Protein AF-A0AAX2ZHG8-F1 (afdb_monomer)

InterPro domains:
  IPR025582 YARHG domain [PF13308] (466-547)
  IPR025582 YARHG domain [SM01324] (464-548)
  IPR038434 YARHG domain superfamily [G3DSA:1.20.58.1690] (456-545)

Secondary structure (DSSP, 8-state):
--HHHHHHHHHHHHHHHHHHHHHTHHHHHHHHHHHHHHHHHHTTT-HHHHHHHHHHHHHHHHHHHHHHHHHHHHHHHTT-PPPHHHHHHHHHHHHHHHHHHHHHHHHTTTTTS-HHHHHHHHGGGSS-HHHHHHHHHHHHHHHHHHHHHHHHHHHHHTTS--TTGGGS-HHHHHHHHHHHHHHHHHHHHHHHHTTTS-----HHHHHHHHHHHHS-HHHHHHHHHHHHHHHHHHTT--TTTS----TTTHHHHHHHHHHTTTS-HHHHHHHHHHHHHHHTTSS-HHHHHHHHHHHHHHTS---HHHHHHHHHHHHHH-HHHHTSGGGGS---------HHHHHHHHHHS-TTS-S-SS-TTSTTTTTSS---------S------------------------------------SS-----------------------------PPPPP-------STTTGGG-SSTTTTTS---HHHHTTS-HHHHHHHHHHHHHHTT----SHHHHHHHHT-TT----TT----GGGS-HHHHHHHHHHHHHS--

Sequence (549 aa):
MSKESCEKIIRGIAVNIASTLANQWKIIKEKQEKTLASKWEGSNFDEDTYIASLKSNLIFYKVSIRNREALLIKWIKSGLIPENEKRHEEFEILLKKCKEYVGRGIKSQGSTFNEGDKKALAHYENIDKNEARMYLEQEYKDFSLYSEVLSLFINDLSKSSLEEFSNIDSKEILKLIKSDILKATNYIKKSMDKVEEKTVLNSMESKFLQNLNEISEESLIQKMESAYDEACKMEEIQYDKGFGFNEDTIKDFIFTTILLDLVGEKEVLLFKGALRLLIGGEFGPINYREFTKYIIINKINISEKVYDDGIKIIDNSYKAAIENDLSKRSVNDNKNIDIEEYIYMLENADSSKKYNKKPAIEQEVSNLENDSEESTIKQYNNNVNRAFEPNNSSNKGKKIAIACVTVCAVVGLGVTAGLFIGGVLPIDKPKEKQETYTSAVEDVEEDAPEVAEVEEYNNDLENDQYFIVDSDSRYLTETELSAYTDEELSFIRNEIFARYGYVFKKDKYINYFSEKSWYTPDSTFQGNEEDFNNYEIKNIELIKSLESK

Solvent-accessible surface area (backbone atoms only — not comparable to full-atom values): 33425 Å² total; per-residue (Å²): 125,57,74,68,52,56,50,50,52,50,44,52,52,26,51,53,51,24,56,54,47,40,75,40,36,68,62,55,50,53,53,50,52,52,51,52,50,48,43,38,57,71,31,71,75,35,65,69,55,29,45,53,51,38,56,49,48,47,52,39,43,57,49,47,48,53,53,51,52,54,50,49,38,54,24,38,64,69,33,48,57,69,59,70,69,63,42,50,52,54,49,51,54,48,52,52,52,36,51,52,51,49,52,49,14,60,76,48,76,46,70,73,43,56,70,71,60,44,59,70,48,55,63,63,73,78,52,57,70,69,58,39,41,55,51,38,56,49,50,45,52,53,44,52,49,41,50,49,53,51,52,52,44,55,56,57,53,50,76,47,86,33,74,59,51,44,77,45,62,46,67,61,53,48,51,54,48,52,52,37,48,49,51,23,41,50,52,26,48,50,54,51,44,72,76,61,60,78,76,77,62,48,77,61,44,47,50,49,55,48,50,70,72,67,60,51,61,71,60,50,40,53,50,50,54,51,52,51,47,51,34,23,59,54,59,75,40,57,76,91,70,37,34,37,21,42,66,74,43,32,48,52,53,53,54,52,57,67,41,54,85,76,54,53,74,69,57,43,51,49,54,54,45,47,51,33,34,24,32,60,52,73,26,14,45,67,54,41,43,56,47,50,52,47,44,39,41,76,71,66,63,35,51,69,66,58,49,56,52,47,49,52,49,44,69,74,73,32,58,69,59,40,70,31,72,56,25,71,35,60,69,43,95,59,77,92,77,63,60,67,61,50,50,55,48,57,77,71,47,66,82,92,49,56,82,70,91,64,77,83,71,63,76,78,65,68,82,80,77,85,90,83,82,90,87,87,92,83,85,80,92,84,82,80,94,79,83,83,88,89,86,90,80,89,82,91,84,85,84,91,86,85,84,88,81,90,89,83,92,88,84,89,86,83,87,80,80,87,81,83,78,88,80,85,86,81,82,90,87,90,85,88,81,89,90,84,87,89,85,83,89,85,92,77,92,75,86,82,83,80,88,78,88,77,84,87,78,80,84,66,78,71,60,80,75,45,89,58,85,56,49,75,78,39,77,76,50,72,76,68,54,66,78,50,52,58,68,52,42,52,48,49,47,48,47,64,44,30,75,66,6,44,71,66,86,51,65,75,54,40,59,58,46,73,73,33,93,82,48,56,77,31,93,84,47,81,82,50,79,89,78,50,53,75,30,36,51,51,36,44,53,50,46,61,71,68,41,75,130

Mean predicted aligned error: 21.57 Å

Foldseek 3Di:
DDPVVLLCLLLVLLVVLLVVLLVVLVVLVVVLVVLLVLLCVLLVVDLVSSLLVLLLLLQLLVQLVVVVLVVQLVQLLVQADDDPVVNVVVSVVSSVVSNVQSVVCVVVVNPSPDPVSVVVCVVLVPDDSVVSVVVSSVSSSLSVLLSVLSVSSSVSVNVDRSPVSNVDNSVVSSVSNSVSSNVSSVSSVVSVVVVVPPPPQDPLLVLLVVLLVPDDLVNLLVLLLVLLVVLCVLQVHDSQQFAFAALLLLLLSSSVSSCCVVDDPLLVLQLSLLSSCFRQQVDFSVNSNVLSVCCVCPPVPDPPVSVVVSSVSCVVPNVVSSVDVRNVGDTHDDDDDDSVVSSVCSSPDPSSHHPRPDRPPPPVPPPPDDDDDDDDDDDDDDDDDDDDDDDDDDDDDDDDDDDDDDDDDDDDDPPDPPDPDDDDDDDDDDDDDDDDDDDDDDDDDDDDDDDDDDDDDDPPVVVVLAPDPCLQPAADDPVNLVVDDLVVLVVNLVVQVQLVQDDDDDPVNCVSSVPRPNGHHDPVDPPDPVVGDPSSNNSNVSSVVVRDD

Structure (mmCIF, N/CA/C/O backbone):
data_AF-A0AAX2ZHG8-F1
#
_entry.id   AF-A0AAX2ZHG8-F1
#
loop_
_atom_site.group_PDB
_atom_site.id
_atom_site.type_symbol
_atom_site.label_atom_id
_atom_site.label_alt_id
_atom_site.label_comp_id
_atom_site.label_asym_id
_atom_site.label_entity_id
_atom_site.label_seq_id
_atom_site.pdbx_PDB_ins_code
_atom_site.Cartn_x
_atom_site.Cartn_y
_atom_site.Cartn_z
_atom_site.occupancy
_atom_site.B_iso_or_equiv
_atom_site.auth_seq_id
_atom_site.auth_comp_id
_atom_site.auth_asym_id
_atom_site.auth_atom_id
_atom_site.pdbx_PDB_model_num
ATOM 1 N N . MET A 1 1 ? 18.678 -17.565 -32.756 1.00 55.47 1 MET A N 1
ATOM 2 C CA . MET A 1 1 ? 17.242 -17.406 -33.044 1.00 55.47 1 MET A CA 1
ATOM 3 C C . MET A 1 1 ? 16.986 -15.991 -33.598 1.00 55.47 1 MET A C 1
ATOM 5 O O . MET A 1 1 ? 17.953 -15.298 -33.894 1.00 55.47 1 MET A O 1
ATOM 9 N N . SER A 1 2 ? 15.733 -15.574 -33.835 1.00 72.56 2 SER A N 1
ATOM 10 C CA . SER A 1 2 ? 15.360 -14.244 -34.378 1.00 72.56 2 SER A CA 1
ATOM 11 C C . SER A 1 2 ? 15.330 -13.148 -33.293 1.00 72.56 2 SER A C 1
ATOM 13 O O . SER A 1 2 ? 15.273 -13.469 -32.109 1.00 72.56 2 SER A O 1
ATOM 15 N N . LYS A 1 3 ? 15.297 -11.856 -33.673 1.00 76.25 3 LYS A N 1
ATOM 16 C CA . LYS A 1 3 ? 15.067 -10.704 -32.762 1.00 76.25 3 LYS A CA 1
ATOM 17 C C . LYS A 1 3 ? 13.890 -10.929 -31.797 1.00 76.25 3 LYS A C 1
ATOM 19 O O . LYS A 1 3 ? 13.991 -10.645 -30.607 1.00 76.25 3 LYS A O 1
ATOM 24 N N . GLU A 1 4 ? 12.834 -11.559 -32.297 1.00 80.00 4 GLU A N 1
ATOM 25 C CA . GLU A 1 4 ? 11.647 -11.977 -31.544 1.00 80.00 4 GLU A CA 1
ATOM 26 C C . GLU A 1 4 ? 11.969 -12.902 -30.351 1.00 80.00 4 GLU A C 1
ATOM 28 O O . GLU A 1 4 ? 11.277 -12.909 -29.337 1.00 80.00 4 GLU A O 1
ATOM 33 N N . SER A 1 5 ? 13.035 -13.697 -30.447 1.00 82.12 5 SER A N 1
ATOM 34 C CA . SER A 1 5 ? 13.460 -14.600 -29.372 1.00 82.12 5 SER A CA 1
ATOM 35 C C . SER A 1 5 ? 14.160 -13.846 -28.241 1.00 82.12 5 SER A C 1
ATOM 37 O O . SER A 1 5 ? 13.879 -14.114 -27.074 1.00 82.12 5 SER A O 1
ATOM 39 N N . CYS A 1 6 ? 14.995 -12.852 -28.565 1.00 84.12 6 CYS A N 1
ATOM 40 C CA . CYS A 1 6 ? 15.596 -11.963 -27.566 1.00 84.12 6 CYS A CA 1
ATOM 41 C C . CYS A 1 6 ? 14.522 -11.141 -26.841 1.00 84.12 6 CYS A C 1
ATOM 43 O O . CYS A 1 6 ? 14.557 -11.031 -25.617 1.00 84.12 6 CYS A O 1
ATOM 45 N N . GLU A 1 7 ? 13.526 -10.634 -27.573 1.00 88.50 7 GLU A N 1
ATOM 46 C CA . GLU A 1 7 ? 12.369 -9.935 -26.997 1.00 88.50 7 GLU A CA 1
ATOM 47 C C . GLU A 1 7 ? 11.579 -10.822 -26.026 1.00 88.50 7 GLU A C 1
ATOM 49 O O . GLU A 1 7 ? 11.256 -10.386 -24.922 1.00 88.50 7 GLU A O 1
ATOM 54 N N . LYS A 1 8 ? 11.319 -12.087 -26.383 1.00 87.31 8 LYS A N 1
ATOM 55 C CA . LYS A 1 8 ? 10.643 -13.046 -25.491 1.00 87.31 8 LYS A CA 1
ATOM 56 C C . LYS A 1 8 ? 11.428 -13.299 -24.203 1.00 87.31 8 LYS A C 1
ATOM 58 O O . LYS A 1 8 ? 10.817 -13.359 -23.138 1.00 87.31 8 LYS A O 1
ATOM 63 N N . ILE A 1 9 ? 12.756 -13.419 -24.281 1.00 89.38 9 ILE A N 1
ATOM 64 C CA . ILE A 1 9 ? 13.615 -13.601 -23.099 1.00 89.38 9 ILE A CA 1
ATOM 65 C C . ILE A 1 9 ? 13.547 -12.365 -22.195 1.00 89.38 9 ILE A C 1
ATOM 67 O O . ILE A 1 9 ? 13.272 -12.496 -21.003 1.00 89.38 9 ILE A O 1
ATOM 71 N N . ILE A 1 10 ? 13.746 -11.170 -22.764 1.00 92.06 10 ILE A N 1
ATOM 72 C CA . ILE A 1 10 ? 13.696 -9.892 -22.036 1.00 92.06 10 ILE A CA 1
ATOM 73 C C . ILE A 1 10 ? 12.343 -9.737 -21.337 1.00 92.06 10 ILE A C 1
ATOM 75 O O . ILE A 1 10 ? 12.289 -9.548 -20.119 1.00 92.06 10 ILE A O 1
ATOM 79 N N . ARG A 1 11 ? 11.246 -9.900 -22.083 1.00 91.25 11 ARG A N 1
ATOM 80 C CA . ARG A 1 11 ? 9.892 -9.767 -21.547 1.00 91.25 11 ARG A CA 1
ATOM 81 C C . ARG A 1 11 ? 9.605 -10.801 -20.463 1.00 91.25 11 ARG A C 1
ATOM 83 O O . ARG A 1 11 ? 9.045 -10.453 -19.429 1.00 91.25 11 ARG A O 1
ATOM 90 N N . GLY A 1 12 ? 10.008 -12.055 -20.669 1.00 86.19 12 GLY A N 1
ATOM 91 C CA . GLY A 1 12 ? 9.821 -13.127 -19.691 1.00 86.19 12 GLY A CA 1
ATOM 92 C C . GLY A 1 12 ? 10.512 -12.832 -18.358 1.00 86.19 12 GLY A C 1
ATOM 93 O O . GLY A 1 12 ? 9.897 -12.977 -17.302 1.00 86.19 12 GLY A O 1
ATOM 94 N N . ILE A 1 13 ? 11.759 -12.349 -18.396 1.00 90.69 13 ILE A N 1
ATOM 95 C CA . ILE A 1 13 ? 12.491 -11.931 -17.191 1.00 90.69 13 ILE A CA 1
ATOM 96 C C . ILE A 1 13 ? 11.761 -10.774 -16.495 1.00 90.69 13 ILE A C 1
ATOM 98 O O . ILE A 1 13 ? 11.503 -10.844 -15.293 1.00 90.69 13 ILE A O 1
ATOM 102 N N . ALA A 1 14 ? 11.387 -9.733 -17.244 1.00 89.56 14 ALA A N 1
ATOM 103 C CA . ALA A 1 14 ? 10.713 -8.562 -16.687 1.00 89.56 14 ALA A CA 1
ATOM 104 C C . ALA A 1 14 ? 9.370 -8.916 -16.024 1.00 89.56 14 ALA A C 1
ATOM 106 O O . ALA A 1 14 ? 9.107 -8.468 -14.910 1.00 89.56 14 ALA A O 1
ATOM 107 N N . VAL A 1 15 ? 8.553 -9.765 -16.658 1.00 85.00 15 VAL A N 1
ATOM 108 C CA . VAL A 1 15 ? 7.265 -10.233 -16.113 1.00 85.00 15 VAL A CA 1
ATOM 109 C C . VAL A 1 15 ? 7.458 -11.051 -14.834 1.00 85.00 15 VAL A C 1
ATOM 111 O O . VAL A 1 15 ? 6.738 -10.837 -13.859 1.00 85.00 15 VAL A O 1
ATOM 114 N N . ASN A 1 16 ? 8.449 -11.946 -14.794 1.00 77.62 16 ASN A N 1
ATOM 115 C CA . ASN A 1 16 ? 8.732 -12.748 -13.600 1.00 77.62 16 ASN A CA 1
ATOM 116 C C . ASN A 1 16 ? 9.155 -11.875 -12.410 1.00 77.62 16 ASN A C 1
ATOM 118 O O . ASN A 1 16 ? 8.674 -12.070 -11.289 1.00 77.62 16 ASN A O 1
ATOM 122 N N . ILE A 1 17 ? 10.018 -10.884 -12.653 1.00 83.12 17 ILE A N 1
ATOM 123 C CA . ILE A 1 17 ? 10.429 -9.917 -11.629 1.00 83.12 17 ILE A CA 1
ATOM 124 C C . ILE A 1 17 ? 9.228 -9.084 -11.179 1.00 83.12 17 ILE A C 1
ATOM 126 O O . ILE A 1 17 ? 9.002 -8.954 -9.976 1.00 83.12 17 ILE A O 1
ATOM 130 N N . ALA A 1 18 ? 8.431 -8.576 -12.124 1.00 81.50 18 ALA A N 1
ATOM 131 C CA . ALA A 1 18 ? 7.232 -7.795 -11.838 1.00 81.50 18 ALA A CA 1
ATOM 132 C C . ALA A 1 18 ? 6.259 -8.569 -10.943 1.00 81.50 18 ALA A C 1
ATOM 134 O O . ALA A 1 18 ? 5.835 -8.050 -9.918 1.00 81.50 18 ALA A O 1
ATOM 135 N N . SER A 1 19 ? 5.963 -9.830 -11.273 1.00 76.25 19 SER A N 1
ATOM 136 C CA . SER A 1 19 ? 5.083 -10.680 -10.468 1.00 76.25 19 SER A CA 1
ATOM 137 C C . SER A 1 19 ? 5.655 -10.963 -9.077 1.00 76.25 19 SER A C 1
ATOM 139 O O . SER A 1 19 ? 4.908 -10.974 -8.101 1.00 76.25 19 SER A O 1
ATOM 141 N N . THR A 1 20 ? 6.964 -11.198 -8.971 1.00 77.88 20 THR A N 1
ATOM 142 C CA . THR A 1 20 ? 7.616 -11.505 -7.689 1.00 77.88 20 THR A CA 1
ATOM 143 C C . THR A 1 20 ? 7.593 -10.296 -6.761 1.00 77.88 20 THR A C 1
ATOM 145 O O . THR A 1 20 ? 7.163 -10.398 -5.613 1.00 77.88 20 THR A O 1
ATOM 148 N N . LEU A 1 21 ? 8.011 -9.134 -7.265 1.00 81.25 21 LEU A N 1
ATOM 149 C CA . LEU A 1 21 ? 8.064 -7.905 -6.480 1.00 81.25 21 LEU A CA 1
ATOM 150 C C . LEU A 1 21 ? 6.676 -7.321 -6.214 1.00 81.25 21 LEU A C 1
ATOM 152 O O . LEU A 1 21 ? 6.461 -6.769 -5.139 1.00 81.25 21 LEU A O 1
ATOM 156 N N . ALA A 1 22 ? 5.712 -7.503 -7.120 1.00 76.81 22 ALA A N 1
ATOM 157 C CA . ALA A 1 22 ? 4.323 -7.132 -6.866 1.00 76.81 22 ALA A CA 1
ATOM 158 C C . ALA A 1 22 ? 3.724 -7.917 -5.695 1.00 76.81 22 ALA A C 1
ATOM 160 O O . ALA A 1 22 ? 2.896 -7.365 -4.992 1.00 76.81 22 ALA A O 1
ATOM 161 N N . ASN A 1 23 ? 4.168 -9.146 -5.411 1.00 72.50 23 ASN A N 1
ATOM 162 C CA . ASN A 1 23 ? 3.751 -9.876 -4.204 1.00 72.50 23 ASN A CA 1
ATOM 163 C C . ASN A 1 23 ? 4.483 -9.410 -2.932 1.00 72.50 23 ASN A C 1
ATOM 165 O O . ASN A 1 23 ? 4.019 -9.658 -1.822 1.00 72.50 23 ASN A O 1
ATOM 169 N N . GLN A 1 24 ? 5.620 -8.727 -3.079 1.00 78.75 24 GLN A N 1
ATOM 170 C CA . GLN A 1 24 ? 6.445 -8.207 -1.982 1.00 78.75 24 GLN A CA 1
ATOM 171 C C . GLN A 1 24 ? 6.302 -6.689 -1.801 1.00 78.75 24 GLN A C 1
ATOM 173 O O . GLN A 1 24 ? 7.085 -6.073 -1.07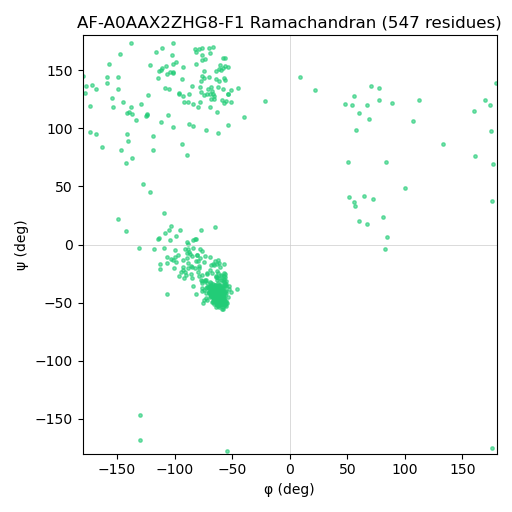8 1.00 78.75 24 GLN A O 1
ATOM 178 N N . TRP A 1 25 ? 5.299 -6.075 -2.435 1.00 80.62 25 TRP A N 1
ATOM 179 C CA . TRP A 1 25 ? 5.160 -4.622 -2.527 1.00 80.62 25 TRP A CA 1
ATOM 180 C C . TRP A 1 25 ? 5.150 -3.923 -1.159 1.00 80.62 25 TRP A C 1
ATOM 182 O O . TRP A 1 25 ? 5.755 -2.861 -1.025 1.00 80.62 25 TRP A O 1
ATOM 192 N N . LYS A 1 26 ? 4.549 -4.542 -0.128 1.00 75.75 26 LYS A N 1
ATOM 193 C CA . LYS A 1 26 ? 4.532 -4.021 1.252 1.00 75.75 26 LYS A CA 1
ATOM 194 C C . LYS A 1 26 ? 5.942 -3.843 1.812 1.00 75.75 26 LYS A C 1
ATOM 196 O O . LYS A 1 26 ? 6.275 -2.775 2.304 1.00 75.75 26 LYS A O 1
ATOM 201 N N . ILE A 1 27 ? 6.794 -4.856 1.647 1.00 78.81 27 ILE A N 1
ATOM 202 C CA . ILE A 1 27 ? 8.185 -4.839 2.124 1.00 78.81 27 ILE A CA 1
ATOM 203 C C . ILE A 1 27 ? 8.977 -3.741 1.404 1.00 78.81 27 ILE A C 1
ATOM 205 O O . ILE A 1 27 ? 9.771 -3.029 2.019 1.00 78.81 27 ILE A O 1
ATOM 209 N N . ILE A 1 28 ? 8.760 -3.593 0.094 1.00 82.25 28 ILE A N 1
ATOM 210 C CA . ILE A 1 28 ? 9.418 -2.560 -0.714 1.00 82.25 28 ILE A CA 1
ATOM 211 C C . ILE A 1 28 ? 8.996 -1.167 -0.234 1.00 82.25 28 ILE A C 1
ATOM 213 O O . ILE A 1 28 ? 9.854 -0.313 -0.007 1.00 82.25 28 ILE A O 1
ATOM 217 N N . LYS A 1 29 ? 7.692 -0.962 -0.025 1.00 83.50 29 LYS A N 1
ATOM 218 C CA . LYS A 1 29 ? 7.123 0.297 0.459 1.00 83.50 29 LYS A CA 1
ATOM 219 C C . LYS A 1 29 ? 7.644 0.656 1.853 1.00 83.50 29 LYS A C 1
ATOM 221 O O . LYS A 1 29 ? 8.199 1.736 2.028 1.00 83.50 29 LYS A O 1
ATOM 226 N N . GLU A 1 30 ? 7.582 -0.273 2.805 1.00 81.50 30 GLU A N 1
ATOM 227 C CA . GLU A 1 30 ? 8.104 -0.086 4.166 1.00 81.50 30 GLU A CA 1
ATOM 228 C C . GLU A 1 30 ? 9.599 0.266 4.163 1.00 81.50 30 GLU A C 1
ATOM 230 O O . GLU A 1 30 ? 10.047 1.155 4.888 1.00 81.50 30 GLU A O 1
ATOM 235 N N . LYS A 1 31 ? 10.398 -0.393 3.314 1.00 84.81 31 LYS A N 1
ATOM 236 C CA . LYS A 1 31 ? 11.831 -0.100 3.153 1.00 84.81 31 LYS A CA 1
ATOM 237 C C . LYS A 1 31 ? 12.063 1.318 2.621 1.00 84.81 31 LYS A C 1
ATOM 239 O O . LYS A 1 31 ? 12.974 2.002 3.100 1.00 84.81 31 LYS A O 1
ATOM 244 N N . GLN A 1 32 ? 11.269 1.764 1.648 1.00 89.38 32 GLN A N 1
ATOM 245 C CA . GLN A 1 32 ? 11.344 3.123 1.106 1.00 89.38 32 GLN A CA 1
ATOM 246 C C . GLN A 1 32 ? 10.956 4.163 2.163 1.00 89.38 32 GLN A C 1
ATOM 248 O O . GLN A 1 32 ? 11.706 5.113 2.382 1.00 89.38 32 GLN A O 1
ATOM 253 N N . GLU A 1 33 ? 9.846 3.952 2.870 1.00 86.44 33 GLU A N 1
ATOM 254 C CA . GLU A 1 33 ? 9.355 4.844 3.927 1.00 86.44 33 GLU A CA 1
ATOM 255 C C . GLU A 1 33 ? 10.339 4.946 5.090 1.00 86.44 33 GLU A C 1
ATOM 257 O O . GLU A 1 33 ? 10.704 6.048 5.497 1.00 86.44 33 GLU A O 1
ATOM 262 N N . LYS A 1 34 ? 10.875 3.815 5.558 1.00 84.88 34 LYS A N 1
ATOM 263 C CA . LYS A 1 34 ? 11.908 3.788 6.599 1.00 84.88 34 LYS A CA 1
ATOM 264 C C . LYS A 1 34 ? 13.170 4.540 6.179 1.00 84.88 34 LYS A C 1
ATOM 266 O O . LYS A 1 34 ? 13.801 5.200 7.003 1.00 84.88 34 LYS A O 1
ATOM 271 N N . THR A 1 35 ? 13.551 4.457 4.903 1.00 86.56 35 THR A N 1
ATOM 272 C CA . THR A 1 35 ? 14.723 5.180 4.390 1.00 86.56 35 THR A CA 1
ATOM 273 C C . THR A 1 35 ? 14.477 6.687 4.338 1.00 86.56 35 THR A C 1
ATOM 275 O O . THR A 1 35 ? 15.370 7.456 4.696 1.00 86.56 35 THR A O 1
ATOM 278 N N . LEU A 1 36 ? 13.284 7.116 3.918 1.00 87.50 36 LEU A N 1
ATOM 279 C CA . LEU A 1 36 ? 12.892 8.528 3.931 1.00 87.50 36 LEU A CA 1
ATOM 280 C C . LEU A 1 36 ? 12.828 9.071 5.366 1.00 87.50 36 LEU A C 1
ATOM 282 O O . LEU A 1 36 ? 13.440 10.098 5.647 1.00 87.50 36 LEU A O 1
ATOM 286 N N . ALA A 1 37 ? 12.210 8.332 6.293 1.00 81.25 37 ALA A N 1
ATOM 287 C CA . ALA A 1 37 ? 12.148 8.689 7.711 1.00 81.25 37 ALA A CA 1
ATOM 288 C C . ALA A 1 37 ? 13.546 8.825 8.338 1.00 81.25 37 ALA A C 1
ATOM 290 O O . ALA A 1 37 ? 13.856 9.840 8.953 1.00 81.25 37 ALA A O 1
ATOM 291 N N . SER A 1 38 ? 14.440 7.862 8.096 1.00 85.44 38 SER A N 1
ATOM 292 C CA . SER A 1 38 ? 15.822 7.935 8.586 1.00 85.44 38 SER A CA 1
ATOM 293 C C . SER A 1 38 ? 16.595 9.126 8.005 1.00 85.44 38 SER A C 1
ATOM 295 O O . SER A 1 38 ? 17.433 9.716 8.687 1.00 85.44 38 SER A O 1
ATOM 297 N N . LYS A 1 39 ? 16.317 9.521 6.755 1.00 86.19 39 LYS A N 1
ATOM 298 C CA . LYS A 1 39 ? 16.909 10.722 6.144 1.00 86.19 39 LYS A CA 1
ATOM 299 C C . LYS A 1 39 ? 16.353 12.012 6.737 1.00 86.19 39 LYS A C 1
ATOM 301 O O . LYS A 1 39 ? 17.118 12.958 6.891 1.00 86.19 39 LYS A O 1
ATOM 306 N N . TRP A 1 40 ? 15.066 12.036 7.063 1.00 86.38 40 TRP A N 1
ATOM 307 C CA . TRP A 1 40 ? 14.413 13.150 7.746 1.00 86.38 40 TRP A CA 1
ATOM 308 C C . TRP A 1 40 ? 14.964 13.349 9.164 1.00 86.38 40 TRP A C 1
ATOM 310 O O . TRP A 1 40 ? 15.320 14.455 9.558 1.00 86.38 40 TRP A O 1
ATOM 320 N N . GLU A 1 41 ? 15.155 12.262 9.910 1.00 80.31 41 GLU A N 1
ATOM 321 C CA . GLU A 1 41 ? 15.845 12.306 11.204 1.00 80.31 41 GLU A CA 1
ATOM 322 C C . GLU A 1 41 ? 17.309 12.743 11.044 1.00 80.31 41 GLU A C 1
ATOM 324 O O . GLU A 1 41 ? 17.801 13.593 11.782 1.00 80.31 41 GLU A O 1
ATOM 329 N N . GLY A 1 42 ? 18.009 12.205 10.039 1.00 81.69 42 GLY A N 1
ATOM 330 C CA . GLY A 1 42 ? 19.408 12.525 9.750 1.00 81.69 42 GLY A CA 1
ATOM 331 C C . GLY A 1 42 ? 19.651 13.952 9.247 1.00 81.69 42 GLY A C 1
ATOM 332 O O . GLY A 1 42 ? 20.789 14.421 9.303 1.00 81.69 42 GLY A O 1
ATOM 333 N N . SER A 1 43 ? 18.611 14.651 8.781 1.00 83.56 43 SER A N 1
ATOM 334 C CA . SER A 1 43 ? 18.659 16.089 8.500 1.00 83.56 43 SER A CA 1
ATOM 335 C C . SER A 1 43 ? 18.415 16.937 9.750 1.00 83.56 43 SER A C 1
ATOM 337 O O . SER A 1 43 ? 18.368 18.156 9.647 1.00 83.56 43 SER A O 1
ATOM 339 N N . ASN A 1 44 ? 18.275 16.319 10.929 1.00 87.00 44 ASN A N 1
ATOM 340 C CA . ASN A 1 44 ? 17.837 16.962 12.167 1.00 87.00 44 ASN A CA 1
ATOM 341 C C . ASN A 1 44 ? 16.484 17.669 12.009 1.00 87.00 44 ASN A C 1
ATOM 343 O O . ASN A 1 44 ? 16.285 18.738 12.586 1.00 87.00 44 ASN A O 1
ATOM 347 N N . PHE A 1 45 ? 15.571 17.086 11.223 1.00 85.44 45 PHE A N 1
ATOM 348 C CA . PHE A 1 45 ? 14.255 17.665 10.934 1.00 85.44 45 PHE A CA 1
ATOM 349 C C . PHE A 1 45 ? 14.328 19.040 10.241 1.00 85.44 45 PHE A C 1
ATOM 351 O O . PHE A 1 45 ? 13.371 19.811 10.275 1.00 85.44 45 PHE A O 1
ATOM 358 N N . ASP A 1 46 ? 15.468 19.352 9.614 1.00 88.75 46 ASP A N 1
ATOM 359 C CA . ASP A 1 46 ? 15.644 20.541 8.788 1.00 88.75 46 ASP A CA 1
ATOM 360 C C . ASP A 1 46 ? 15.234 20.245 7.341 1.00 88.75 46 ASP A C 1
ATOM 362 O O . ASP A 1 46 ? 15.762 19.332 6.693 1.00 88.75 46 ASP A O 1
ATOM 366 N N . GLU A 1 47 ? 14.28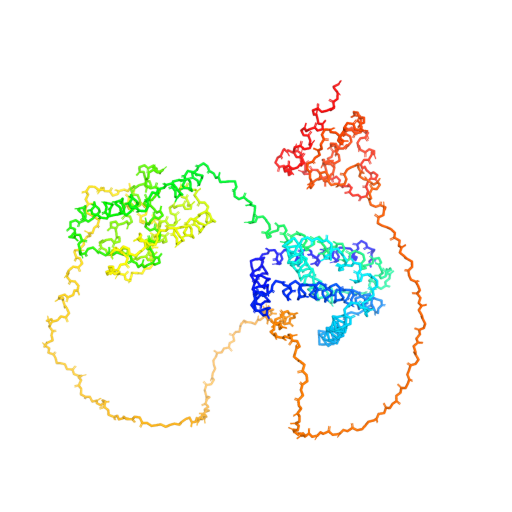3 21.033 6.844 1.00 84.50 47 GLU A N 1
ATOM 367 C CA . GLU A 1 47 ? 13.658 20.873 5.529 1.00 84.50 47 GLU A CA 1
ATOM 368 C C . GLU A 1 47 ? 14.652 21.112 4.384 1.00 84.50 47 GLU A C 1
ATOM 370 O O . GLU A 1 47 ? 14.716 20.330 3.436 1.00 84.50 47 GLU A O 1
ATOM 375 N N . ASP A 1 48 ? 15.496 22.142 4.494 1.00 87.69 48 ASP A N 1
ATOM 376 C CA . ASP A 1 48 ? 16.470 22.488 3.454 1.00 87.69 48 ASP A CA 1
ATOM 377 C C . ASP A 1 48 ? 17.562 21.417 3.330 1.00 87.69 48 ASP A C 1
ATOM 379 O O . ASP A 1 48 ? 17.914 20.982 2.227 1.00 87.69 48 ASP A O 1
ATOM 383 N N . THR A 1 49 ? 18.050 20.924 4.468 1.00 88.56 49 THR A N 1
ATOM 384 C CA . THR A 1 49 ? 19.011 19.820 4.534 1.00 88.56 49 THR A CA 1
ATOM 385 C C . THR A 1 49 ? 18.398 18.522 4.010 1.00 88.56 49 THR A C 1
ATOM 387 O O . THR A 1 49 ? 19.063 17.775 3.284 1.00 88.56 49 THR A O 1
ATOM 390 N N . TYR A 1 50 ? 17.126 18.253 4.316 1.00 89.56 50 TYR A N 1
ATOM 391 C CA . TYR A 1 50 ? 16.419 17.073 3.824 1.00 89.56 50 TYR A CA 1
ATOM 392 C C . TYR A 1 50 ? 16.237 17.101 2.303 1.00 89.56 50 TYR A C 1
ATOM 394 O O . TYR A 1 50 ? 16.634 16.146 1.627 1.00 89.56 50 TYR A O 1
ATOM 402 N N . ILE A 1 51 ? 15.740 18.216 1.755 1.00 88.88 51 ILE A N 1
ATOM 403 C CA . ILE A 1 51 ? 15.583 18.439 0.311 1.00 88.88 51 ILE A CA 1
ATOM 404 C C . ILE A 1 51 ? 16.933 18.311 -0.405 1.00 88.88 51 ILE A C 1
ATOM 406 O O . ILE A 1 51 ? 17.024 17.635 -1.432 1.00 88.88 51 ILE A O 1
ATOM 410 N N . ALA A 1 52 ? 18.009 18.888 0.140 1.00 89.25 52 ALA A N 1
ATOM 411 C CA . ALA A 1 52 ? 19.354 18.725 -0.415 1.00 89.25 52 ALA A CA 1
ATOM 412 C C . ALA A 1 52 ? 19.799 17.248 -0.432 1.00 89.25 52 ALA A C 1
ATOM 414 O O . ALA A 1 52 ? 20.389 16.777 -1.410 1.00 89.25 52 ALA A O 1
ATOM 415 N N . SER A 1 53 ? 19.466 16.489 0.617 1.00 90.12 53 SER A N 1
ATOM 416 C CA . SER A 1 53 ? 19.694 15.040 0.680 1.00 90.12 53 SER A CA 1
ATOM 417 C C . SER A 1 53 ? 18.904 14.278 -0.394 1.00 90.12 53 SER A C 1
ATOM 419 O O . SER A 1 53 ? 19.435 13.350 -1.011 1.00 90.12 53 SER A O 1
ATOM 421 N N . LEU A 1 54 ? 17.655 14.669 -0.661 1.00 91.94 54 LEU A N 1
ATOM 422 C CA . LEU A 1 54 ? 16.830 14.032 -1.685 1.00 91.94 54 LEU A CA 1
ATOM 423 C C . LEU A 1 54 ? 17.340 14.347 -3.101 1.00 91.94 54 LEU A C 1
ATOM 425 O O . LEU A 1 54 ? 17.464 13.430 -3.913 1.00 91.94 54 LEU A O 1
ATOM 429 N N . LYS A 1 55 ? 17.755 15.594 -3.373 1.00 91.56 55 LYS A N 1
ATOM 430 C CA . LYS A 1 55 ? 18.430 15.983 -4.629 1.00 91.56 55 LYS A CA 1
ATOM 431 C C . LYS A 1 55 ? 19.697 15.152 -4.872 1.00 91.56 55 LYS A C 1
ATOM 433 O O . LYS A 1 55 ? 19.943 14.694 -5.987 1.00 91.56 55 LYS A O 1
ATOM 438 N N . SER A 1 56 ? 20.476 14.890 -3.819 1.00 89.50 56 SER A N 1
ATOM 439 C CA . SER A 1 56 ? 21.635 13.986 -3.873 1.00 89.50 56 SER A CA 1
ATOM 440 C C . SER A 1 56 ? 21.245 12.557 -4.273 1.00 89.50 56 SER A C 1
ATOM 442 O O . SER A 1 56 ? 21.867 11.972 -5.164 1.00 89.50 56 SER A O 1
ATOM 444 N N . ASN A 1 57 ? 20.185 12.002 -3.669 1.00 91.31 57 ASN A N 1
ATOM 445 C CA . ASN A 1 57 ? 19.694 10.660 -4.006 1.00 91.31 57 ASN A CA 1
ATOM 446 C C . ASN A 1 57 ? 19.235 10.566 -5.461 1.00 91.31 57 ASN A C 1
ATOM 448 O O . ASN A 1 57 ? 19.530 9.574 -6.127 1.00 91.31 57 ASN A O 1
ATOM 452 N N . LEU A 1 58 ? 18.521 11.583 -5.946 1.00 92.25 58 LEU A N 1
ATOM 453 C CA . LEU A 1 58 ? 18.039 11.630 -7.319 1.00 92.25 58 LEU A CA 1
ATOM 454 C C . LEU A 1 58 ? 19.194 11.460 -8.310 1.00 92.25 58 LEU A C 1
ATOM 456 O O . LEU A 1 58 ? 19.170 10.563 -9.158 1.00 92.25 58 LEU A O 1
ATOM 460 N N . ILE A 1 59 ? 20.237 12.286 -8.170 1.00 92.06 59 ILE A N 1
ATOM 461 C CA . ILE A 1 59 ? 21.415 12.209 -9.040 1.00 92.06 59 ILE A CA 1
ATOM 462 C C . ILE A 1 59 ? 22.134 10.878 -8.854 1.00 92.06 59 ILE A C 1
ATOM 464 O O . ILE A 1 59 ? 22.511 10.246 -9.840 1.00 92.06 59 ILE A O 1
ATOM 468 N N . PHE A 1 60 ? 22.274 10.402 -7.616 1.00 91.88 60 PHE A N 1
ATOM 469 C CA . PHE A 1 60 ? 22.881 9.104 -7.343 1.00 91.88 60 PHE A CA 1
ATOM 470 C C . PHE A 1 60 ? 22.198 7.967 -8.117 1.00 91.88 60 PHE A C 1
ATOM 472 O O . PHE A 1 60 ? 22.887 7.211 -8.808 1.00 91.88 60 PHE A O 1
ATOM 479 N N . TYR A 1 61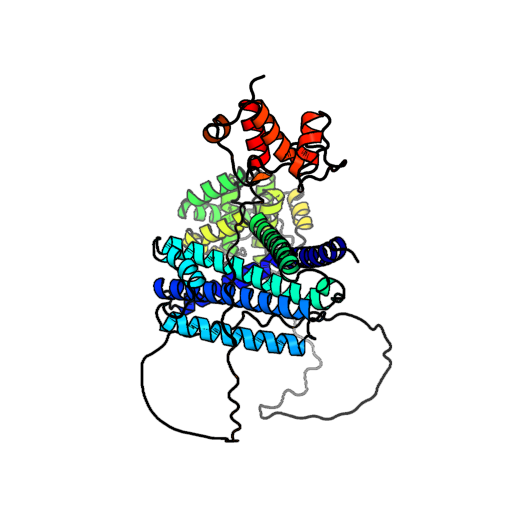 ? 20.867 7.855 -8.062 1.00 93.25 61 TYR A N 1
ATOM 480 C CA . TYR A 1 61 ? 20.155 6.800 -8.782 1.00 93.25 61 TYR A CA 1
ATOM 481 C C . TYR A 1 61 ? 20.212 6.990 -10.299 1.00 93.25 61 TYR A C 1
ATOM 483 O O . TYR A 1 61 ? 20.527 6.028 -11.000 1.00 93.25 61 TYR A O 1
ATOM 491 N N . LYS A 1 62 ? 20.007 8.211 -10.816 1.00 91.69 62 LYS A N 1
ATOM 492 C CA . LYS A 1 62 ? 20.104 8.500 -12.261 1.00 91.69 62 LYS A CA 1
ATOM 493 C C . LYS A 1 62 ? 21.486 8.143 -12.826 1.00 91.69 62 LYS A C 1
ATOM 495 O O . LYS A 1 62 ? 21.590 7.539 -13.893 1.00 91.69 62 LYS A O 1
ATOM 500 N N . VAL A 1 63 ? 22.570 8.477 -12.123 1.00 88.06 63 VAL A N 1
ATOM 501 C CA . VAL A 1 63 ? 23.946 8.114 -12.521 1.00 88.06 63 VAL A CA 1
ATOM 502 C C . VAL A 1 63 ? 24.177 6.605 -12.390 1.00 88.06 63 VAL A C 1
ATOM 504 O O . VAL A 1 63 ? 24.694 5.980 -13.313 1.00 88.06 63 VAL A O 1
ATOM 507 N N . SER A 1 64 ? 23.756 5.996 -11.279 1.00 89.25 64 SER A N 1
ATOM 508 C CA . SER A 1 64 ? 23.910 4.556 -11.029 1.00 89.25 64 SER A CA 1
ATOM 509 C C . SER A 1 64 ? 23.195 3.691 -12.071 1.00 89.25 64 SER A C 1
ATOM 511 O O . SER A 1 64 ? 23.730 2.670 -12.507 1.00 89.25 64 SER A O 1
ATOM 513 N N . ILE A 1 65 ? 21.992 4.090 -12.491 1.00 93.06 65 ILE A N 1
ATOM 514 C CA . ILE A 1 65 ? 21.232 3.422 -13.552 1.00 93.06 65 ILE A CA 1
ATOM 515 C C . ILE A 1 65 ? 21.986 3.533 -14.883 1.00 93.06 65 ILE A C 1
ATOM 517 O O . ILE A 1 65 ? 22.325 2.501 -15.456 1.00 93.06 65 ILE A O 1
ATOM 521 N N . ARG A 1 66 ? 22.355 4.747 -15.323 1.00 91.19 66 ARG A N 1
ATOM 522 C CA . ARG A 1 66 ? 23.105 4.963 -16.580 1.00 91.19 66 ARG A CA 1
ATOM 523 C C . ARG A 1 66 ? 24.412 4.170 -16.637 1.00 91.19 66 ARG A C 1
ATOM 525 O O . ARG A 1 66 ? 24.732 3.576 -17.664 1.00 91.19 66 ARG A O 1
ATOM 532 N N . ASN A 1 67 ? 25.151 4.118 -15.531 1.00 88.62 67 ASN A N 1
ATOM 533 C CA . ASN A 1 67 ? 26.406 3.373 -15.457 1.00 88.62 67 ASN A CA 1
ATOM 534 C C . ASN A 1 67 ? 26.193 1.860 -15.609 1.00 88.62 67 ASN A C 1
ATOM 536 O O . ASN A 1 67 ? 26.952 1.201 -16.318 1.00 88.62 67 ASN A O 1
ATOM 540 N N . ARG A 1 68 ? 25.147 1.303 -14.985 1.00 91.69 68 ARG A N 1
ATOM 541 C CA . ARG A 1 68 ? 24.793 -0.118 -15.141 1.00 91.69 68 ARG A CA 1
ATOM 542 C C . ARG A 1 68 ? 24.268 -0.434 -16.538 1.00 91.69 68 ARG A C 1
ATOM 544 O O . ARG A 1 68 ? 24.594 -1.487 -17.069 1.00 91.69 68 ARG A O 1
ATOM 551 N N . GLU A 1 69 ? 23.522 0.474 -17.158 1.00 91.69 69 GLU A N 1
ATOM 552 C CA . GLU A 1 69 ? 23.082 0.340 -18.552 1.00 91.69 69 GLU A CA 1
ATOM 553 C C . GLU A 1 69 ? 24.267 0.331 -19.530 1.00 91.69 69 GLU A C 1
ATOM 555 O O . GLU A 1 69 ? 24.323 -0.508 -20.429 1.00 91.69 69 GLU A O 1
ATOM 560 N N . ALA A 1 70 ? 25.250 1.215 -19.332 1.00 89.00 70 ALA A N 1
ATOM 561 C CA . ALA A 1 70 ? 26.477 1.233 -20.128 1.00 89.00 70 ALA A CA 1
ATOM 562 C C . ALA A 1 70 ? 27.283 -0.066 -19.964 1.00 89.00 70 ALA A C 1
ATOM 564 O O . ALA A 1 70 ? 27.820 -0.605 -20.936 1.00 89.00 70 ALA A O 1
ATOM 565 N N . LEU A 1 71 ? 27.331 -0.598 -18.742 1.00 89.38 71 LEU A N 1
ATOM 566 C CA . LEU A 1 71 ? 27.993 -1.865 -18.463 1.00 89.38 71 LEU A CA 1
ATOM 567 C C . LEU A 1 71 ? 27.259 -3.050 -19.102 1.00 89.38 71 LEU A C 1
ATOM 569 O O . LEU A 1 71 ? 27.885 -3.920 -19.703 1.00 89.38 71 LEU A O 1
ATOM 573 N N . LEU A 1 72 ? 25.928 -3.034 -19.062 1.00 90.19 72 LEU A N 1
ATOM 574 C CA . LEU A 1 72 ? 25.091 -4.030 -19.713 1.00 90.19 72 LEU A CA 1
ATOM 575 C C . LEU A 1 72 ? 25.295 -4.042 -21.236 1.00 90.19 72 LEU A C 1
ATOM 577 O O . LEU A 1 72 ? 25.448 -5.118 -21.808 1.00 90.19 72 LEU A O 1
ATOM 581 N N . ILE A 1 73 ? 25.396 -2.873 -21.884 1.00 89.94 73 ILE A N 1
ATOM 582 C CA . ILE A 1 73 ? 25.781 -2.777 -23.305 1.00 89.94 73 ILE A CA 1
ATOM 583 C C . ILE A 1 73 ? 27.116 -3.485 -23.546 1.00 89.94 73 ILE A C 1
ATOM 585 O O . ILE A 1 73 ? 27.237 -4.261 -24.495 1.00 89.94 73 ILE A O 1
ATOM 589 N N . LYS A 1 74 ? 28.128 -3.211 -22.711 1.00 89.62 74 LYS A N 1
ATOM 590 C CA . LYS A 1 74 ? 29.463 -3.811 -22.850 1.00 89.62 74 LYS A CA 1
ATOM 591 C C . LYS A 1 74 ? 29.391 -5.338 -22.772 1.00 89.62 74 LYS A C 1
ATOM 593 O O . LYS A 1 74 ? 29.980 -6.003 -23.618 1.00 89.62 74 LYS A O 1
ATOM 598 N N . TRP A 1 75 ? 28.647 -5.875 -21.809 1.00 89.00 75 TRP A N 1
ATOM 599 C CA . TRP A 1 75 ? 28.487 -7.319 -21.620 1.00 89.00 75 TRP A CA 1
ATOM 600 C C . TRP A 1 75 ? 27.691 -8.000 -22.736 1.00 89.00 75 TRP A C 1
ATOM 602 O O . TRP A 1 75 ? 28.060 -9.085 -23.186 1.00 89.00 75 TRP A O 1
ATOM 612 N N . ILE A 1 76 ? 26.637 -7.349 -23.235 1.00 86.75 76 ILE A N 1
ATOM 613 C CA . ILE A 1 76 ? 25.874 -7.837 -24.391 1.00 86.75 76 ILE A CA 1
ATOM 614 C C . ILE A 1 76 ? 26.776 -7.909 -25.629 1.00 86.75 76 ILE A C 1
ATOM 616 O O . ILE A 1 76 ? 26.787 -8.925 -26.319 1.00 86.75 76 ILE A O 1
ATOM 620 N N . LYS A 1 77 ? 27.591 -6.874 -25.879 1.00 85.88 77 LYS A N 1
ATOM 621 C CA . LYS A 1 77 ? 28.552 -6.865 -26.996 1.00 85.88 77 LYS A CA 1
ATOM 622 C C . LYS A 1 77 ? 29.609 -7.961 -26.879 1.00 85.88 77 LYS A C 1
ATOM 624 O O . LYS A 1 77 ? 30.011 -8.511 -27.896 1.00 85.88 77 LYS A O 1
ATOM 629 N N . SER A 1 78 ? 30.064 -8.274 -25.665 1.00 85.38 78 SER A N 1
ATOM 630 C CA . SER A 1 78 ? 31.005 -9.377 -25.443 1.00 85.38 78 SER A CA 1
ATOM 631 C C . SER A 1 78 ? 30.350 -10.760 -25.465 1.00 85.38 78 SER A C 1
ATOM 633 O O . SER A 1 78 ? 31.062 -11.748 -25.321 1.00 85.38 78 SER A O 1
ATOM 635 N N . GLY A 1 79 ? 29.020 -10.846 -25.604 1.00 83.69 79 GLY A N 1
ATOM 636 C CA . GLY A 1 79 ? 28.277 -12.108 -25.575 1.00 83.69 79 GLY A CA 1
ATOM 637 C C . GLY A 1 79 ? 28.295 -12.806 -24.212 1.00 83.69 79 GLY A C 1
ATOM 638 O O . GLY A 1 79 ? 28.021 -13.999 -24.137 1.00 83.69 79 GLY A O 1
ATOM 639 N N . LEU A 1 80 ? 28.640 -12.094 -23.132 1.00 84.38 80 LEU A N 1
ATOM 640 C CA . LEU A 1 80 ? 28.794 -12.670 -21.794 1.00 84.38 80 LEU A CA 1
ATOM 641 C C . LEU A 1 80 ? 28.567 -11.616 -20.705 1.00 84.38 80 LEU A C 1
ATOM 643 O O . LEU A 1 80 ? 29.256 -10.595 -20.674 1.00 84.38 80 LEU A O 1
ATOM 647 N N . ILE A 1 81 ? 27.663 -11.909 -19.765 1.00 84.56 81 ILE A N 1
ATOM 648 C CA . ILE A 1 81 ? 27.561 -11.210 -18.479 1.00 84.56 81 ILE A CA 1
ATOM 649 C C . ILE A 1 81 ? 28.411 -11.988 -17.460 1.00 84.56 81 ILE A C 1
ATOM 651 O O . ILE A 1 81 ? 28.218 -13.198 -17.332 1.00 84.56 81 ILE A O 1
ATOM 655 N N . PRO A 1 82 ? 29.333 -11.336 -16.726 1.00 81.31 82 PRO A N 1
ATOM 656 C CA . PRO A 1 82 ? 30.204 -12.004 -15.768 1.00 81.31 82 PRO A CA 1
ATOM 657 C C . PRO A 1 82 ? 29.458 -12.793 -14.686 1.00 81.31 82 PRO A C 1
ATOM 659 O O . PRO A 1 82 ? 28.339 -12.454 -14.273 1.00 81.31 82 PRO A O 1
ATOM 662 N N . GLU A 1 83 ? 30.134 -13.814 -14.160 1.00 78.38 83 GLU A N 1
ATOM 663 C CA . GLU A 1 83 ? 29.695 -14.545 -12.972 1.00 78.38 83 GLU A CA 1
ATOM 664 C C . GLU A 1 83 ? 29.499 -13.609 -11.767 1.00 78.38 83 GLU A C 1
ATOM 666 O O . GLU A 1 83 ? 29.981 -12.472 -11.742 1.00 78.38 83 GLU A O 1
ATOM 671 N N . ASN A 1 84 ? 28.741 -14.082 -10.775 1.00 73.75 84 ASN A N 1
ATOM 672 C CA . ASN A 1 84 ? 28.199 -13.256 -9.694 1.00 73.75 84 ASN A CA 1
ATOM 673 C C . ASN A 1 84 ? 29.279 -12.433 -8.959 1.00 73.75 84 ASN A C 1
ATOM 675 O O . ASN A 1 84 ? 29.111 -11.230 -8.784 1.00 73.75 84 ASN A O 1
ATOM 679 N N . GLU A 1 85 ? 30.419 -13.043 -8.624 1.00 77.19 85 GLU A N 1
ATOM 680 C CA . GLU A 1 85 ? 31.507 -12.385 -7.885 1.00 77.19 85 GLU A CA 1
ATOM 681 C C . GLU A 1 85 ? 32.114 -11.198 -8.652 1.00 77.19 85 GLU A C 1
ATOM 683 O O . GLU A 1 85 ? 32.122 -10.072 -8.156 1.00 77.19 85 GLU A O 1
ATOM 688 N N . LYS A 1 86 ? 32.525 -11.413 -9.906 1.00 80.31 86 LYS A N 1
ATOM 689 C CA . LYS A 1 86 ? 33.114 -10.363 -10.751 1.00 80.31 86 LYS A CA 1
ATOM 690 C C . LYS A 1 86 ? 32.118 -9.246 -11.071 1.00 80.31 86 LYS A C 1
ATOM 692 O O . LYS A 1 86 ? 32.471 -8.072 -11.135 1.00 80.31 86 LYS A O 1
ATOM 697 N N . ARG A 1 87 ? 30.847 -9.597 -11.258 1.00 85.31 87 ARG A N 1
ATOM 698 C CA . ARG A 1 87 ? 29.778 -8.619 -11.483 1.00 85.31 87 ARG A CA 1
ATOM 699 C C . ARG A 1 87 ? 29.533 -7.751 -10.254 1.00 85.31 87 ARG A C 1
ATOM 701 O O . ARG A 1 87 ? 29.326 -6.549 -10.392 1.00 85.31 87 ARG A O 1
ATOM 708 N N . HIS A 1 88 ? 29.548 -8.362 -9.071 1.00 77.81 88 HIS A N 1
ATOM 709 C CA . HIS A 1 88 ? 29.406 -7.654 -7.808 1.00 77.81 88 HIS A CA 1
ATOM 710 C C . HIS A 1 88 ? 30.567 -6.675 -7.599 1.00 77.81 88 HIS A C 1
ATOM 712 O O . HIS A 1 88 ? 30.327 -5.514 -7.283 1.00 77.81 88 HIS A O 1
ATOM 718 N N . GLU A 1 89 ? 31.801 -7.097 -7.884 1.00 81.75 89 GLU A N 1
ATOM 719 C CA . GLU A 1 89 ? 32.980 -6.226 -7.845 1.00 81.75 89 GLU A CA 1
ATOM 720 C C . GLU A 1 89 ? 32.844 -5.022 -8.797 1.00 81.75 89 GLU A C 1
ATOM 722 O O . GLU A 1 89 ? 33.028 -3.874 -8.384 1.00 81.75 89 GLU A O 1
ATOM 727 N N . GLU A 1 90 ? 32.448 -5.250 -10.055 1.00 83.31 90 GLU A N 1
ATOM 728 C CA . GLU A 1 90 ? 32.239 -4.165 -11.024 1.00 83.31 90 GLU A CA 1
ATOM 729 C C . GLU A 1 90 ? 31.119 -3.199 -10.583 1.00 83.31 90 GLU A C 1
ATOM 731 O O . GLU A 1 90 ? 31.250 -1.980 -10.739 1.00 83.31 90 GLU A O 1
ATOM 736 N N . PHE A 1 91 ? 30.041 -3.709 -9.977 1.00 83.88 91 PHE A N 1
ATOM 737 C CA . PHE A 1 91 ? 28.981 -2.878 -9.402 1.00 83.88 91 PHE A CA 1
ATOM 738 C C . PHE A 1 91 ? 29.452 -2.056 -8.201 1.00 83.88 91 PHE A C 1
ATOM 740 O O . PHE A 1 91 ? 29.133 -0.869 -8.138 1.00 83.88 91 PHE A O 1
ATOM 747 N N . GLU A 1 92 ? 30.238 -2.623 -7.288 1.00 83.56 92 GLU A N 1
ATOM 748 C CA . GLU A 1 92 ? 30.799 -1.891 -6.145 1.00 83.56 92 GLU A CA 1
ATOM 749 C C . GLU A 1 92 ? 31.743 -0.767 -6.592 1.00 83.56 92 GLU A C 1
ATOM 751 O O . GLU A 1 92 ? 31.663 0.365 -6.098 1.00 83.56 92 GLU A O 1
ATOM 756 N N . ILE A 1 93 ? 32.580 -1.025 -7.603 1.00 85.88 93 ILE A N 1
ATOM 757 C CA . ILE A 1 93 ? 33.440 0.001 -8.207 1.00 85.88 93 ILE A CA 1
ATOM 758 C C . ILE A 1 93 ? 32.594 1.140 -8.790 1.00 85.88 93 ILE A C 1
ATOM 760 O O . ILE A 1 93 ? 32.887 2.318 -8.554 1.00 85.88 93 ILE A O 1
ATOM 764 N N . LEU A 1 94 ? 31.533 0.818 -9.538 1.00 84.31 94 LEU A N 1
ATOM 765 C CA . LEU A 1 94 ? 30.624 1.826 -10.086 1.00 84.31 94 LEU A CA 1
ATOM 766 C C . LEU A 1 94 ? 29.906 2.606 -8.984 1.00 84.31 94 LEU A C 1
ATOM 768 O O . LEU A 1 94 ? 29.830 3.830 -9.066 1.00 84.31 94 LEU A O 1
ATOM 772 N N . LEU A 1 95 ? 29.429 1.935 -7.935 1.00 83.31 95 LEU A N 1
ATOM 773 C CA . LEU A 1 95 ? 28.779 2.573 -6.791 1.00 83.31 95 LEU A CA 1
ATOM 774 C C . LEU A 1 95 ? 29.714 3.568 -6.099 1.00 83.31 95 LEU A C 1
ATOM 776 O O . LEU A 1 95 ? 29.292 4.684 -5.784 1.00 83.31 95 LEU A O 1
ATOM 780 N N . LYS A 1 96 ? 30.989 3.209 -5.907 1.00 85.88 96 LYS A N 1
ATOM 781 C CA . LYS A 1 96 ? 32.004 4.115 -5.355 1.00 85.88 96 LYS A CA 1
ATOM 782 C C . LYS A 1 96 ? 32.200 5.346 -6.245 1.00 85.88 96 LYS A C 1
ATOM 784 O O . LYS A 1 96 ? 32.114 6.470 -5.749 1.00 85.88 96 LYS A O 1
ATOM 789 N N . LYS A 1 97 ? 32.359 5.155 -7.559 1.00 86.88 97 LYS A N 1
ATOM 790 C CA . LYS A 1 97 ? 32.491 6.260 -8.528 1.00 86.88 97 LYS A CA 1
ATOM 791 C C . LYS A 1 97 ? 31.256 7.166 -8.555 1.00 86.88 97 LYS A C 1
ATOM 793 O O . LYS A 1 97 ? 31.397 8.387 -8.603 1.00 86.88 97 LYS A O 1
ATOM 798 N N . CYS A 1 98 ? 30.051 6.597 -8.470 1.00 88.44 98 CYS A N 1
ATOM 799 C CA . CYS A 1 98 ? 28.803 7.358 -8.366 1.00 88.44 98 CYS A CA 1
ATOM 800 C C . CYS A 1 98 ? 28.794 8.243 -7.114 1.00 88.44 98 CYS A C 1
ATOM 802 O O . CYS A 1 98 ? 28.481 9.429 -7.204 1.00 88.44 98 CYS A O 1
ATOM 804 N N . LYS A 1 99 ? 29.176 7.691 -5.953 1.00 85.50 99 LYS A N 1
ATOM 805 C CA . LYS A 1 99 ? 29.256 8.443 -4.689 1.00 85.50 99 LYS A CA 1
ATOM 806 C C . LYS A 1 99 ? 30.259 9.592 -4.779 1.00 85.50 99 LYS A C 1
ATOM 808 O O . LYS A 1 99 ? 29.954 10.704 -4.358 1.00 85.50 99 LYS A O 1
ATOM 813 N N . GLU A 1 100 ? 31.431 9.349 -5.359 1.00 87.94 100 GLU A N 1
ATOM 814 C CA . GLU A 1 100 ? 32.458 10.378 -5.559 1.00 87.94 100 GLU A CA 1
ATOM 815 C C . GLU A 1 100 ? 31.994 11.482 -6.520 1.00 87.94 100 GLU A C 1
ATOM 817 O O . GLU A 1 100 ? 32.232 12.664 -6.267 1.00 87.94 100 GLU A O 1
ATOM 822 N N . TYR A 1 101 ? 31.305 11.125 -7.608 1.00 88.81 101 TYR A N 1
ATOM 823 C CA . TYR A 1 101 ? 30.721 12.084 -8.547 1.00 88.81 101 TYR A CA 1
ATOM 824 C C . TYR A 1 101 ? 29.669 12.976 -7.875 1.00 88.81 101 TYR A C 1
ATOM 826 O O . TYR A 1 101 ? 29.785 14.201 -7.923 1.00 88.81 101 TYR A O 1
ATOM 834 N N . VAL A 1 102 ? 28.698 12.371 -7.183 1.00 87.88 102 VAL A N 1
ATOM 835 C CA . VAL A 1 102 ? 27.643 13.097 -6.458 1.00 87.88 102 VAL A CA 1
ATOM 836 C C . VAL A 1 102 ? 28.243 13.985 -5.369 1.00 87.88 102 VAL A C 1
ATOM 838 O O . VAL A 1 102 ? 27.914 15.166 -5.281 1.00 87.88 102 VAL A O 1
ATOM 841 N N . GLY A 1 103 ? 29.188 13.457 -4.586 1.00 85.00 103 GLY A N 1
ATOM 842 C CA . GLY A 1 103 ? 29.860 14.208 -3.529 1.00 85.00 103 GLY A CA 1
ATOM 843 C C . GLY A 1 103 ? 30.643 15.415 -4.050 1.00 85.00 103 GLY A C 1
ATOM 844 O O . GLY A 1 103 ? 30.591 16.483 -3.439 1.00 85.00 103 GLY A O 1
ATOM 845 N N . ARG A 1 104 ? 31.342 15.284 -5.187 1.00 88.19 104 ARG A N 1
ATOM 846 C CA . ARG A 1 104 ? 32.017 16.420 -5.841 1.00 88.19 104 ARG A CA 1
ATOM 847 C C . ARG A 1 104 ? 31.020 17.453 -6.356 1.00 88.19 104 ARG A C 1
ATOM 849 O O . ARG A 1 104 ? 31.239 18.638 -6.131 1.00 88.19 104 ARG A O 1
ATOM 856 N N . GLY A 1 105 ? 29.928 17.010 -6.978 1.00 85.62 105 GLY A N 1
ATOM 857 C CA . GLY A 1 105 ? 28.859 17.887 -7.455 1.00 85.62 105 GLY A CA 1
ATOM 858 C C . GLY A 1 105 ? 28.215 18.702 -6.347 1.00 85.62 105 GLY A C 1
ATOM 859 O O . GLY A 1 105 ? 28.096 19.912 -6.470 1.00 85.62 105 GLY A O 1
ATOM 860 N N . ILE A 1 106 ? 27.887 18.081 -5.218 1.00 83.88 106 ILE A N 1
ATOM 861 C CA . ILE A 1 106 ? 27.287 18.795 -4.084 1.00 83.88 106 ILE A CA 1
ATOM 862 C C . ILE A 1 106 ? 28.267 19.815 -3.496 1.00 83.88 106 ILE A C 1
ATOM 864 O O . ILE A 1 106 ? 27.907 20.973 -3.302 1.00 83.88 106 ILE A O 1
ATOM 868 N N . LYS A 1 107 ? 29.528 19.419 -3.267 1.00 85.31 107 LYS A N 1
ATOM 869 C CA . LYS A 1 107 ? 30.572 20.324 -2.747 1.00 85.31 107 LYS A CA 1
ATOM 870 C C . LYS A 1 107 ? 30.827 21.521 -3.661 1.00 85.31 107 LYS A C 1
ATOM 872 O O . LYS A 1 107 ? 31.208 22.581 -3.180 1.00 85.31 107 LYS A O 1
ATOM 877 N N . SER A 1 108 ? 30.638 21.341 -4.963 1.00 86.38 108 SER A N 1
ATOM 878 C CA . SER A 1 108 ? 30.860 22.359 -5.985 1.00 86.38 108 SER A CA 1
ATOM 879 C C . SER A 1 108 ? 29.588 23.130 -6.362 1.00 86.38 108 SER A C 1
ATOM 881 O O . SER A 1 108 ? 29.590 23.829 -7.377 1.00 86.38 108 SER A O 1
ATOM 883 N N . GLN A 1 109 ? 28.507 22.987 -5.579 1.00 82.75 109 GLN A N 1
ATOM 884 C CA . GLN A 1 109 ? 27.192 23.587 -5.845 1.00 82.75 109 GLN A CA 1
ATOM 885 C C . GLN A 1 109 ? 26.677 23.290 -7.265 1.00 82.75 109 GLN A C 1
ATOM 887 O O . GLN A 1 109 ? 26.148 24.149 -7.959 1.00 82.75 109 GLN A O 1
ATOM 892 N N . GLY A 1 110 ? 26.882 22.059 -7.727 1.00 81.25 110 GLY A N 1
ATOM 893 C CA . GLY A 1 110 ? 26.415 21.561 -9.018 1.00 81.25 110 GLY A CA 1
ATOM 894 C C . GLY A 1 110 ? 27.302 21.907 -10.215 1.00 81.25 110 GLY A C 1
ATOM 895 O O . GLY A 1 110 ? 27.052 21.407 -11.310 1.00 81.25 110 GLY A O 1
ATOM 896 N N . SER A 1 111 ? 28.373 22.690 -10.043 1.00 84.25 111 SER A N 1
ATOM 897 C CA . SER A 1 111 ? 29.239 23.096 -11.165 1.00 84.25 111 SER A CA 1
ATOM 898 C C . SER A 1 111 ? 29.946 21.923 -11.855 1.00 84.25 111 SER A C 1
ATOM 900 O O . SER A 1 111 ? 30.163 21.972 -13.064 1.00 84.25 111 SER A O 1
ATOM 902 N N . THR A 1 112 ? 30.252 20.846 -11.124 1.00 88.56 112 THR A N 1
ATOM 903 C CA . THR A 1 112 ? 30.884 19.638 -11.686 1.00 88.56 112 THR A CA 1
ATOM 904 C C . THR A 1 112 ? 29.891 18.601 -12.220 1.00 88.56 112 THR A C 1
ATOM 906 O O . THR A 1 112 ? 30.321 17.532 -12.656 1.00 88.56 112 THR A O 1
ATOM 909 N N . PHE A 1 113 ? 28.581 18.856 -12.151 1.00 88.62 113 PHE A N 1
ATOM 910 C CA . PHE A 1 113 ? 27.591 17.990 -12.791 1.00 88.62 113 PHE A CA 1
ATOM 911 C C . PHE A 1 113 ? 27.583 18.201 -14.310 1.00 88.62 113 PHE A C 1
ATOM 913 O O . PHE A 1 113 ? 27.858 19.297 -14.797 1.00 88.62 113 PHE A O 1
ATOM 920 N N . ASN A 1 114 ? 27.269 17.154 -15.074 1.00 88.88 114 ASN A N 1
ATOM 921 C CA . ASN A 1 114 ? 26.990 17.307 -16.505 1.00 88.88 114 ASN A CA 1
ATOM 922 C C . ASN A 1 114 ? 25.665 18.064 -16.729 1.00 88.88 114 ASN A C 1
ATOM 924 O O . ASN A 1 114 ? 24.847 18.192 -15.816 1.00 88.88 114 ASN A O 1
ATOM 928 N N . GLU A 1 115 ? 25.436 18.542 -17.954 1.00 88.00 115 GLU A N 1
ATOM 929 C CA . GLU A 1 115 ? 24.248 19.345 -18.285 1.00 88.00 115 GLU A CA 1
ATOM 930 C C . GLU A 1 115 ? 22.924 18.605 -18.053 1.00 88.00 115 GLU A C 1
ATOM 932 O O . GLU A 1 115 ? 21.963 19.203 -17.574 1.00 88.00 115 GLU A O 1
ATOM 937 N N . GLY A 1 116 ? 22.876 17.292 -18.301 1.00 85.44 116 GLY A N 1
ATOM 938 C CA . GLY A 1 116 ? 21.686 16.484 -18.022 1.00 85.44 116 GLY A CA 1
ATOM 939 C C . GLY A 1 116 ? 21.338 16.438 -16.530 1.00 85.44 116 GLY A C 1
ATOM 940 O O . GLY A 1 116 ? 20.174 16.572 -16.157 1.00 85.44 116 GLY A O 1
ATOM 941 N N . ASP A 1 117 ? 22.347 16.307 -15.670 1.00 88.81 117 ASP A N 1
ATOM 942 C CA . ASP A 1 117 ? 22.183 16.270 -14.215 1.00 88.81 117 ASP A CA 1
ATOM 943 C C . ASP A 1 117 ? 21.835 17.652 -13.645 1.00 88.81 117 ASP A C 1
ATOM 945 O O . ASP A 1 117 ? 20.993 17.751 -12.755 1.00 88.81 117 ASP A O 1
ATOM 949 N N . LYS A 1 118 ? 22.411 18.731 -14.194 1.00 89.25 118 LYS A N 1
ATOM 950 C CA . LYS A 1 118 ? 22.008 20.108 -13.858 1.00 89.25 118 LYS A CA 1
ATOM 951 C C . LYS A 1 118 ? 20.553 20.366 -14.237 1.00 89.25 118 LYS A C 1
ATOM 953 O O . LYS A 1 118 ? 19.778 20.836 -13.409 1.00 89.25 118 LYS A O 1
ATOM 958 N N . LYS A 1 119 ? 20.157 19.995 -15.461 1.00 89.19 119 LYS A N 1
ATOM 959 C CA . LYS A 1 119 ? 18.776 20.128 -15.948 1.00 89.19 119 LYS A CA 1
ATOM 960 C C . LYS A 1 119 ? 17.794 19.343 -15.077 1.00 89.19 119 LYS A C 1
ATOM 962 O O . LYS A 1 119 ? 16.711 19.842 -14.791 1.00 89.19 119 LYS A O 1
ATOM 967 N N . ALA A 1 120 ? 18.187 18.158 -14.605 1.00 86.50 120 ALA A N 1
ATOM 968 C CA . ALA A 1 120 ? 17.381 17.362 -13.682 1.00 86.50 120 ALA A CA 1
ATOM 969 C C . ALA A 1 120 ? 17.157 18.045 -12.319 1.00 86.50 120 ALA A C 1
ATOM 971 O O . ALA A 1 120 ? 16.147 17.772 -11.682 1.00 86.50 120 ALA A O 1
ATOM 972 N N . LEU A 1 121 ? 18.065 18.919 -11.869 1.00 89.12 121 LEU A N 1
ATOM 973 C CA . LEU A 1 121 ? 17.926 19.654 -10.604 1.00 89.12 121 LEU A CA 1
ATOM 974 C C . LEU A 1 121 ? 17.241 21.014 -10.757 1.00 89.12 121 LEU A C 1
ATOM 976 O O . LEU A 1 121 ? 16.563 21.443 -9.825 1.00 89.12 121 LEU A O 1
ATOM 980 N N . ALA A 1 122 ? 17.377 21.657 -11.919 1.00 87.69 122 ALA A N 1
ATOM 981 C CA . ALA A 1 122 ? 16.880 23.009 -12.187 1.00 87.69 122 ALA A CA 1
ATOM 982 C C . ALA A 1 122 ? 15.364 23.166 -11.963 1.00 87.69 122 ALA A C 1
ATOM 984 O O . ALA A 1 122 ? 14.895 24.229 -11.557 1.00 87.69 122 ALA A O 1
ATOM 985 N N . HIS A 1 123 ? 14.586 22.102 -12.187 1.00 84.44 123 HIS A N 1
ATOM 986 C CA . HIS A 1 123 ? 13.149 22.102 -11.905 1.00 84.44 123 HIS A CA 1
ATOM 987 C C . HIS A 1 123 ? 12.852 22.414 -10.425 1.00 84.44 123 HIS A C 1
ATOM 989 O O . HIS A 1 123 ? 11.999 23.243 -10.121 1.00 84.44 123 HIS A O 1
ATOM 995 N N . TYR A 1 124 ? 13.634 21.838 -9.507 1.00 86.38 124 TYR A N 1
ATOM 996 C CA . TYR A 1 124 ? 13.462 21.952 -8.053 1.00 86.38 124 TYR A CA 1
ATOM 997 C C . TYR A 1 124 ? 14.044 23.232 -7.443 1.00 86.38 124 TYR A C 1
ATOM 999 O O . TYR A 1 124 ? 14.137 23.345 -6.219 1.00 86.38 124 TYR A O 1
ATOM 1007 N N . GLU A 1 125 ? 14.549 24.148 -8.264 1.00 82.50 125 GLU A N 1
ATOM 1008 C CA . GLU A 1 125 ? 15.017 25.466 -7.820 1.00 82.50 125 GLU A CA 1
ATOM 1009 C C . GLU A 1 125 ? 13.914 26.525 -7.930 1.00 82.50 125 GLU A C 1
ATOM 1011 O O . GLU A 1 125 ? 13.993 27.555 -7.268 1.00 82.50 125 GLU A O 1
ATOM 1016 N N . ASN A 1 126 ? 12.878 26.256 -8.734 1.00 80.06 126 ASN A N 1
ATOM 1017 C CA . ASN A 1 126 ? 11.864 27.234 -9.133 1.00 80.06 126 ASN A CA 1
ATOM 1018 C C . ASN A 1 126 ? 10.450 26.932 -8.601 1.00 80.06 126 ASN A C 1
ATOM 1020 O O . ASN A 1 126 ? 9.509 27.638 -8.957 1.00 80.06 126 ASN A O 1
ATOM 1024 N N . ILE A 1 127 ? 10.291 25.894 -7.777 1.00 84.12 127 ILE A N 1
ATOM 1025 C CA . ILE A 1 127 ? 9.004 25.468 -7.197 1.00 84.12 127 ILE A CA 1
ATOM 1026 C C . ILE A 1 127 ? 9.009 25.614 -5.670 1.00 84.12 127 ILE A C 1
ATOM 1028 O O . ILE A 1 127 ? 10.071 25.784 -5.063 1.00 84.12 127 ILE A O 1
ATOM 1032 N N . ASP A 1 128 ? 7.826 25.556 -5.048 1.00 87.00 128 ASP A N 1
ATOM 1033 C CA . ASP A 1 128 ? 7.694 25.639 -3.588 1.00 87.00 128 ASP A CA 1
ATOM 1034 C C . ASP A 1 128 ? 8.460 24.509 -2.883 1.00 87.00 128 ASP A C 1
ATOM 1036 O O . ASP A 1 128 ? 8.603 23.409 -3.415 1.00 87.00 128 ASP A O 1
ATOM 1040 N N . LYS A 1 129 ? 8.942 24.755 -1.659 1.00 80.25 129 LYS A N 1
ATOM 1041 C CA . LYS A 1 129 ? 9.734 23.767 -0.911 1.00 80.25 129 LYS A CA 1
ATOM 1042 C C . LYS A 1 129 ? 8.947 22.492 -0.598 1.00 80.25 129 LYS A C 1
ATOM 1044 O O . LYS A 1 129 ? 9.503 21.404 -0.737 1.00 80.25 129 LYS A O 1
ATOM 1049 N N . ASN A 1 130 ? 7.671 22.604 -0.224 1.00 76.12 130 ASN A N 1
ATOM 1050 C CA . ASN A 1 130 ? 6.846 21.430 0.076 1.00 76.12 130 ASN A CA 1
ATOM 1051 C C . ASN A 1 130 ? 6.570 20.624 -1.195 1.00 76.12 130 ASN A C 1
ATOM 1053 O O . ASN A 1 130 ? 6.620 19.395 -1.189 1.00 76.12 130 ASN A O 1
ATOM 1057 N N . GLU A 1 131 ? 6.325 21.327 -2.298 1.00 81.06 131 GLU A N 1
ATOM 1058 C CA . GLU A 1 131 ? 6.134 20.721 -3.611 1.00 81.06 131 GLU A CA 1
ATOM 1059 C C . GLU A 1 131 ? 7.419 20.021 -4.092 1.00 81.06 131 GLU A C 1
ATOM 1061 O O . GLU A 1 131 ? 7.382 18.861 -4.504 1.00 81.06 131 GLU A O 1
ATOM 1066 N N . ALA A 1 132 ? 8.578 20.671 -3.939 1.00 81.81 132 ALA A N 1
ATOM 1067 C CA . ALA A 1 132 ? 9.882 20.086 -4.233 1.00 81.81 132 ALA A CA 1
ATOM 1068 C C . ALA A 1 132 ? 10.134 18.820 -3.418 1.00 81.81 132 ALA A C 1
ATOM 1070 O O . ALA A 1 132 ? 10.555 17.811 -3.984 1.00 81.81 132 ALA A O 1
ATOM 1071 N N . ARG A 1 133 ? 9.859 18.846 -2.108 1.00 86.38 133 ARG A N 1
ATOM 1072 C CA . ARG A 1 133 ? 9.958 17.660 -1.254 1.00 86.38 133 ARG A CA 1
ATOM 1073 C C . ARG A 1 133 ? 9.075 16.532 -1.768 1.00 86.38 133 ARG A C 1
ATOM 1075 O O . ARG A 1 133 ? 9.582 15.431 -1.962 1.00 86.38 133 ARG A O 1
ATOM 1082 N N . MET A 1 134 ? 7.792 16.800 -2.004 1.00 85.00 134 MET A N 1
ATOM 1083 C CA . MET A 1 134 ? 6.831 15.787 -2.440 1.00 85.00 134 MET A CA 1
ATOM 1084 C C . MET A 1 134 ? 7.286 15.106 -3.738 1.00 85.00 134 MET A C 1
ATOM 1086 O O . MET A 1 134 ? 7.338 13.877 -3.811 1.00 85.00 134 MET A O 1
ATOM 1090 N N . TYR A 1 135 ? 7.695 15.889 -4.741 1.00 87.88 135 TYR A N 1
ATOM 1091 C CA . TYR A 1 135 ? 8.205 15.336 -5.995 1.00 87.88 135 TYR A CA 1
ATOM 1092 C C . TYR A 1 135 ? 9.514 14.567 -5.816 1.00 87.88 135 TYR A C 1
ATOM 1094 O O . TYR A 1 135 ? 9.678 13.507 -6.413 1.00 87.88 135 TYR A O 1
ATOM 1102 N N . LEU A 1 136 ? 10.443 15.063 -4.999 1.00 91.00 136 LEU A N 1
ATOM 1103 C CA . LEU A 1 136 ? 11.727 14.401 -4.770 1.00 91.00 136 LEU A CA 1
ATOM 1104 C C . LEU A 1 136 ? 11.584 13.088 -3.984 1.00 91.00 136 LEU A C 1
ATOM 1106 O O . LEU A 1 136 ? 12.308 12.129 -4.257 1.00 91.00 136 LEU A O 1
ATOM 1110 N N . GLU A 1 137 ? 10.658 13.014 -3.025 1.00 90.88 137 GLU A N 1
ATOM 1111 C CA . GLU A 1 137 ? 10.311 11.767 -2.333 1.00 90.88 137 GLU A CA 1
ATOM 1112 C C . GLU A 1 137 ? 9.703 10.751 -3.307 1.00 90.88 137 GLU A C 1
ATOM 1114 O O . GLU A 1 137 ? 10.073 9.572 -3.281 1.00 90.88 137 GLU A O 1
ATOM 1119 N N . GLN A 1 138 ? 8.824 11.205 -4.204 1.00 89.31 138 GLN A N 1
ATOM 1120 C CA . GLN A 1 138 ? 8.230 10.357 -5.232 1.00 89.31 138 GLN A CA 1
ATOM 1121 C C . GLN A 1 138 ? 9.271 9.866 -6.247 1.00 89.31 138 GLN A C 1
ATOM 1123 O O . GLN A 1 138 ? 9.346 8.667 -6.517 1.00 89.31 138 GLN A O 1
ATOM 1128 N N . GLU A 1 139 ? 10.137 10.748 -6.751 1.00 92.06 139 GLU A N 1
ATOM 1129 C CA . GLU A 1 139 ? 11.234 10.362 -7.640 1.00 92.06 139 GLU A CA 1
ATOM 1130 C C . GLU A 1 139 ? 12.195 9.383 -6.952 1.00 92.06 139 GLU A C 1
ATOM 1132 O O . GLU A 1 139 ? 12.649 8.424 -7.575 1.00 92.06 139 GLU A O 1
ATOM 1137 N N . TYR A 1 140 ? 12.494 9.568 -5.661 1.00 93.12 140 TYR A N 1
ATOM 1138 C CA . TYR A 1 140 ? 13.283 8.597 -4.903 1.00 93.12 140 TYR A CA 1
ATOM 1139 C C . TYR A 1 140 ? 12.626 7.209 -4.912 1.00 93.12 140 TYR A C 1
ATOM 1141 O O . TYR A 1 140 ? 13.313 6.213 -5.173 1.00 93.12 140 TYR A O 1
ATOM 1149 N N . LYS A 1 141 ? 11.315 7.122 -4.651 1.00 92.38 141 LYS A N 1
ATOM 1150 C CA . LYS A 1 141 ? 10.573 5.851 -4.684 1.00 92.38 141 LYS A CA 1
ATOM 1151 C C . LYS A 1 141 ? 10.636 5.216 -6.077 1.00 92.38 141 LYS A C 1
ATOM 1153 O O . LYS A 1 141 ? 11.007 4.049 -6.196 1.00 92.38 141 LYS A O 1
ATOM 1158 N N . ASP A 1 142 ? 10.389 5.997 -7.124 1.00 92.56 142 ASP A N 1
ATOM 1159 C CA . ASP A 1 142 ? 10.363 5.505 -8.504 1.00 92.56 142 ASP A CA 1
ATOM 1160 C C . ASP A 1 142 ? 11.752 5.032 -8.977 1.00 92.56 142 ASP A C 1
ATOM 1162 O O . ASP A 1 142 ? 11.910 3.905 -9.456 1.00 92.56 142 ASP A O 1
ATOM 1166 N N . PHE A 1 143 ? 12.800 5.840 -8.779 1.00 94.25 143 PHE A N 1
ATOM 1167 C CA . PHE A 1 143 ? 14.157 5.484 -9.204 1.00 94.25 143 PHE A CA 1
ATOM 1168 C C . PHE A 1 143 ? 14.787 4.374 -8.359 1.00 94.25 143 PHE A C 1
ATOM 1170 O O . PHE A 1 143 ? 15.561 3.572 -8.892 1.00 94.25 143 PHE A O 1
ATOM 1177 N N . SER A 1 144 ? 14.476 4.298 -7.061 1.00 93.25 144 SER A N 1
ATOM 1178 C CA . SER A 1 144 ? 14.948 3.194 -6.217 1.00 93.25 144 SER A CA 1
ATOM 1179 C C . SER A 1 144 ? 14.327 1.862 -6.641 1.00 93.25 144 SER A C 1
ATOM 1181 O O . SER A 1 144 ? 15.063 0.883 -6.784 1.00 93.25 144 SER A O 1
ATOM 1183 N N . LEU A 1 145 ? 13.023 1.840 -6.945 1.00 94.38 145 LEU A N 1
ATOM 1184 C CA . LEU A 1 145 ? 12.335 0.655 -7.455 1.00 94.38 145 LEU A CA 1
ATOM 1185 C C . LEU A 1 145 ? 12.876 0.240 -8.828 1.00 94.38 145 LEU A C 1
ATOM 1187 O O . LEU A 1 145 ? 13.266 -0.913 -9.002 1.00 94.38 145 LEU A O 1
ATOM 1191 N N . TYR A 1 146 ? 12.996 1.177 -9.776 1.00 96.38 146 TYR A N 1
ATOM 1192 C CA . TYR A 1 146 ? 13.587 0.895 -11.090 1.00 96.38 146 TYR A CA 1
ATOM 1193 C C . TYR A 1 146 ? 15.006 0.326 -10.954 1.00 96.38 146 TYR A C 1
ATOM 1195 O O . TYR A 1 146 ? 15.380 -0.641 -11.616 1.00 96.38 146 TYR A O 1
ATOM 1203 N N . SER A 1 147 ? 15.814 0.905 -10.063 1.00 93.44 147 SER A N 1
ATOM 1204 C CA . SER A 1 147 ? 17.173 0.445 -9.774 1.00 93.44 147 SER A CA 1
ATOM 1205 C C . SER A 1 147 ? 17.214 -0.986 -9.216 1.00 93.44 147 SER A C 1
ATOM 1207 O O . SER A 1 147 ? 18.161 -1.726 -9.512 1.00 93.44 147 SER A O 1
ATOM 1209 N N . GLU A 1 148 ? 16.223 -1.377 -8.415 1.00 92.12 148 GLU A N 1
ATOM 1210 C CA . GLU A 1 148 ? 16.074 -2.729 -7.865 1.00 92.12 148 GLU A CA 1
ATOM 1211 C C . GLU A 1 148 ? 15.654 -3.719 -8.961 1.00 92.12 148 GLU A C 1
ATOM 1213 O O . GLU A 1 148 ? 16.337 -4.728 -9.162 1.00 92.12 148 GLU A O 1
ATOM 1218 N N . VAL A 1 149 ? 14.643 -3.370 -9.766 1.00 94.81 149 VAL A N 1
ATOM 1219 C CA . VAL A 1 149 ? 14.209 -4.157 -10.934 1.00 94.81 149 VAL A CA 1
ATOM 1220 C C . VAL A 1 149 ? 15.365 -4.358 -11.918 1.00 94.81 149 VAL A C 1
ATOM 1222 O O . VAL A 1 149 ? 15.614 -5.485 -12.331 1.00 94.81 149 VAL A O 1
ATOM 1225 N N . LEU A 1 150 ? 16.134 -3.311 -12.240 1.00 95.19 150 LEU A N 1
ATOM 1226 C CA . LEU A 1 150 ? 17.302 -3.402 -13.126 1.00 95.19 150 LEU A CA 1
ATOM 1227 C C . LEU A 1 150 ? 18.368 -4.365 -12.588 1.00 95.19 150 LEU A C 1
ATOM 1229 O O . LEU A 1 150 ? 18.965 -5.119 -13.354 1.00 95.19 150 LEU A O 1
ATOM 1233 N N . SER A 1 151 ? 18.611 -4.363 -11.276 1.00 89.56 151 SER A N 1
ATOM 1234 C CA . SER A 1 151 ? 19.596 -5.265 -10.661 1.00 89.56 151 SER A CA 1
ATOM 1235 C C . SER A 1 151 ? 19.171 -6.727 -10.785 1.00 89.56 151 SER A C 1
ATOM 1237 O O . SER A 1 151 ? 19.971 -7.566 -11.201 1.00 89.56 151 SER A O 1
ATOM 1239 N N . LEU A 1 152 ? 17.904 -7.020 -10.478 1.00 89.81 152 LEU A N 1
ATOM 1240 C CA . LEU A 1 152 ? 17.329 -8.357 -10.633 1.00 89.81 152 LEU A CA 1
ATOM 1241 C C . LEU A 1 152 ? 17.293 -8.783 -12.101 1.00 89.81 152 LEU A C 1
ATOM 1243 O O . LEU A 1 152 ? 17.622 -9.922 -12.422 1.00 89.81 152 LEU A O 1
ATOM 1247 N N . PHE A 1 153 ? 16.982 -7.850 -12.997 1.00 94.12 153 PHE A N 1
ATOM 1248 C CA . PHE A 1 153 ? 16.942 -8.098 -14.429 1.00 94.12 153 PHE A CA 1
ATOM 1249 C C . PHE A 1 153 ? 18.314 -8.505 -14.960 1.00 94.12 153 PHE A C 1
ATOM 1251 O O . PHE A 1 153 ? 18.437 -9.531 -15.619 1.00 94.12 153 PHE A O 1
ATOM 1258 N N . ILE A 1 154 ? 19.369 -7.754 -14.628 1.00 91.69 154 ILE A N 1
ATOM 1259 C CA . ILE A 1 154 ? 20.743 -8.118 -14.999 1.00 91.69 154 ILE A CA 1
ATOM 1260 C C . ILE A 1 154 ? 21.124 -9.475 -14.385 1.00 91.69 154 ILE A C 1
ATOM 1262 O O . ILE A 1 154 ? 21.816 -10.276 -15.021 1.00 91.69 154 ILE A O 1
ATOM 1266 N N . ASN A 1 155 ? 20.675 -9.749 -13.155 1.00 87.69 155 ASN A N 1
ATOM 1267 C CA . ASN A 1 155 ? 20.889 -11.038 -12.511 1.00 87.69 155 ASN A CA 1
ATOM 1268 C C . ASN A 1 155 ? 20.293 -12.202 -13.305 1.00 87.69 155 ASN A C 1
ATOM 1270 O O . ASN A 1 155 ? 20.996 -13.165 -13.609 1.00 87.69 155 ASN A O 1
ATOM 1274 N N . ASP A 1 156 ? 19.030 -12.099 -13.684 1.00 88.44 156 ASP A N 1
ATOM 1275 C CA . ASP A 1 156 ? 18.336 -13.168 -14.389 1.00 88.44 156 ASP A CA 1
ATOM 1276 C C . ASP A 1 156 ? 18.743 -13.260 -15.861 1.00 88.44 156 ASP A C 1
ATOM 1278 O O . ASP A 1 156 ? 18.893 -14.365 -16.385 1.00 88.44 156 ASP A O 1
ATOM 1282 N N . LEU A 1 157 ? 19.061 -12.133 -16.502 1.00 89.94 157 LEU A N 1
ATOM 1283 C CA . LEU A 1 157 ? 19.598 -12.121 -17.861 1.00 89.94 157 LEU A CA 1
ATOM 1284 C C . LEU A 1 157 ? 20.943 -12.851 -17.943 1.00 89.94 157 LEU A C 1
ATOM 1286 O O . LEU A 1 157 ? 21.191 -13.556 -18.914 1.00 89.94 157 LEU A O 1
ATOM 1290 N N . SER A 1 158 ? 21.781 -12.771 -16.904 1.00 87.06 158 SER A N 1
ATOM 1291 C CA . SER A 1 158 ? 23.058 -13.504 -16.871 1.00 87.06 158 SER A CA 1
ATOM 1292 C C . SER A 1 158 ? 22.922 -15.028 -16.896 1.00 87.06 158 SER A C 1
ATOM 1294 O O . SER A 1 158 ? 23.894 -15.720 -17.175 1.00 87.06 158 SER A O 1
ATOM 1296 N N . LYS A 1 159 ? 21.727 -15.554 -16.597 1.00 85.19 159 LYS A N 1
ATOM 1297 C CA . LYS A 1 159 ? 21.419 -16.990 -16.652 1.00 85.19 159 LYS A CA 1
ATOM 1298 C C . LYS A 1 159 ? 20.981 -17.434 -18.054 1.00 85.19 159 LYS A C 1
ATOM 1300 O O . LYS A 1 159 ? 20.797 -18.626 -18.281 1.00 85.19 159 LYS A O 1
ATOM 1305 N N . SER A 1 160 ? 20.771 -16.489 -18.971 1.00 81.81 160 SER A N 1
ATOM 1306 C CA . SER A 1 160 ? 20.355 -16.744 -20.352 1.00 81.81 160 SER A CA 1
ATOM 1307 C C . SER A 1 160 ? 21.569 -16.844 -21.279 1.00 81.81 160 SER A C 1
ATOM 1309 O O . SER A 1 160 ? 22.602 -16.229 -21.020 1.00 81.81 160 SER A O 1
ATOM 1311 N N . SER A 1 161 ? 21.451 -17.590 -22.384 1.00 75.06 161 SER A N 1
ATOM 1312 C CA . SER A 1 161 ? 22.486 -17.586 -23.428 1.00 75.06 161 SER A CA 1
ATOM 1313 C C . SER A 1 161 ? 22.514 -16.228 -24.135 1.00 75.06 161 SER A C 1
ATOM 1315 O O . SER A 1 161 ? 21.487 -15.769 -24.638 1.00 75.06 161 SER A O 1
ATOM 1317 N N . LEU A 1 162 ? 23.687 -15.589 -24.167 1.00 76.94 162 LEU A N 1
ATOM 1318 C CA . LEU A 1 162 ? 23.880 -14.249 -24.731 1.00 76.94 162 LEU A CA 1
ATOM 1319 C C . LEU A 1 162 ? 24.455 -14.247 -26.153 1.00 76.94 162 LEU A C 1
ATOM 1321 O O . LEU A 1 162 ? 24.515 -13.185 -26.770 1.00 76.94 162 LEU A O 1
ATOM 1325 N N . GLU A 1 163 ? 24.814 -15.414 -26.700 1.00 71.38 163 GLU A N 1
ATOM 1326 C CA . GLU A 1 163 ? 25.380 -15.562 -28.056 1.00 71.38 163 GLU A CA 1
ATOM 1327 C C . GLU A 1 163 ? 24.467 -14.989 -29.151 1.00 71.38 163 GLU A C 1
ATOM 1329 O O . GLU A 1 163 ? 24.910 -14.600 -30.230 1.00 71.38 163 GLU A O 1
ATOM 1334 N N . GLU A 1 164 ? 23.168 -14.920 -28.878 1.00 72.00 164 GLU A N 1
ATOM 1335 C CA . GLU A 1 164 ? 22.180 -14.408 -29.822 1.00 72.00 164 GLU A CA 1
ATOM 1336 C C . GLU A 1 164 ? 21.958 -12.900 -29.695 1.00 72.00 164 GLU A C 1
ATOM 1338 O O . GLU A 1 164 ? 21.612 -12.238 -30.673 1.00 72.00 164 GLU A O 1
ATOM 1343 N N . PHE A 1 165 ? 22.213 -12.346 -28.509 1.00 79.12 165 PHE A N 1
ATOM 1344 C CA . PHE A 1 165 ? 22.095 -10.917 -28.236 1.00 79.12 165 PHE A CA 1
ATOM 1345 C C . PHE A 1 165 ? 23.243 -10.130 -28.870 1.00 79.12 165 PHE A C 1
ATOM 1347 O O . PHE A 1 165 ? 23.036 -8.991 -29.280 1.00 79.12 165 PHE A O 1
ATOM 1354 N N . SER A 1 166 ? 24.429 -10.735 -29.009 1.00 73.25 166 SER A N 1
ATOM 1355 C CA . SER A 1 166 ? 25.586 -10.102 -29.657 1.00 73.25 166 SER A CA 1
ATOM 1356 C C . SER A 1 166 ? 25.399 -9.860 -31.160 1.00 73.25 166 SER A C 1
ATOM 1358 O O . SER A 1 166 ? 26.131 -9.061 -31.738 1.00 73.25 166 SER A O 1
ATOM 1360 N N . ASN A 1 167 ? 24.422 -10.521 -31.794 1.00 78.56 167 ASN A N 1
ATOM 1361 C CA . ASN A 1 167 ? 24.120 -10.371 -33.223 1.00 78.56 167 ASN A CA 1
ATOM 1362 C C . ASN A 1 167 ? 23.117 -9.244 -33.524 1.00 78.56 167 ASN A C 1
ATOM 1364 O O . ASN A 1 167 ? 22.822 -8.982 -34.689 1.00 78.56 167 ASN A O 1
ATOM 1368 N N . ILE A 1 168 ? 22.574 -8.598 -32.489 1.00 81.25 168 ILE A N 1
ATOM 1369 C CA . ILE A 1 168 ? 21.629 -7.481 -32.592 1.00 81.25 168 ILE A CA 1
ATOM 1370 C C . ILE A 1 168 ? 22.332 -6.221 -32.090 1.00 81.25 168 ILE A C 1
ATOM 1372 O O . ILE A 1 168 ? 23.217 -6.290 -31.232 1.00 81.25 168 ILE A O 1
ATOM 1376 N N . ASP A 1 169 ? 21.957 -5.053 -32.614 1.00 86.44 169 ASP A N 1
ATOM 1377 C CA . ASP A 1 169 ? 22.518 -3.803 -32.120 1.00 86.44 169 ASP A CA 1
ATOM 1378 C C . ASP A 1 169 ? 22.266 -3.653 -30.610 1.00 86.44 169 ASP A C 1
ATOM 1380 O O . ASP A 1 169 ? 21.141 -3.653 -30.111 1.00 86.44 169 ASP A O 1
ATOM 1384 N N . SER A 1 170 ? 23.356 -3.512 -29.859 1.00 82.31 170 SER A N 1
ATOM 1385 C CA . SER A 1 170 ? 23.315 -3.428 -28.397 1.00 82.31 170 SER A CA 1
ATOM 1386 C C . SER A 1 170 ? 22.488 -2.249 -27.865 1.00 82.31 170 SER A C 1
ATOM 1388 O O . SER A 1 170 ? 21.969 -2.336 -26.751 1.00 82.31 170 SER A O 1
ATOM 1390 N N . LYS A 1 171 ? 22.344 -1.150 -28.628 1.00 85.62 171 LYS A N 1
ATOM 1391 C CA . LYS A 1 171 ? 21.494 -0.024 -28.218 1.00 85.62 171 LYS A CA 1
ATOM 1392 C C . LYS A 1 171 ? 20.023 -0.370 -28.428 1.00 85.62 171 LYS A C 1
ATOM 1394 O O . LYS A 1 171 ? 19.204 -0.013 -27.588 1.00 85.62 171 LYS A O 1
ATOM 1399 N N . GLU A 1 172 ? 19.694 -1.086 -29.498 1.00 88.69 172 GLU A N 1
ATOM 1400 C CA . GLU A 1 172 ? 18.350 -1.616 -29.744 1.00 88.69 172 GLU A CA 1
ATOM 1401 C C . GLU A 1 172 ? 17.920 -2.610 -28.654 1.00 88.69 172 GLU A C 1
ATOM 1403 O O . GLU A 1 172 ? 16.840 -2.466 -28.080 1.00 88.69 172 GLU A O 1
ATOM 1408 N N . ILE A 1 173 ? 18.801 -3.539 -28.267 1.00 88.88 173 ILE A N 1
ATOM 1409 C CA . ILE A 1 173 ? 18.559 -4.435 -27.124 1.00 88.88 173 ILE A CA 1
ATOM 1410 C C . ILE A 1 173 ? 18.369 -3.643 -25.829 1.00 88.88 173 ILE A C 1
ATOM 1412 O O . ILE A 1 173 ? 17.439 -3.918 -25.070 1.00 88.88 173 ILE A O 1
ATOM 1416 N N . LEU A 1 174 ? 19.207 -2.633 -25.568 1.00 90.31 174 LEU A N 1
ATOM 1417 C CA . LEU A 1 174 ? 19.049 -1.811 -24.371 1.00 90.31 174 LEU A CA 1
ATOM 1418 C C . LEU A 1 174 ? 17.703 -1.068 -24.362 1.00 90.31 174 LEU A C 1
ATOM 1420 O O . LEU A 1 174 ? 17.087 -0.974 -23.304 1.00 90.31 174 LEU A O 1
ATOM 1424 N N . LYS A 1 175 ? 17.222 -0.565 -25.508 1.00 91.62 175 LYS A N 1
ATOM 1425 C CA . LYS A 1 175 ? 15.893 0.068 -25.607 1.00 91.62 175 LYS A CA 1
ATOM 1426 C C . LYS A 1 175 ? 14.778 -0.899 -25.200 1.00 91.62 175 LYS A C 1
ATOM 1428 O O . LYS A 1 175 ? 13.919 -0.520 -24.407 1.00 91.62 175 LYS A O 1
ATOM 1433 N N . LEU A 1 176 ? 14.829 -2.145 -25.676 1.00 90.88 176 LEU A N 1
ATOM 1434 C CA . LEU A 1 176 ? 13.871 -3.189 -25.295 1.00 90.88 176 LEU A CA 1
ATOM 1435 C C . LEU A 1 176 ? 13.917 -3.477 -23.789 1.00 90.88 176 LEU A C 1
ATOM 1437 O O . LEU A 1 176 ? 12.882 -3.482 -23.127 1.00 90.88 176 LEU A O 1
ATOM 1441 N N . ILE A 1 177 ? 15.123 -3.635 -23.234 1.00 93.25 177 ILE A N 1
ATOM 1442 C CA . ILE A 1 177 ? 15.327 -3.867 -21.798 1.00 93.25 177 ILE A CA 1
ATOM 1443 C C . ILE A 1 177 ? 14.755 -2.712 -20.969 1.00 93.25 177 ILE A C 1
ATOM 1445 O O . ILE A 1 177 ? 14.011 -2.954 -20.024 1.00 93.25 177 ILE A O 1
ATOM 1449 N N . LYS A 1 178 ? 15.053 -1.458 -21.330 1.00 94.50 178 LYS A N 1
ATOM 1450 C CA . LYS A 1 178 ? 14.513 -0.275 -20.641 1.00 94.50 178 LYS A CA 1
ATOM 1451 C C . LYS A 1 178 ? 12.989 -0.244 -20.680 1.00 94.50 178 LYS A C 1
ATOM 1453 O O . LYS A 1 178 ? 12.369 0.001 -19.650 1.00 94.50 178 LYS A O 1
ATOM 1458 N N . SER A 1 179 ? 12.399 -0.509 -21.848 1.00 94.31 179 SER A N 1
ATOM 1459 C CA . SER A 1 179 ? 10.944 -0.540 -22.024 1.00 94.31 179 SER A CA 1
ATOM 1460 C C . SER A 1 179 ? 10.293 -1.563 -21.090 1.00 94.31 179 SER A C 1
ATOM 1462 O O . SER A 1 179 ? 9.370 -1.224 -20.353 1.00 94.31 179 SER A O 1
ATOM 1464 N N . ASP A 1 180 ? 10.802 -2.795 -21.048 1.00 93.50 180 ASP A N 1
ATOM 1465 C CA . ASP A 1 180 ? 10.192 -3.847 -20.232 1.00 93.50 180 ASP A CA 1
ATOM 1466 C C . ASP A 1 180 ? 10.516 -3.715 -18.730 1.00 93.50 180 ASP A C 1
ATOM 1468 O O . ASP A 1 180 ? 9.656 -4.021 -17.904 1.00 93.50 180 ASP A O 1
ATOM 1472 N N . ILE A 1 181 ? 11.678 -3.169 -18.343 1.00 95.31 181 ILE A N 1
ATOM 1473 C CA . ILE A 1 181 ? 11.951 -2.780 -16.944 1.00 95.31 181 ILE A CA 1
ATOM 1474 C C . ILE A 1 181 ? 10.996 -1.671 -16.501 1.00 95.31 181 ILE A C 1
ATOM 1476 O O . ILE A 1 181 ? 10.476 -1.726 -15.384 1.00 95.31 181 ILE A O 1
ATOM 1480 N N . LEU A 1 182 ? 10.738 -0.674 -17.352 1.00 95.00 182 LEU A N 1
ATOM 1481 C CA . LEU A 1 182 ? 9.799 0.403 -17.045 1.00 95.00 182 LEU A CA 1
ATOM 1482 C C . LEU A 1 182 ? 8.378 -0.145 -16.870 1.00 95.00 182 LEU A C 1
ATOM 1484 O O . LEU A 1 182 ? 7.726 0.168 -15.877 1.00 95.00 182 LEU A O 1
ATOM 1488 N N . LYS A 1 183 ? 7.921 -1.032 -17.764 1.00 91.25 183 LYS A N 1
ATOM 1489 C CA . LYS A 1 183 ? 6.625 -1.720 -17.618 1.00 91.25 183 LYS A CA 1
ATOM 1490 C C . LYS A 1 183 ? 6.551 -2.537 -16.331 1.00 91.25 183 LYS A C 1
ATOM 1492 O O . LYS A 1 183 ? 5.554 -2.449 -15.622 1.00 91.25 183 LYS A O 1
ATOM 1497 N N . ALA A 1 184 ? 7.598 -3.295 -16.002 1.00 88.31 184 ALA A N 1
ATOM 1498 C CA . ALA A 1 184 ? 7.669 -4.060 -14.759 1.00 88.31 184 ALA A CA 1
ATOM 1499 C C . ALA A 1 184 ? 7.599 -3.148 -13.524 1.00 88.31 184 ALA A C 1
ATOM 1501 O O . ALA A 1 184 ? 6.827 -3.408 -12.604 1.00 88.31 184 ALA A O 1
ATOM 1502 N N . THR A 1 185 ? 8.351 -2.046 -13.533 1.00 93.50 185 THR A N 1
ATOM 1503 C CA . THR A 1 185 ? 8.351 -1.026 -12.472 1.00 93.50 185 THR A CA 1
ATOM 1504 C C . THR A 1 185 ? 6.955 -0.426 -12.296 1.00 93.50 185 THR A C 1
ATOM 1506 O O . THR A 1 185 ? 6.435 -0.398 -11.183 1.00 93.50 185 THR A O 1
ATOM 1509 N N . ASN A 1 186 ? 6.306 -0.031 -13.395 1.00 90.62 186 ASN A N 1
ATOM 1510 C CA . ASN A 1 186 ? 4.954 0.527 -13.384 1.00 90.62 186 ASN A CA 1
ATOM 1511 C C . ASN A 1 186 ? 3.906 -0.491 -12.921 1.00 90.62 186 ASN A C 1
ATOM 1513 O O . ASN A 1 186 ? 2.979 -0.130 -12.204 1.00 90.62 186 ASN A O 1
ATOM 1517 N N . TYR A 1 187 ? 4.053 -1.768 -13.279 1.00 86.25 187 TYR A N 1
ATOM 1518 C CA . TYR A 1 187 ? 3.177 -2.837 -12.797 1.00 86.25 187 TYR A CA 1
ATOM 1519 C C . TYR A 1 187 ? 3.273 -3.017 -11.275 1.00 86.25 187 TYR A C 1
ATOM 1521 O O . TYR A 1 187 ? 2.253 -3.127 -10.588 1.00 86.25 187 TYR A O 1
ATOM 1529 N N . ILE A 1 188 ? 4.496 -3.010 -10.733 1.00 86.31 188 ILE A N 1
ATOM 1530 C CA . ILE A 1 188 ? 4.731 -3.090 -9.287 1.00 86.31 188 ILE A CA 1
ATOM 1531 C C . ILE A 1 188 ? 4.148 -1.853 -8.594 1.00 86.31 188 ILE A C 1
ATOM 1533 O O . ILE A 1 188 ? 3.418 -1.999 -7.617 1.00 86.31 188 ILE A O 1
ATOM 1537 N N . LYS A 1 189 ? 4.390 -0.654 -9.138 1.00 88.44 189 LYS A N 1
ATOM 1538 C CA . LYS A 1 189 ? 3.835 0.607 -8.627 1.00 88.44 189 LYS A CA 1
ATOM 1539 C C . LYS A 1 189 ? 2.307 0.598 -8.619 1.00 88.44 189 LYS A C 1
ATOM 1541 O O . LYS A 1 189 ? 1.707 0.811 -7.578 1.00 88.44 189 LYS A O 1
ATOM 1546 N N . LYS A 1 190 ? 1.668 0.192 -9.719 1.00 83.31 190 LYS A N 1
ATOM 1547 C CA . LYS A 1 190 ? 0.209 0.014 -9.781 1.00 83.31 190 LYS A CA 1
ATOM 1548 C C . LYS A 1 190 ? -0.295 -0.965 -8.718 1.00 83.31 190 LYS A C 1
ATOM 1550 O O . LYS A 1 190 ? -1.405 -0.812 -8.228 1.00 83.31 190 LYS A O 1
ATOM 1555 N N . SER A 1 191 ? 0.495 -1.975 -8.357 1.00 76.69 191 SER A N 1
ATOM 1556 C CA . SER A 1 191 ? 0.144 -2.912 -7.282 1.00 76.69 191 SER A CA 1
ATOM 1557 C C . SER A 1 191 ? 0.261 -2.282 -5.887 1.00 76.69 191 SER A C 1
ATOM 1559 O O . SER A 1 191 ? -0.517 -2.642 -5.009 1.00 76.69 191 SER A O 1
ATOM 1561 N N . MET A 1 192 ? 1.176 -1.324 -5.696 1.00 75.00 192 MET A N 1
ATOM 1562 C CA . MET A 1 192 ? 1.253 -0.481 -4.493 1.00 75.00 192 MET A CA 1
ATOM 1563 C C . MET A 1 192 ? 0.059 0.485 -4.421 1.00 75.00 192 MET A C 1
ATOM 1565 O O . MET A 1 192 ? -0.563 0.611 -3.369 1.00 75.00 192 MET A O 1
ATOM 1569 N N . ASP A 1 193 ? -0.306 1.086 -5.557 1.00 64.56 193 ASP A N 1
ATOM 1570 C CA . ASP A 1 193 ? -1.366 2.097 -5.664 1.00 64.56 193 ASP A CA 1
ATOM 1571 C C . ASP A 1 193 ? -2.780 1.489 -5.599 1.00 64.56 193 ASP A C 1
ATOM 1573 O O . ASP A 1 193 ? -3.689 2.100 -5.042 1.00 64.56 193 ASP A O 1
ATOM 1577 N N . LYS A 1 194 ? -2.978 0.251 -6.084 1.00 55.78 194 LYS A N 1
ATOM 1578 C CA . LYS A 1 194 ? -4.244 -0.512 -5.968 1.00 55.78 194 LYS A CA 1
ATOM 1579 C C . LYS A 1 194 ? -4.721 -0.698 -4.522 1.00 55.78 194 LYS A C 1
ATOM 1581 O O . LYS A 1 194 ? -5.870 -1.067 -4.310 1.00 55.78 194 LYS A O 1
ATOM 1586 N N . VAL A 1 195 ? -3.844 -0.487 -3.541 1.00 50.03 195 VAL A N 1
ATOM 1587 C CA . VAL A 1 195 ? -4.157 -0.562 -2.106 1.00 50.03 195 VAL A CA 1
ATOM 1588 C C . VAL A 1 195 ? -4.207 0.838 -1.463 1.00 50.03 195 VAL A C 1
ATOM 1590 O O . VAL A 1 195 ? -4.692 0.980 -0.345 1.00 50.03 195 VAL A O 1
ATOM 1593 N N . GLU A 1 196 ? -3.770 1.885 -2.175 1.00 45.25 196 GLU A N 1
ATOM 1594 C CA . GLU A 1 196 ? -3.801 3.295 -1.749 1.00 45.25 196 GLU A CA 1
ATOM 1595 C C . GLU A 1 196 ? -4.909 4.136 -2.405 1.00 45.25 196 GLU A C 1
ATOM 1597 O O . GLU A 1 196 ? -4.985 5.340 -2.141 1.00 45.25 196 GLU A O 1
ATOM 1602 N N . GLU A 1 197 ? -5.793 3.552 -3.224 1.00 41.22 197 GLU A N 1
ATOM 1603 C CA . GLU A 1 197 ? -6.959 4.277 -3.738 1.00 41.22 197 GLU A CA 1
ATOM 1604 C C . GLU A 1 197 ? -7.711 4.929 -2.569 1.00 41.22 197 GLU A C 1
ATOM 1606 O O . GLU A 1 197 ? -8.104 4.255 -1.613 1.00 41.22 197 GLU A O 1
ATOM 1611 N N . LYS A 1 198 ? -7.866 6.265 -2.636 1.00 43.84 198 LYS A N 1
ATOM 1612 C CA . LYS A 1 198 ? -8.712 7.057 -1.734 1.00 43.84 198 LYS A CA 1
ATOM 1613 C C . LYS A 1 198 ? -9.980 6.256 -1.483 1.00 43.84 198 LYS A C 1
ATOM 1615 O O . LYS A 1 198 ? -10.792 6.118 -2.393 1.00 43.84 198 LYS A O 1
ATOM 1620 N N . THR A 1 199 ? -10.126 5.739 -0.266 1.00 45.94 199 THR A N 1
ATOM 1621 C CA . THR A 1 199 ? -11.312 5.006 0.166 1.00 45.94 199 THR A CA 1
ATOM 1622 C C . THR A 1 199 ? -12.509 5.894 -0.117 1.00 45.94 199 THR A C 1
ATOM 1624 O O . THR A 1 199 ? -12.726 6.879 0.592 1.00 45.94 199 THR A O 1
ATOM 1627 N N . VAL A 1 200 ? -13.249 5.591 -1.187 1.00 58.19 200 VAL A N 1
ATOM 1628 C CA . VAL A 1 200 ? -14.613 6.078 -1.341 1.00 58.19 200 VAL A CA 1
ATOM 1629 C C . VAL A 1 200 ? -15.336 5.456 -0.165 1.00 58.19 200 VAL A C 1
ATOM 1631 O O . VAL A 1 200 ? -15.660 4.271 -0.191 1.00 58.19 200 VAL A O 1
ATOM 1634 N N . LEU A 1 201 ? -15.453 6.241 0.907 1.00 67.69 201 LEU A N 1
ATOM 1635 C CA . LEU A 1 201 ? -16.065 5.794 2.142 1.00 67.69 201 LEU A CA 1
ATOM 1636 C C . LEU A 1 201 ? -17.452 5.291 1.785 1.00 67.69 201 LEU A C 1
ATOM 1638 O O . LEU A 1 201 ? -18.260 6.017 1.195 1.00 67.69 201 LEU A O 1
ATOM 1642 N N . ASN A 1 202 ? -17.739 4.047 2.131 1.00 78.25 202 ASN A N 1
ATOM 1643 C CA . ASN A 1 202 ? -19.088 3.556 1.975 1.00 78.25 202 ASN A CA 1
ATOM 1644 C C . ASN A 1 202 ? -20.025 4.311 2.939 1.00 78.25 202 ASN A C 1
ATOM 1646 O O . ASN A 1 202 ? -19.599 5.077 3.814 1.00 78.25 202 ASN A O 1
ATOM 1650 N N . SER A 1 203 ? -21.337 4.130 2.774 1.00 83.06 203 SER A N 1
ATOM 1651 C CA . SER A 1 203 ? -22.308 4.865 3.591 1.00 83.06 203 SER A CA 1
ATOM 1652 C C . SER A 1 203 ? -22.142 4.610 5.093 1.00 83.06 203 SER A C 1
ATOM 1654 O O . SER A 1 203 ? -22.484 5.499 5.872 1.00 83.06 203 SER A O 1
ATOM 1656 N N . MET A 1 204 ? -21.677 3.427 5.502 1.00 89.56 204 MET A N 1
ATOM 1657 C CA . MET A 1 204 ? -21.451 3.095 6.907 1.00 89.56 204 MET A CA 1
ATOM 1658 C C . MET A 1 204 ? -20.199 3.799 7.433 1.00 89.56 204 MET A C 1
ATOM 1660 O O . MET A 1 204 ? -20.264 4.480 8.451 1.00 89.56 204 MET A O 1
ATOM 1664 N N . GLU A 1 205 ? -19.093 3.723 6.695 1.00 89.69 205 GLU A N 1
ATOM 1665 C CA . GLU A 1 205 ? -17.827 4.382 7.036 1.00 89.69 205 GLU A CA 1
ATOM 1666 C C . GLU A 1 205 ? -17.980 5.904 7.140 1.00 89.69 205 GLU A C 1
ATOM 1668 O O . GLU A 1 205 ? -17.468 6.521 8.070 1.00 89.69 205 GLU A O 1
ATOM 1673 N N . SER A 1 206 ? -18.748 6.504 6.226 1.00 87.06 206 SER A N 1
ATOM 1674 C CA . SER A 1 206 ? -19.032 7.944 6.235 1.00 87.06 206 SER A CA 1
ATOM 1675 C C . SER A 1 206 ? -19.799 8.366 7.490 1.00 87.06 206 SER A C 1
ATOM 1677 O O . SER A 1 206 ? -19.430 9.341 8.139 1.00 87.06 206 SER A O 1
ATOM 1679 N N . LYS A 1 207 ? -20.844 7.611 7.861 1.00 92.88 207 LYS A N 1
ATOM 1680 C CA . LYS A 1 207 ? -21.637 7.864 9.076 1.00 92.88 207 LYS A CA 1
ATOM 1681 C C . LYS A 1 207 ? -20.823 7.643 10.345 1.00 92.88 207 LYS A C 1
ATOM 1683 O O . LYS A 1 207 ? -20.931 8.430 11.278 1.00 92.88 207 LYS A O 1
ATOM 1688 N N . PHE A 1 208 ? -20.003 6.593 10.371 1.00 96.00 208 PHE A N 1
ATOM 1689 C CA . PHE A 1 208 ? -19.112 6.315 11.490 1.00 96.00 208 PHE A CA 1
ATOM 1690 C C . PHE A 1 208 ? -18.124 7.459 11.708 1.00 96.00 208 PHE A C 1
ATOM 1692 O O . PHE A 1 208 ? -18.061 7.995 12.809 1.00 96.00 208 PHE A O 1
ATOM 1699 N N . LEU A 1 209 ? -17.408 7.881 10.662 1.00 92.56 209 LEU A N 1
ATOM 1700 C CA . LEU A 1 209 ? -16.447 8.976 10.770 1.00 92.56 209 LEU A CA 1
ATOM 1701 C C . LEU A 1 209 ? -17.128 10.306 11.101 1.00 92.56 209 LEU A C 1
ATOM 1703 O O . LEU A 1 209 ? -16.561 11.099 11.846 1.00 92.56 209 LEU A O 1
ATOM 1707 N N . GLN A 1 210 ? -18.340 10.553 10.602 1.00 92.19 210 GLN A N 1
ATOM 1708 C CA . GLN A 1 210 ? -19.115 11.724 11.006 1.00 92.19 210 GLN A CA 1
ATOM 1709 C C . GLN A 1 210 ? -19.414 11.693 12.513 1.00 92.19 210 GLN A C 1
ATOM 1711 O O . GLN A 1 210 ? -19.030 12.619 13.224 1.00 92.19 210 GLN A O 1
ATOM 1716 N N . ASN A 1 211 ? -20.004 10.606 13.021 1.00 94.44 211 ASN A N 1
ATOM 1717 C CA . ASN A 1 211 ? -20.299 10.460 14.449 1.00 94.44 211 ASN A CA 1
ATOM 1718 C C . ASN A 1 211 ? -19.036 10.542 15.314 1.00 94.44 211 ASN A C 1
ATOM 1720 O O . ASN A 1 211 ? -19.056 11.183 16.361 1.00 94.44 211 ASN A O 1
ATOM 1724 N N . LEU A 1 212 ? -17.938 9.926 14.868 1.00 95.44 212 LEU A N 1
ATOM 1725 C CA . LEU A 1 212 ? -16.644 9.954 15.547 1.00 95.44 212 LEU A CA 1
ATOM 1726 C C . LEU A 1 212 ? -16.048 11.363 15.627 1.00 95.44 212 LEU A C 1
ATOM 1728 O O . LEU A 1 212 ? -15.282 11.627 16.542 1.00 95.44 212 LEU A O 1
ATOM 1732 N N . ASN A 1 213 ? -16.362 12.266 14.699 1.00 91.56 213 ASN A N 1
ATOM 1733 C CA . ASN A 1 213 ? -15.874 13.646 14.748 1.00 91.56 213 ASN A CA 1
ATOM 1734 C C . ASN 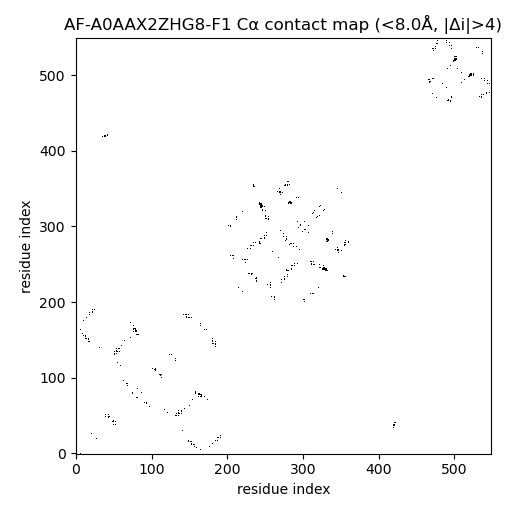A 1 213 ? -16.841 14.603 15.467 1.00 91.56 213 ASN A C 1
ATOM 1736 O O . ASN A 1 213 ? -16.421 15.667 15.914 1.00 91.56 213 ASN A O 1
ATOM 1740 N N . GLU A 1 214 ? -18.127 14.256 15.558 1.00 93.00 214 GLU A N 1
ATOM 1741 C CA . GLU A 1 214 ? -19.166 15.121 16.134 1.00 93.00 214 GLU A CA 1
ATOM 1742 C C . GLU A 1 214 ? -19.470 14.829 17.613 1.00 93.00 214 GLU A C 1
ATOM 1744 O O . GLU A 1 214 ? -19.925 15.727 18.328 1.00 93.00 214 GLU A O 1
ATOM 1749 N N . ILE A 1 215 ? -19.254 13.598 18.094 1.00 94.81 215 ILE A N 1
ATOM 1750 C CA . ILE A 1 215 ? -19.567 13.229 19.480 1.00 94.81 215 ILE A CA 1
ATOM 1751 C C . ILE A 1 215 ? -18.649 13.958 20.472 1.00 94.81 215 ILE A C 1
ATOM 1753 O O . ILE A 1 215 ? -17.431 13.985 20.323 1.00 94.81 215 ILE A O 1
ATOM 1757 N N . SER A 1 216 ? -19.226 14.545 21.525 1.00 96.38 216 SER A N 1
ATOM 1758 C CA . SER A 1 216 ? -18.419 15.128 22.598 1.00 96.38 216 SER A CA 1
ATOM 1759 C C . SER A 1 216 ? -17.810 14.033 23.471 1.00 96.38 216 SER A C 1
ATOM 1761 O O . SER A 1 216 ? -18.457 13.028 23.774 1.00 96.38 216 SER A O 1
ATOM 1763 N N . GLU A 1 217 ? -16.581 14.253 23.935 1.00 96.12 217 GLU A N 1
ATOM 1764 C CA . GLU A 1 217 ? -15.878 13.299 24.796 1.00 96.12 217 GLU A CA 1
ATOM 1765 C C . GLU A 1 217 ? -16.657 12.982 26.088 1.00 96.12 217 GLU A C 1
ATOM 1767 O O . GLU A 1 217 ? -16.734 11.827 26.495 1.00 96.12 217 GLU A O 1
ATOM 1772 N N . GLU A 1 218 ? -17.336 13.970 26.682 1.00 97.00 218 GLU A N 1
ATOM 1773 C CA . GLU A 1 218 ? -18.211 13.761 27.846 1.00 97.00 218 GLU A CA 1
ATOM 1774 C C . GLU A 1 218 ? -19.387 12.820 27.531 1.00 97.00 218 GLU A C 1
ATOM 1776 O O . GLU A 1 218 ? -19.680 11.906 28.304 1.00 97.00 218 GLU A O 1
ATOM 1781 N N . SER A 1 219 ? -20.048 13.005 26.381 1.00 96.75 219 SER A N 1
ATOM 1782 C CA . SER A 1 219 ? -21.160 12.140 25.969 1.00 96.75 219 SER A CA 1
ATOM 1783 C C . SER A 1 219 ? -20.681 10.722 25.665 1.00 96.75 219 SER A C 1
ATOM 1785 O O . SER A 1 219 ? -21.361 9.755 26.010 1.00 96.75 219 SER A O 1
ATOM 1787 N N . LEU A 1 220 ? -19.504 10.593 25.054 1.00 97.62 220 LEU A N 1
ATOM 1788 C CA . LEU A 1 220 ? -18.879 9.305 24.786 1.00 97.62 220 LEU A CA 1
ATOM 1789 C C . LEU A 1 220 ? -18.579 8.545 26.085 1.00 97.62 220 LEU A C 1
ATOM 1791 O O . LEU A 1 220 ? -18.968 7.384 26.201 1.00 97.62 220 LEU A O 1
ATOM 1795 N N . ILE A 1 221 ? -17.967 9.200 27.078 1.00 98.19 221 ILE A N 1
ATOM 1796 C CA . ILE A 1 221 ? -17.676 8.594 28.388 1.00 98.19 221 ILE A CA 1
ATOM 1797 C C . ILE A 1 221 ? -18.966 8.107 29.059 1.00 98.19 221 ILE A C 1
ATOM 1799 O O . ILE A 1 221 ? -19.030 6.964 29.507 1.00 98.19 221 ILE A O 1
ATOM 1803 N N . GLN A 1 222 ? -20.028 8.919 29.055 1.00 97.94 222 GLN A N 1
ATOM 1804 C CA . GLN A 1 222 ? -21.325 8.514 29.610 1.00 97.94 222 GLN A CA 1
ATOM 1805 C C . GLN A 1 222 ? -21.895 7.269 28.914 1.00 97.94 222 GLN A C 1
ATOM 1807 O O . GLN A 1 222 ? -22.417 6.373 29.580 1.00 97.94 222 GLN A O 1
ATOM 1812 N N . LYS A 1 223 ? -21.783 7.179 27.580 1.00 97.81 223 LYS A N 1
ATOM 1813 C CA . LYS A 1 223 ? -22.218 5.992 26.824 1.00 97.81 223 LYS A CA 1
ATOM 1814 C C . LYS A 1 223 ? -21.395 4.756 27.183 1.00 97.81 223 LYS A C 1
ATOM 1816 O O . LYS A 1 223 ? -21.978 3.692 27.383 1.00 97.81 223 LYS A O 1
ATOM 1821 N N . MET A 1 224 ? -20.074 4.897 27.296 1.00 97.94 224 MET A N 1
ATOM 1822 C CA . MET A 1 224 ? -19.172 3.807 27.683 1.00 97.94 224 MET A CA 1
ATOM 1823 C C . MET A 1 224 ? -19.518 3.260 29.071 1.00 97.94 224 MET A C 1
ATOM 1825 O O . MET A 1 224 ? -19.720 2.057 29.230 1.00 97.94 224 MET A O 1
ATOM 1829 N N . GLU A 1 225 ? -19.632 4.139 30.068 1.00 97.62 225 GLU A N 1
ATOM 1830 C CA . GLU A 1 225 ? -19.941 3.753 31.449 1.00 97.62 225 GLU A CA 1
ATOM 1831 C C . GLU A 1 225 ? -21.340 3.143 31.565 1.00 97.62 225 GLU A C 1
ATOM 1833 O O . GLU A 1 225 ? -21.517 2.133 32.245 1.00 97.62 225 GLU A O 1
ATOM 1838 N N . SER A 1 226 ? -22.324 3.686 30.839 1.00 97.75 226 SER A N 1
ATOM 1839 C CA . SER A 1 226 ? -23.672 3.116 30.788 1.00 97.75 226 SER A CA 1
ATOM 1840 C C . SER A 1 226 ? -23.692 1.727 30.147 1.00 97.75 226 SER A C 1
ATOM 1842 O O . SER A 1 226 ? -24.391 0.845 30.644 1.00 97.75 226 SER A O 1
ATOM 1844 N N . ALA A 1 227 ? -22.952 1.514 29.053 1.00 97.50 227 ALA A N 1
ATOM 1845 C CA . ALA A 1 227 ? -22.870 0.211 28.396 1.00 97.50 227 ALA A CA 1
ATOM 1846 C C . ALA A 1 227 ? -22.186 -0.829 29.296 1.00 97.50 227 ALA A C 1
ATOM 1848 O O . ALA A 1 227 ? -22.638 -1.972 29.385 1.00 97.50 227 ALA A O 1
ATOM 1849 N N . TYR A 1 228 ? -21.130 -0.418 30.003 1.00 97.88 228 TYR A N 1
ATOM 1850 C CA . TYR A 1 228 ? -20.423 -1.265 30.956 1.00 97.88 228 TYR A CA 1
ATOM 1851 C C . TYR A 1 228 ? -21.305 -1.634 32.159 1.00 97.88 228 TYR A C 1
ATOM 1853 O O . TYR A 1 228 ? -21.414 -2.808 32.507 1.00 97.88 228 TYR A O 1
ATOM 1861 N N . ASP A 1 229 ? -21.999 -0.661 32.759 1.00 97.56 229 ASP A N 1
ATOM 1862 C CA . ASP A 1 229 ? -22.919 -0.887 33.880 1.00 97.56 229 ASP A CA 1
ATOM 1863 C C . ASP A 1 229 ? -24.104 -1.791 33.494 1.00 97.56 229 ASP A C 1
ATOM 1865 O O . ASP A 1 229 ? -24.473 -2.697 34.244 1.00 97.56 229 ASP A O 1
ATOM 1869 N N . GLU A 1 230 ? -24.672 -1.613 32.296 1.00 96.12 230 GLU A N 1
ATOM 1870 C CA . GLU A 1 230 ? -25.715 -2.500 31.767 1.00 96.12 230 GLU A CA 1
ATOM 1871 C C . GLU A 1 230 ? -25.208 -3.946 31.642 1.00 96.12 230 GLU A C 1
ATOM 1873 O O . GLU A 1 230 ? -25.877 -4.882 32.087 1.00 96.12 230 GLU A O 1
ATOM 1878 N N . ALA A 1 231 ? -24.006 -4.135 31.093 1.00 96.19 231 ALA A N 1
ATOM 1879 C CA . ALA A 1 231 ? -23.402 -5.453 30.947 1.00 96.19 231 ALA A CA 1
ATOM 1880 C C . ALA A 1 231 ? -23.072 -6.101 32.307 1.00 96.19 231 ALA A C 1
ATOM 1882 O O . ALA A 1 231 ? -23.364 -7.282 32.502 1.00 96.19 231 ALA A O 1
ATOM 1883 N N . CYS A 1 232 ? -22.565 -5.332 33.277 1.00 95.38 232 CYS A N 1
ATOM 1884 C CA . CYS A 1 232 ? -22.375 -5.780 34.660 1.00 95.38 232 CYS A CA 1
ATOM 1885 C C . CYS A 1 232 ? -23.684 -6.273 35.289 1.00 95.38 232 CYS A C 1
ATOM 1887 O O . CYS A 1 232 ? -23.717 -7.354 35.878 1.00 95.38 232 CYS A O 1
ATOM 1889 N N . LYS A 1 233 ? -24.782 -5.524 35.122 1.00 95.12 233 LYS A N 1
ATOM 1890 C CA . LYS A 1 233 ? -26.110 -5.917 35.622 1.00 95.12 233 LYS A CA 1
ATOM 1891 C C . LYS A 1 233 ? -26.608 -7.213 34.986 1.00 95.12 233 LYS A C 1
ATOM 1893 O O . LYS A 1 233 ? -27.152 -8.050 35.700 1.00 95.12 233 LYS A O 1
ATOM 1898 N N . MET A 1 234 ? -26.410 -7.394 33.678 1.00 92.25 234 MET A N 1
ATOM 1899 C CA . MET A 1 234 ? -26.798 -8.624 32.972 1.00 92.25 234 MET A CA 1
ATOM 1900 C C . MET A 1 234 ? -25.989 -9.851 33.411 1.00 92.25 234 MET A C 1
ATOM 1902 O O . MET A 1 234 ? -26.528 -10.955 33.447 1.00 92.25 234 MET A O 1
ATOM 1906 N N . GLU A 1 235 ? -24.712 -9.669 33.751 1.00 92.88 235 GLU A N 1
ATOM 1907 C CA . GLU A 1 235 ? -23.849 -10.745 34.255 1.00 92.88 235 GLU A CA 1
ATOM 1908 C C . GLU A 1 235 ? -23.900 -10.910 35.783 1.00 92.88 235 GLU A C 1
ATOM 1910 O O . GLU A 1 235 ? -23.211 -11.772 36.324 1.00 92.88 235 GLU A O 1
ATOM 1915 N N . GLU A 1 236 ? -24.727 -10.122 36.482 1.00 93.75 236 GLU A N 1
ATOM 1916 C CA . GLU A 1 236 ? -24.835 -10.108 37.949 1.00 93.75 236 GLU A CA 1
ATOM 1917 C C . GLU A 1 236 ? -23.488 -9.816 38.651 1.00 93.75 236 GLU A C 1
ATOM 1919 O O . GLU A 1 236 ? -23.213 -10.311 39.746 1.00 93.75 236 GLU A O 1
ATOM 1924 N N . ILE A 1 237 ? -22.637 -8.994 38.029 1.00 92.25 237 ILE A N 1
ATOM 1925 C CA . ILE A 1 237 ? -21.313 -8.603 38.531 1.00 92.25 237 ILE A CA 1
ATOM 1926 C C . ILE A 1 237 ? -21.378 -7.169 39.067 1.00 92.25 237 ILE A C 1
ATOM 1928 O O . ILE A 1 237 ? -21.926 -6.276 38.422 1.00 92.25 237 ILE A O 1
ATOM 1932 N N . GLN A 1 238 ? -20.813 -6.924 40.256 1.00 93.12 238 GLN A N 1
ATOM 1933 C CA . GLN A 1 238 ? -20.709 -5.564 40.796 1.00 93.12 238 GLN A CA 1
ATOM 1934 C C . GLN A 1 238 ? -19.866 -4.684 39.868 1.00 93.12 238 GLN A C 1
ATOM 1936 O O . GLN A 1 238 ? -18.839 -5.134 39.359 1.00 93.12 238 GLN A O 1
ATOM 1941 N N . TYR A 1 239 ? -20.276 -3.424 39.689 1.00 92.75 239 TYR A N 1
ATOM 1942 C CA . TYR A 1 239 ? -19.639 -2.512 38.739 1.00 92.75 239 TYR A CA 1
ATOM 1943 C C . TYR A 1 239 ? -18.123 -2.446 38.914 1.00 92.75 239 TYR A C 1
ATOM 1945 O O . TYR A 1 239 ? -17.425 -2.455 37.919 1.00 92.75 239 TYR A O 1
ATOM 1953 N N . ASP A 1 240 ? -17.588 -2.426 40.136 1.00 91.12 240 ASP A N 1
ATOM 1954 C CA . ASP A 1 240 ? -16.151 -2.349 40.457 1.00 91.12 240 ASP A CA 1
ATOM 1955 C C . ASP A 1 240 ? -15.399 -3.692 40.364 1.00 91.12 240 ASP A C 1
ATOM 1957 O O . ASP A 1 240 ? -14.173 -3.714 40.445 1.00 91.12 240 ASP A O 1
ATOM 1961 N N . LYS A 1 241 ? -16.114 -4.811 40.193 1.00 92.44 241 LYS A N 1
ATOM 1962 C CA . LYS A 1 241 ? -15.547 -6.171 40.137 1.00 92.44 241 LYS A CA 1
ATOM 1963 C C . LYS A 1 241 ? -15.424 -6.741 38.731 1.00 92.44 241 LYS A C 1
ATOM 1965 O O . LYS A 1 241 ? -14.748 -7.750 38.559 1.00 92.44 241 LYS A O 1
ATOM 1970 N N . GLY A 1 242 ? -16.068 -6.124 37.744 1.00 93.12 242 GLY A N 1
ATOM 1971 C CA . GLY A 1 242 ? -15.916 -6.520 36.346 1.00 93.12 242 GLY A CA 1
ATOM 1972 C C . GLY A 1 242 ? -14.489 -6.308 35.841 1.00 93.12 242 GLY A C 1
ATOM 1973 O O . GLY A 1 242 ? -13.851 -5.298 36.168 1.00 93.12 242 GLY A O 1
ATOM 1974 N N . PHE A 1 243 ? -14.020 -7.233 35.001 1.00 95.44 243 PHE A N 1
ATOM 1975 C CA . PHE A 1 243 ? -12.806 -7.032 34.209 1.00 95.44 243 PHE A CA 1
ATOM 1976 C C . PHE A 1 243 ? -13.005 -5.881 33.218 1.00 95.44 243 PHE A C 1
ATOM 1978 O O . PHE A 1 243 ? -14.124 -5.615 32.772 1.00 95.44 243 PHE A O 1
ATOM 1985 N N . GLY A 1 244 ? -11.931 -5.169 32.894 1.00 93.06 244 GLY A N 1
ATOM 1986 C CA . GLY A 1 244 ? -11.982 -4.045 31.963 1.00 93.06 244 GLY A CA 1
ATOM 1987 C C . GLY A 1 244 ? -10.924 -4.135 30.880 1.00 93.06 244 GLY A C 1
ATOM 1988 O O . GLY A 1 244 ? -10.571 -5.215 30.408 1.00 93.06 244 GLY A O 1
ATOM 1989 N N . PHE A 1 245 ? -10.449 -2.971 30.473 1.00 94.94 245 PHE A N 1
ATOM 1990 C CA . PHE A 1 245 ? -9.526 -2.801 29.365 1.00 94.94 245 PHE A CA 1
ATOM 1991 C C . PHE A 1 245 ? -8.164 -2.350 29.885 1.00 94.94 245 PHE A C 1
ATOM 1993 O O . PHE A 1 245 ? -8.028 -1.965 31.042 1.00 94.94 245 PHE A O 1
ATOM 2000 N N . ASN A 1 246 ? -7.167 -2.364 29.007 1.00 90.62 246 ASN A N 1
ATOM 2001 C CA . ASN A 1 246 ? -5.953 -1.566 29.176 1.00 90.62 246 ASN A CA 1
ATOM 2002 C C . ASN A 1 246 ? -6.025 -0.314 28.278 1.00 90.62 246 ASN A C 1
ATOM 2004 O O . ASN A 1 246 ? -6.934 -0.194 27.454 1.00 90.62 246 ASN A O 1
ATOM 2008 N N . GLU A 1 247 ? -5.065 0.605 28.407 1.00 87.56 247 GLU A N 1
ATOM 2009 C CA . GLU A 1 247 ? -5.031 1.856 27.624 1.00 87.56 247 GLU A CA 1
ATOM 2010 C C . GLU A 1 247 ? -5.042 1.640 26.100 1.00 87.56 247 GLU A C 1
ATOM 2012 O O . GLU A 1 247 ? -5.529 2.488 25.356 1.00 87.56 247 GLU A O 1
ATOM 2017 N N . ASP A 1 248 ? -4.534 0.506 25.615 1.00 88.62 248 ASP A N 1
ATOM 2018 C CA . ASP A 1 248 ? -4.514 0.203 24.183 1.00 88.62 248 ASP A CA 1
ATOM 2019 C C . ASP A 1 248 ? -5.863 -0.352 23.694 1.00 88.62 248 ASP A C 1
ATOM 2021 O O . ASP A 1 248 ? -6.375 0.049 22.652 1.00 88.62 248 ASP A O 1
ATOM 2025 N N . THR A 1 249 ? -6.475 -1.250 24.465 1.00 92.44 249 THR A N 1
ATOM 2026 C CA . THR A 1 249 ? -7.707 -1.973 24.091 1.00 92.44 249 THR A CA 1
ATOM 2027 C C . THR A 1 249 ? -8.989 -1.215 24.400 1.00 92.44 249 THR A C 1
ATOM 2029 O O . THR A 1 249 ? -10.023 -1.481 23.788 1.00 92.44 249 THR A O 1
ATOM 2032 N N . ILE A 1 250 ? -8.947 -0.217 25.290 1.00 97.06 250 ILE A N 1
ATOM 2033 C CA . ILE A 1 250 ? -10.106 0.656 25.516 1.00 97.06 250 ILE A CA 1
ATOM 2034 C C . ILE A 1 250 ? -10.477 1.443 24.251 1.00 97.06 250 ILE A C 1
ATOM 2036 O O . ILE A 1 250 ? -11.641 1.788 24.067 1.00 97.06 250 ILE A O 1
ATOM 2040 N N . LYS A 1 251 ? -9.526 1.662 23.333 1.00 97.62 251 LYS A N 1
ATOM 2041 C CA . LYS A 1 251 ? -9.767 2.308 22.033 1.00 97.62 251 LYS A CA 1
ATOM 2042 C C . LYS A 1 251 ? -10.743 1.503 21.177 1.00 97.62 251 LYS A C 1
ATOM 2044 O O . LYS A 1 251 ? -11.618 2.081 20.541 1.00 97.62 251 LYS A O 1
ATOM 2049 N N . ASP A 1 252 ? -10.655 0.174 21.227 1.00 97.81 252 ASP A N 1
ATOM 2050 C CA . ASP A 1 252 ? -11.586 -0.722 20.537 1.00 97.81 252 ASP A CA 1
ATOM 2051 C C . ASP A 1 252 ? -12.986 -0.655 21.184 1.00 97.81 252 ASP A C 1
ATOM 2053 O O . ASP A 1 252 ? -14.011 -0.636 20.497 1.00 97.81 252 ASP A O 1
ATOM 2057 N N . PHE A 1 253 ? -13.058 -0.522 22.515 1.00 98.25 253 PHE A N 1
ATOM 2058 C CA . PHE A 1 253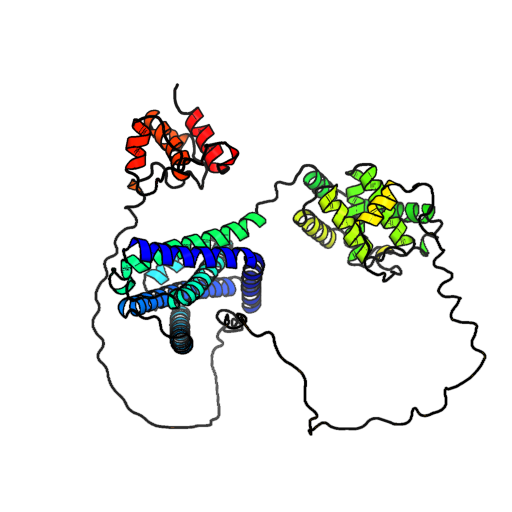 ? -14.330 -0.298 23.209 1.00 98.25 253 PHE A CA 1
ATOM 2059 C C . PHE A 1 253 ? -14.959 1.058 22.859 1.00 98.25 253 PHE A C 1
ATOM 2061 O O . PHE A 1 253 ? -16.155 1.121 22.570 1.00 98.25 253 PHE A O 1
ATOM 2068 N N . ILE A 1 254 ? -14.163 2.126 22.788 1.00 98.19 254 ILE A N 1
ATOM 2069 C CA . ILE A 1 254 ? -14.602 3.443 22.311 1.00 98.19 254 ILE A CA 1
ATOM 2070 C C . ILE A 1 254 ? -15.160 3.335 20.886 1.00 98.19 254 ILE A C 1
ATOM 2072 O O . ILE A 1 254 ? -16.281 3.776 20.625 1.00 98.19 254 ILE A O 1
ATOM 2076 N N . PHE A 1 255 ? -14.416 2.690 19.983 1.00 98.38 255 PHE A N 1
ATOM 2077 C CA . PHE A 1 255 ? -14.816 2.499 18.589 1.00 98.38 255 PHE A CA 1
ATOM 2078 C C . PHE A 1 255 ? -16.172 1.787 18.491 1.00 98.38 255 PHE A C 1
ATOM 2080 O O . PHE A 1 255 ? -17.095 2.271 17.833 1.00 98.38 255 PHE A O 1
ATOM 2087 N N . THR A 1 256 ? -16.322 0.657 19.191 1.00 97.88 256 THR A N 1
ATOM 2088 C CA . THR A 1 256 ? -17.586 -0.098 19.217 1.00 97.88 256 THR A CA 1
ATOM 2089 C C . THR A 1 256 ? -18.730 0.695 19.844 1.00 97.88 256 THR A C 1
ATOM 2091 O O . THR A 1 256 ? -19.839 0.647 19.321 1.00 97.88 256 THR A O 1
ATOM 2094 N N . THR A 1 257 ? -18.475 1.485 20.892 1.00 97.81 257 THR A N 1
ATOM 2095 C CA . THR A 1 257 ? -19.490 2.331 21.543 1.00 97.81 257 THR A CA 1
ATOM 2096 C C . THR A 1 257 ? -20.069 3.366 20.577 1.00 97.81 257 THR A C 1
ATOM 2098 O O . THR A 1 257 ? -21.279 3.581 20.563 1.00 97.81 257 THR A O 1
ATOM 2101 N N . ILE A 1 258 ? -19.235 3.966 19.724 1.00 96.62 258 ILE A N 1
ATOM 2102 C CA . ILE A 1 258 ? -19.676 4.914 18.687 1.00 96.62 258 ILE A CA 1
ATOM 2103 C C . ILE A 1 258 ? -20.501 4.205 17.603 1.00 96.62 258 ILE A C 1
ATOM 2105 O O . ILE A 1 258 ? -21.461 4.773 17.079 1.00 96.62 258 ILE A O 1
ATOM 2109 N N . LEU A 1 259 ? -20.159 2.955 17.281 1.00 96.62 259 LEU A N 1
ATOM 2110 C CA . LEU A 1 259 ? -20.892 2.156 16.298 1.00 96.62 259 LEU A CA 1
ATOM 2111 C C . LEU A 1 259 ? -22.266 1.679 16.769 1.00 96.62 259 LEU A C 1
ATOM 2113 O O . LEU A 1 259 ? -23.112 1.418 15.915 1.00 96.62 259 LEU A O 1
ATOM 2117 N N . LEU A 1 260 ? -22.511 1.559 18.078 1.00 95.06 260 LEU A N 1
ATOM 2118 C CA . LEU A 1 260 ? -23.783 1.039 18.600 1.00 95.06 260 LEU A CA 1
ATOM 2119 C C . LEU A 1 260 ? -25.004 1.808 18.070 1.00 95.06 260 LEU A C 1
ATOM 2121 O O . LEU A 1 260 ? -26.048 1.199 17.854 1.00 95.06 260 LEU A O 1
ATOM 2125 N N . ASP A 1 261 ? -24.860 3.108 17.800 1.00 90.88 261 ASP A N 1
ATOM 2126 C CA . ASP A 1 261 ? -25.937 3.958 17.270 1.00 90.88 261 ASP A CA 1
ATOM 2127 C C . ASP A 1 261 ? -26.144 3.827 15.747 1.00 90.88 261 ASP A C 1
ATOM 2129 O O . ASP A 1 261 ? -27.088 4.393 15.192 1.00 90.88 261 ASP A O 1
ATOM 2133 N N . LEU A 1 262 ? -25.248 3.125 15.047 1.00 93.56 262 LEU A N 1
ATOM 2134 C CA . LEU A 1 262 ? -25.207 3.042 13.582 1.00 93.56 262 LEU A CA 1
ATOM 2135 C C . LEU A 1 262 ? -25.539 1.652 13.032 1.00 93.56 262 LEU A C 1
ATOM 2137 O O . LEU A 1 262 ? -25.886 1.526 11.855 1.00 93.56 262 LEU A O 1
ATOM 2141 N N . VAL A 1 263 ? -25.404 0.619 13.860 1.00 94.25 263 VAL A N 1
ATOM 2142 C CA . VAL A 1 263 ? -25.495 -0.789 13.458 1.00 94.25 263 VAL A CA 1
ATOM 2143 C C . VAL A 1 263 ? -26.844 -1.417 13.820 1.00 94.25 263 VAL A C 1
ATOM 2145 O O . VAL A 1 263 ? -27.620 -0.866 14.599 1.00 94.25 263 VAL A O 1
ATOM 2148 N N . GLY A 1 264 ? -27.161 -2.562 13.210 1.00 91.50 264 GLY A N 1
ATOM 2149 C CA . GLY A 1 264 ? -28.419 -3.270 13.440 1.00 91.50 264 GLY A CA 1
ATOM 2150 C C . GLY A 1 264 ? -28.455 -4.024 14.772 1.00 91.50 264 GLY A C 1
ATOM 2151 O O . GLY A 1 264 ? -27.437 -4.221 15.434 1.00 91.50 264 GLY A O 1
ATOM 2152 N N . GLU A 1 265 ? -29.642 -4.510 15.151 1.00 92.00 265 GLU A N 1
ATOM 2153 C CA . GLU A 1 265 ? -29.851 -5.249 16.410 1.00 92.00 265 GLU A CA 1
ATOM 2154 C C . GLU A 1 265 ? -28.927 -6.470 16.554 1.00 92.00 265 GLU A C 1
ATOM 2156 O O . GLU A 1 265 ? -28.490 -6.789 17.659 1.00 92.00 265 GLU A O 1
ATOM 2161 N N . LYS A 1 266 ? -28.597 -7.137 15.439 1.00 91.06 266 LYS A N 1
ATOM 2162 C CA . LYS A 1 266 ? -27.702 -8.301 15.428 1.00 91.06 266 LYS A CA 1
ATOM 2163 C C . LYS A 1 266 ? -26.273 -7.922 15.803 1.00 91.06 266 LYS A C 1
ATOM 2165 O O . LYS A 1 266 ? -25.660 -8.587 16.629 1.00 91.06 266 LYS A O 1
ATOM 2170 N N . GLU A 1 267 ? -25.739 -6.851 15.231 1.00 93.56 267 GLU A N 1
ATOM 2171 C CA . GLU A 1 267 ? -24.384 -6.385 15.524 1.00 93.56 267 GLU A CA 1
ATOM 2172 C C . GLU A 1 267 ? -24.300 -5.780 16.932 1.00 93.56 267 GLU A C 1
ATOM 2174 O O . GLU A 1 267 ? -23.332 -6.032 17.649 1.00 93.56 267 GLU A O 1
ATOM 2179 N N . VAL A 1 268 ? -25.347 -5.071 17.377 1.00 95.12 268 VAL A N 1
ATOM 2180 C CA . VAL A 1 268 ? -25.470 -4.591 18.765 1.00 95.12 268 VAL A CA 1
ATOM 2181 C C . VAL A 1 268 ? -25.425 -5.759 19.752 1.00 95.12 268 VAL A C 1
ATOM 2183 O O . VAL A 1 268 ? -24.716 -5.680 20.758 1.00 95.12 268 VAL A O 1
ATOM 2186 N N . LEU A 1 269 ? -26.135 -6.858 19.465 1.00 94.38 269 LEU A N 1
ATOM 2187 C CA . LEU A 1 269 ? -26.097 -8.078 20.277 1.00 94.38 269 LEU A CA 1
ATOM 2188 C C . LEU A 1 269 ? -24.673 -8.644 20.377 1.00 94.38 269 LEU A C 1
ATOM 2190 O O . LEU A 1 269 ? -24.248 -9.021 21.469 1.00 94.38 269 LEU A O 1
ATOM 2194 N N . LEU A 1 270 ? -23.930 -8.673 19.268 1.00 95.69 270 LEU A N 1
ATOM 2195 C CA . LEU A 1 270 ? -22.554 -9.177 19.231 1.00 95.69 270 LEU A CA 1
ATOM 2196 C C . LEU A 1 270 ? -21.593 -8.287 20.028 1.00 95.69 270 LEU A C 1
ATOM 2198 O O . LEU A 1 270 ? -20.814 -8.809 20.823 1.00 95.69 270 LEU A O 1
ATOM 2202 N N . PHE A 1 271 ? -21.673 -6.961 19.886 1.00 97.62 271 PHE A N 1
ATOM 2203 C CA . PHE A 1 271 ? -20.825 -6.036 20.647 1.00 97.62 271 PHE A CA 1
ATOM 2204 C C . PHE A 1 271 ? -21.126 -6.062 22.146 1.00 97.62 271 PHE A C 1
ATOM 2206 O O . PHE A 1 271 ? -20.210 -6.208 22.957 1.00 97.62 271 PHE A O 1
ATOM 2213 N N . LYS A 1 272 ? -22.408 -6.008 22.532 1.00 96.50 272 LYS A N 1
ATOM 2214 C CA . LYS A 1 272 ? -22.805 -6.154 23.940 1.00 96.50 272 LYS A CA 1
ATOM 2215 C C . LYS A 1 272 ? -22.414 -7.524 24.491 1.00 96.50 272 LYS A C 1
ATOM 2217 O O . LYS A 1 272 ? -21.995 -7.626 25.640 1.00 96.50 272 LYS A O 1
ATOM 2222 N N . GLY A 1 273 ? -22.514 -8.575 23.680 1.00 95.62 273 GLY A N 1
ATOM 2223 C CA . GLY A 1 273 ? -22.099 -9.918 24.061 1.00 95.62 273 GLY A CA 1
ATOM 2224 C C . GLY A 1 273 ? -20.598 -10.031 24.311 1.00 95.62 273 GLY A C 1
ATOM 2225 O O . GLY A 1 273 ? -20.204 -10.550 25.351 1.00 95.62 273 GLY A O 1
ATOM 2226 N N . ALA A 1 274 ? -19.770 -9.477 23.424 1.00 95.94 274 ALA A N 1
ATOM 2227 C CA . ALA A 1 274 ? -18.322 -9.412 23.612 1.00 95.94 274 ALA A CA 1
ATOM 2228 C C . ALA A 1 274 ? -17.945 -8.649 24.892 1.00 95.94 274 ALA A C 1
ATOM 2230 O O . ALA A 1 274 ? -17.085 -9.103 25.645 1.00 95.94 274 ALA A O 1
ATOM 2231 N N . LEU A 1 275 ? -18.630 -7.535 25.180 1.00 97.44 275 LEU A N 1
ATOM 2232 C CA . LEU A 1 275 ? -18.415 -6.763 26.407 1.00 97.44 275 LEU A CA 1
ATOM 2233 C C . LEU A 1 275 ? -18.767 -7.577 27.659 1.00 97.44 275 LEU A C 1
ATOM 2235 O O . LEU A 1 275 ? -18.005 -7.590 28.621 1.00 97.44 275 LEU A O 1
ATOM 2239 N N . ARG A 1 276 ? -19.889 -8.304 27.639 1.00 95.56 276 ARG A N 1
ATOM 2240 C CA . ARG A 1 276 ? -20.308 -9.188 28.739 1.00 95.56 276 ARG A CA 1
ATOM 2241 C C . ARG A 1 276 ? -19.324 -10.334 28.970 1.00 95.56 276 ARG A C 1
ATOM 2243 O O . ARG A 1 276 ? -18.986 -10.621 30.116 1.00 95.56 276 ARG A O 1
ATOM 2250 N N . LEU A 1 277 ? -18.829 -10.954 27.896 1.00 93.75 277 LEU A N 1
ATOM 2251 C CA . LEU A 1 277 ? -17.799 -11.993 27.974 1.00 93.75 277 LEU A CA 1
ATOM 2252 C C . LEU A 1 277 ? -16.488 -11.442 28.548 1.00 93.75 277 LEU A C 1
ATOM 2254 O O . LEU A 1 277 ? -15.846 -12.130 29.340 1.00 93.75 277 LEU A O 1
ATOM 2258 N N . LEU A 1 278 ? -16.116 -10.204 28.204 1.00 94.62 278 LEU A N 1
ATOM 2259 C CA . LEU A 1 278 ? -14.944 -9.540 28.776 1.00 94.62 278 LEU A CA 1
ATOM 2260 C C . LEU A 1 278 ? -15.133 -9.283 30.268 1.00 94.62 278 LEU A C 1
ATOM 2262 O O 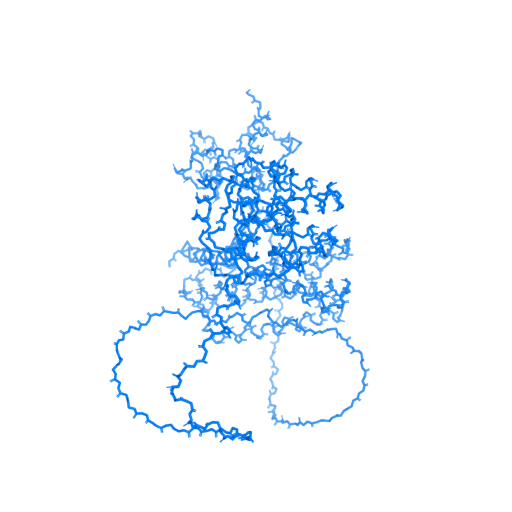. LEU A 1 278 ? -14.316 -9.726 31.065 1.00 94.62 278 LEU A O 1
ATOM 2266 N N . ILE A 1 279 ? -16.249 -8.665 30.660 1.00 95.12 279 ILE A N 1
ATOM 2267 C CA . ILE A 1 279 ? -16.568 -8.362 32.063 1.00 95.12 279 ILE A CA 1
ATOM 2268 C C . ILE A 1 279 ? -16.599 -9.631 32.921 1.00 95.12 279 ILE A C 1
ATOM 2270 O O . ILE A 1 279 ? -16.129 -9.609 34.059 1.00 95.12 279 ILE A O 1
ATOM 2274 N N . GLY A 1 280 ? -17.128 -10.730 32.376 1.00 90.75 280 GLY A N 1
ATOM 2275 C CA . GLY A 1 280 ? -17.182 -12.038 33.029 1.00 90.75 280 GLY A CA 1
ATOM 2276 C C . GLY A 1 280 ? -15.844 -12.781 33.100 1.00 90.75 280 GLY A C 1
ATOM 2277 O O . GLY A 1 280 ? -15.763 -13.788 33.803 1.00 90.75 280 GLY A O 1
ATOM 2278 N N . GLY A 1 281 ? -14.809 -12.293 32.409 1.00 89.25 281 GLY A N 1
ATOM 2279 C CA . GLY A 1 281 ? -13.474 -12.891 32.370 1.00 89.25 281 GLY A CA 1
ATOM 2280 C C . GLY A 1 281 ? -13.303 -14.018 31.348 1.00 89.25 281 GLY A C 1
ATOM 2281 O O . GLY A 1 281 ? -12.243 -14.636 31.320 1.00 89.25 281 GLY A O 1
ATOM 2282 N N . GLU A 1 282 ? -14.298 -14.292 30.500 1.00 87.94 282 GLU A N 1
ATOM 2283 C CA . GLU A 1 282 ? -14.175 -15.248 29.387 1.00 87.94 282 GLU A CA 1
ATOM 2284 C C . GLU A 1 282 ? -13.341 -14.645 28.244 1.00 87.94 282 GLU A C 1
ATOM 2286 O O . GLU A 1 282 ? -12.478 -15.308 27.663 1.00 87.94 282 GLU A O 1
ATOM 2291 N N . PHE A 1 283 ? -13.524 -13.353 27.958 1.00 91.06 283 PHE A N 1
ATOM 2292 C CA . PHE A 1 283 ? -12.657 -12.611 27.041 1.00 91.06 283 PHE A CA 1
ATOM 2293 C C . PHE A 1 283 ? -11.578 -11.846 27.808 1.00 91.06 283 PHE A C 1
ATOM 2295 O O . PHE A 1 283 ? -11.864 -11.086 28.729 1.00 91.06 283 PHE A O 1
ATOM 2302 N N . GLY A 1 284 ? -10.329 -12.004 27.368 1.00 90.31 284 GLY A N 1
ATOM 2303 C CA . GLY A 1 284 ? -9.286 -11.024 27.650 1.00 90.31 284 GLY A CA 1
ATOM 2304 C C . GLY A 1 284 ? -9.394 -9.808 26.719 1.00 90.31 284 GLY A C 1
ATOM 2305 O O . GLY A 1 284 ? -10.087 -9.878 25.697 1.00 90.31 284 GLY A O 1
ATOM 2306 N N . PRO A 1 285 ? -8.670 -8.711 26.997 1.00 90.31 285 PRO A N 1
ATOM 2307 C CA . PRO A 1 285 ? -8.724 -7.502 26.172 1.00 90.31 285 PRO A CA 1
ATOM 2308 C C . PRO A 1 285 ? -8.329 -7.726 24.702 1.00 90.31 285 PRO A C 1
ATOM 2310 O O . PRO A 1 285 ? -8.945 -7.163 23.800 1.00 90.31 285 PRO A O 1
ATOM 2313 N N . ILE A 1 286 ? -7.348 -8.600 24.443 1.00 88.50 286 ILE A N 1
ATOM 2314 C CA . ILE A 1 286 ? -6.940 -8.975 23.077 1.00 88.50 286 ILE A CA 1
ATOM 2315 C C . ILE A 1 286 ? -8.069 -9.733 22.365 1.00 88.50 286 ILE A C 1
ATOM 2317 O O . ILE A 1 286 ? -8.395 -9.422 21.225 1.00 88.50 286 ILE A O 1
ATOM 2321 N N . ASN A 1 287 ? -8.721 -10.677 23.049 1.00 90.50 287 ASN A N 1
ATOM 2322 C CA . ASN A 1 287 ? -9.840 -11.439 22.487 1.00 90.50 287 ASN A CA 1
ATOM 2323 C C . ASN A 1 287 ? -11.021 -10.522 22.137 1.00 90.50 287 ASN A C 1
ATOM 2325 O O . ASN A 1 287 ? -11.639 -10.691 21.088 1.00 90.50 287 ASN A O 1
ATOM 2329 N N . TYR A 1 288 ? -11.302 -9.523 22.980 1.00 94.75 288 TYR A N 1
ATOM 2330 C CA . TYR A 1 288 ? -12.304 -8.497 22.691 1.00 94.75 288 TYR A CA 1
ATOM 2331 C C . TYR A 1 288 ? -11.964 -7.713 21.417 1.00 94.75 288 TYR A C 1
ATOM 2333 O O . TYR A 1 288 ? -12.825 -7.570 20.548 1.00 94.75 288 TYR A O 1
ATOM 2341 N N . ARG A 1 289 ? -10.714 -7.252 21.267 1.00 94.00 289 ARG A N 1
ATOM 2342 C CA . ARG A 1 289 ? -10.250 -6.567 20.050 1.00 94.00 289 ARG A CA 1
ATOM 2343 C C . ARG A 1 289 ? -10.428 -7.437 18.812 1.00 94.00 289 ARG A C 1
ATOM 2345 O O . ARG A 1 289 ? -11.083 -7.009 17.871 1.00 94.00 289 ARG A O 1
ATOM 2352 N N . GLU A 1 290 ? -9.879 -8.648 18.811 1.00 90.19 290 GLU A N 1
ATOM 2353 C CA . GLU A 1 290 ? -9.921 -9.530 17.638 1.00 90.19 290 GLU A CA 1
ATOM 2354 C C . GLU A 1 290 ? -11.364 -9.864 17.240 1.00 90.19 290 GLU A C 1
ATOM 2356 O O . GLU A 1 290 ? -11.731 -9.766 16.067 1.00 90.19 290 GLU A O 1
ATOM 2361 N N . PHE A 1 291 ? -12.217 -10.177 18.222 1.00 93.00 291 PHE A N 1
ATOM 2362 C CA . PHE A 1 291 ? -13.631 -10.447 17.984 1.00 93.00 291 PHE A CA 1
ATOM 2363 C C . PHE A 1 291 ? -14.346 -9.230 17.387 1.00 93.00 291 PHE A C 1
ATOM 2365 O O . PHE A 1 291 ? -15.002 -9.333 16.352 1.00 93.00 291 PHE A O 1
ATOM 2372 N N . THR A 1 292 ? -14.217 -8.059 18.012 1.00 96.38 292 THR A N 1
ATOM 2373 C CA . THR A 1 292 ? -14.927 -6.853 17.568 1.00 96.38 292 THR A CA 1
ATOM 2374 C C . THR A 1 292 ? -14.404 -6.331 16.233 1.00 96.38 292 THR A C 1
ATOM 2376 O O . THR A 1 292 ? -15.219 -6.032 15.359 1.00 96.38 292 THR A O 1
ATOM 2379 N N . LYS A 1 293 ? -13.082 -6.325 16.008 1.00 94.06 293 LYS A N 1
ATOM 2380 C CA . LYS A 1 293 ? -12.466 -5.993 14.712 1.00 94.06 293 LYS A CA 1
ATOM 2381 C C . LYS A 1 293 ? -12.979 -6.920 13.607 1.00 94.06 293 LYS A C 1
ATOM 2383 O O . LYS A 1 293 ? -13.326 -6.441 12.527 1.00 94.06 293 LYS A O 1
ATOM 2388 N N . TYR A 1 294 ? -13.124 -8.221 13.881 1.00 88.50 294 TYR A N 1
ATOM 2389 C CA . TYR A 1 294 ? -13.705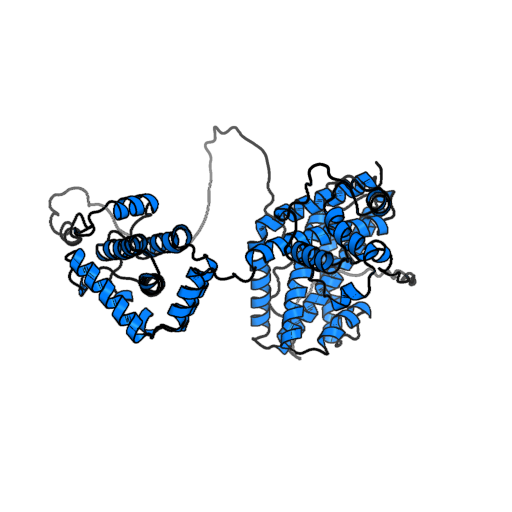 -9.163 12.923 1.00 88.50 294 TYR A CA 1
ATOM 2390 C C . TYR A 1 294 ? -15.151 -8.805 12.548 1.00 88.50 294 TYR A C 1
ATOM 2392 O O . TYR A 1 294 ? -15.482 -8.814 11.361 1.00 88.50 294 TYR A O 1
ATOM 2400 N N . ILE A 1 295 ? -16.007 -8.452 13.518 1.00 88.81 295 ILE A N 1
ATOM 2401 C CA . ILE A 1 295 ? -17.387 -8.002 13.241 1.00 88.81 295 ILE A CA 1
ATOM 2402 C C . ILE A 1 295 ? -17.388 -6.717 12.406 1.00 88.81 295 ILE A C 1
ATOM 2404 O O . ILE A 1 295 ? -18.132 -6.613 11.429 1.00 88.81 295 ILE A O 1
ATOM 2408 N N . ILE A 1 296 ? -16.540 -5.753 12.762 1.00 92.69 296 ILE A N 1
ATOM 2409 C CA . ILE A 1 296 ? -16.455 -4.450 12.094 1.00 92.69 296 ILE A CA 1
ATOM 2410 C C . ILE A 1 296 ? -16.073 -4.608 10.618 1.00 92.69 296 ILE A C 1
ATOM 2412 O O . ILE A 1 296 ? -16.746 -4.054 9.745 1.00 92.69 296 ILE A O 1
ATOM 2416 N N . ILE A 1 297 ? -15.055 -5.420 10.334 1.00 79.00 297 ILE A N 1
ATOM 2417 C CA . ILE A 1 297 ? -14.561 -5.625 8.970 1.00 79.00 297 ILE A CA 1
ATOM 2418 C C . ILE A 1 297 ? -15.506 -6.514 8.163 1.00 79.00 297 ILE A C 1
ATOM 2420 O O . ILE A 1 297 ? -15.912 -6.147 7.063 1.00 79.00 297 ILE A O 1
ATOM 2424 N N . ASN A 1 298 ? -15.891 -7.670 8.706 1.00 73.06 298 ASN A N 1
ATOM 2425 C CA . ASN A 1 298 ? -16.536 -8.715 7.908 1.00 73.06 298 ASN A CA 1
ATOM 2426 C C . ASN A 1 298 ? -18.069 -8.669 7.936 1.00 73.06 298 ASN A C 1
ATOM 2428 O O . ASN A 1 298 ? -18.697 -9.182 7.012 1.00 73.06 298 ASN A O 1
ATOM 2432 N N . LYS A 1 299 ? -18.690 -8.084 8.973 1.00 81.00 299 LYS A N 1
ATOM 2433 C CA . LYS A 1 299 ? -20.160 -7.985 9.077 1.00 81.00 299 LYS A CA 1
ATOM 2434 C C . LYS A 1 299 ? -20.686 -6.573 8.826 1.00 81.00 299 LYS A C 1
ATOM 2436 O O . LYS A 1 299 ? -21.675 -6.419 8.118 1.00 81.00 299 LYS A O 1
ATOM 2441 N N . ILE A 1 300 ? -20.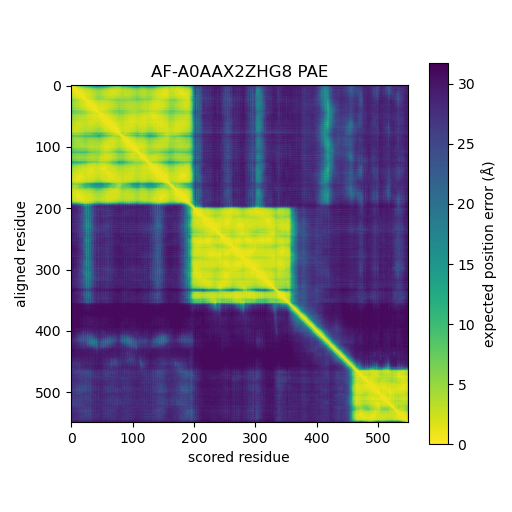032 -5.551 9.377 1.00 86.19 300 ILE A N 1
ATOM 2442 C CA . ILE A 1 300 ? -20.463 -4.145 9.237 1.00 86.19 300 ILE A CA 1
ATOM 2443 C C . ILE A 1 300 ? -19.924 -3.511 7.947 1.00 86.19 300 ILE A C 1
ATOM 2445 O O . ILE A 1 300 ? -20.487 -2.526 7.466 1.00 86.19 300 ILE A O 1
ATOM 2449 N N . ASN A 1 301 ? -18.890 -4.116 7.351 1.00 80.69 301 ASN A N 1
ATOM 2450 C CA . ASN A 1 301 ? -18.236 -3.650 6.132 1.00 80.69 301 ASN A CA 1
ATOM 2451 C C . ASN A 1 301 ? -17.546 -2.284 6.319 1.00 80.69 301 ASN A C 1
ATOM 2453 O O . ASN A 1 301 ? -17.635 -1.413 5.458 1.00 80.69 301 ASN A O 1
ATOM 2457 N N . ILE A 1 302 ? -16.872 -2.076 7.453 1.00 84.12 302 ILE A N 1
ATOM 2458 C CA . ILE A 1 302 ? -15.901 -0.984 7.620 1.00 84.12 302 ILE A CA 1
ATOM 2459 C C . ILE A 1 302 ? -14.526 -1.529 7.245 1.00 84.12 302 ILE A C 1
ATOM 2461 O O . ILE A 1 302 ? -14.065 -2.509 7.824 1.00 84.12 302 ILE A O 1
ATOM 2465 N N . SER A 1 303 ? -13.867 -0.907 6.273 1.00 82.12 303 SER A N 1
ATOM 2466 C CA . SER A 1 303 ? -12.550 -1.342 5.812 1.00 82.12 303 SER A CA 1
ATOM 2467 C C . SER A 1 303 ? -11.507 -1.284 6.927 1.00 82.12 303 SER A C 1
ATOM 2469 O O . SER A 1 303 ? -11.560 -0.435 7.819 1.00 82.12 303 SER A O 1
ATOM 2471 N N . GLU A 1 304 ? -10.499 -2.154 6.838 1.00 82.00 304 GLU A N 1
ATOM 2472 C CA . GLU A 1 304 ? -9.382 -2.170 7.790 1.00 82.00 304 GLU A CA 1
ATOM 2473 C C . GLU A 1 304 ? -8.673 -0.809 7.862 1.00 82.00 304 GLU A C 1
ATOM 2475 O O . GLU A 1 304 ? -8.324 -0.345 8.942 1.00 82.00 304 GLU A O 1
ATOM 2480 N N . LYS A 1 305 ? -8.575 -0.100 6.732 1.00 82.50 305 LYS A N 1
ATOM 2481 C CA . LYS A 1 305 ? -8.036 1.261 6.696 1.00 82.50 305 LYS A CA 1
ATOM 2482 C C . LYS A 1 305 ? -8.876 2.244 7.521 1.00 82.50 305 LYS A C 1
ATOM 2484 O O . LYS A 1 305 ? -8.309 3.019 8.285 1.00 82.50 305 LYS A O 1
ATOM 2489 N N . VAL A 1 306 ? -10.205 2.241 7.374 1.00 87.81 306 VAL A N 1
ATOM 2490 C CA . VAL A 1 306 ? -11.086 3.139 8.147 1.00 87.81 306 VAL A CA 1
ATOM 2491 C C . VAL A 1 306 ? -11.095 2.767 9.628 1.00 87.81 306 VAL A C 1
ATOM 2493 O O . VAL A 1 306 ? -11.162 3.661 10.469 1.00 87.81 306 VAL A O 1
ATOM 2496 N N . TYR A 1 307 ? -10.970 1.480 9.959 1.00 92.69 307 TYR A N 1
ATOM 2497 C CA . TYR A 1 307 ? -10.758 1.039 11.335 1.00 92.69 307 TYR A CA 1
ATOM 2498 C C . TYR A 1 307 ? -9.486 1.654 11.929 1.00 92.69 307 TYR A C 1
ATOM 2500 O O . TYR A 1 307 ? -9.555 2.354 12.939 1.00 92.69 307 TYR A O 1
ATOM 2508 N N . ASP A 1 308 ? -8.344 1.467 11.266 1.00 89.44 308 ASP A N 1
ATOM 2509 C CA . ASP A 1 308 ? -7.054 1.975 11.738 1.00 89.44 308 ASP A CA 1
ATOM 2510 C C . ASP A 1 308 ? -7.040 3.511 11.818 1.00 89.44 308 ASP A C 1
ATOM 2512 O O . ASP A 1 308 ? -6.527 4.086 12.779 1.00 89.44 308 ASP A O 1
ATOM 2516 N N . ASP A 1 309 ? -7.628 4.195 10.834 1.00 88.19 309 ASP A N 1
ATOM 2517 C CA . ASP A 1 309 ? -7.756 5.655 10.834 1.00 88.19 309 ASP A CA 1
ATOM 2518 C C . ASP A 1 309 ? -8.691 6.138 11.957 1.00 88.19 309 ASP A C 1
ATOM 2520 O O . ASP A 1 309 ? -8.388 7.125 12.629 1.00 88.19 309 ASP A O 1
ATOM 2524 N N . GLY A 1 310 ? -9.782 5.417 12.233 1.00 94.31 310 GLY A N 1
ATOM 2525 C CA . GLY A 1 310 ? -10.673 5.699 13.356 1.00 94.31 310 GLY A CA 1
ATOM 2526 C C . GLY A 1 310 ? -9.984 5.525 14.710 1.00 94.31 310 GLY A C 1
ATOM 2527 O O . GLY A 1 310 ? -10.113 6.396 15.565 1.00 94.31 310 GLY A O 1
ATOM 2528 N N . ILE A 1 311 ? -9.178 4.473 14.890 1.00 96.69 311 ILE A N 1
ATOM 2529 C CA . ILE A 1 311 ? -8.366 4.286 16.104 1.00 96.69 311 ILE A CA 1
ATOM 2530 C C . ILE A 1 311 ? -7.367 5.438 16.284 1.00 96.69 311 ILE A C 1
ATOM 2532 O O . ILE A 1 311 ? -7.217 5.936 17.397 1.00 96.69 311 ILE A O 1
ATOM 2536 N N . LYS A 1 312 ? -6.737 5.932 15.208 1.00 93.50 312 LYS A N 1
ATOM 2537 C CA . LYS A 1 312 ? -5.862 7.120 15.281 1.00 93.50 312 LYS A CA 1
ATOM 2538 C C . LYS A 1 312 ? -6.627 8.386 15.664 1.00 93.50 312 LYS A C 1
ATOM 2540 O O . LYS A 1 312 ? -6.103 9.203 16.415 1.00 93.50 312 LYS A O 1
ATOM 2545 N N . ILE A 1 313 ? -7.838 8.591 15.145 1.00 92.81 313 ILE A N 1
ATOM 2546 C CA . ILE A 1 313 ? -8.679 9.728 15.553 1.00 92.81 313 ILE A CA 1
ATOM 2547 C C . ILE A 1 313 ? -9.026 9.601 17.041 1.00 92.81 313 ILE A C 1
ATOM 2549 O O . ILE A 1 313 ? -8.885 10.575 17.777 1.00 92.81 313 ILE A O 1
ATOM 2553 N N . ILE A 1 314 ? -9.387 8.395 17.498 1.00 96.50 314 ILE A N 1
ATOM 2554 C CA . ILE A 1 314 ? -9.660 8.109 18.912 1.00 96.50 314 ILE A CA 1
ATOM 2555 C C . ILE A 1 314 ? -8.465 8.495 19.788 1.00 96.50 314 ILE A C 1
ATOM 2557 O O . ILE A 1 314 ? -8.616 9.262 20.737 1.00 96.50 314 ILE A O 1
ATOM 2561 N N . ASP A 1 315 ? -7.275 8.029 19.411 1.00 92.88 315 ASP A N 1
ATOM 2562 C CA . ASP A 1 315 ? -6.020 8.280 20.123 1.00 92.88 315 ASP A CA 1
ATOM 2563 C C . ASP A 1 315 ? -5.692 9.777 20.249 1.00 92.88 315 ASP A C 1
ATOM 2565 O O . ASP A 1 315 ? -5.227 10.241 21.288 1.00 92.88 315 ASP A O 1
ATOM 2569 N N . ASN A 1 316 ? -5.986 10.552 19.203 1.00 91.44 316 ASN A N 1
ATOM 2570 C CA . ASN A 1 316 ? -5.675 11.979 19.155 1.00 91.44 316 ASN A CA 1
ATOM 2571 C C . ASN A 1 316 ? -6.741 12.872 19.804 1.00 91.44 316 ASN A C 1
ATOM 2573 O O . ASN A 1 316 ? -6.421 13.982 20.231 1.00 91.44 316 ASN A O 1
ATOM 2577 N N . SER A 1 317 ? -8.008 12.450 19.816 1.00 92.19 317 SER A N 1
ATOM 2578 C CA . SER A 1 317 ? -9.142 13.319 20.167 1.00 92.19 317 SER A CA 1
ATOM 2579 C C . SER A 1 317 ? -9.846 12.958 21.476 1.00 92.19 317 SER A C 1
ATOM 2581 O O . SER A 1 317 ? -10.551 13.812 22.003 1.00 92.19 317 SER A O 1
ATOM 2583 N N . TYR A 1 318 ? -9.642 11.754 22.025 1.00 95.00 318 TYR A N 1
ATOM 2584 C CA . TYR A 1 318 ? -10.429 11.239 23.157 1.00 95.00 318 TYR A CA 1
ATOM 2585 C C . TYR A 1 318 ? -9.568 10.742 24.325 1.00 95.00 318 TYR A C 1
ATOM 2587 O O . TYR A 1 318 ? -9.705 9.617 24.816 1.00 95.00 318 TYR A O 1
ATOM 2595 N N . LYS A 1 319 ? -8.647 11.594 24.778 1.00 95.38 319 LYS A N 1
ATOM 2596 C CA . LYS A 1 319 ? -7.677 11.255 25.823 1.00 95.38 319 LYS A CA 1
ATOM 2597 C C . LYS A 1 319 ? -8.320 10.934 27.180 1.00 95.38 319 LYS A C 1
ATOM 2599 O O . LYS A 1 319 ? -7.904 9.977 27.824 1.00 95.38 319 LYS A O 1
ATOM 2604 N N . ALA A 1 320 ? -9.329 11.684 27.617 1.00 96.12 320 ALA A N 1
ATOM 2605 C CA . ALA A 1 320 ? -10.026 11.421 28.876 1.00 96.12 320 ALA A CA 1
ATOM 2606 C C . ALA A 1 320 ? -10.865 10.136 28.811 1.00 96.12 320 ALA A C 1
ATOM 2608 O O . ALA A 1 320 ? -10.976 9.431 29.814 1.00 96.12 320 ALA A O 1
ATOM 2609 N N . ALA A 1 321 ? -11.415 9.795 27.640 1.00 96.38 321 ALA A N 1
ATOM 2610 C CA . ALA A 1 321 ? -12.086 8.509 27.448 1.00 96.38 321 ALA A CA 1
ATOM 2611 C C . ALA A 1 321 ? -11.100 7.330 27.530 1.00 96.38 321 ALA A C 1
ATOM 2613 O O . ALA A 1 321 ? -11.418 6.305 28.131 1.00 96.38 321 ALA A O 1
ATOM 2614 N N . ILE A 1 322 ? -9.888 7.485 26.984 1.00 96.56 322 ILE A N 1
ATOM 2615 C CA . ILE A 1 322 ? -8.812 6.482 27.081 1.00 96.56 322 ILE A CA 1
ATOM 2616 C C . ILE A 1 322 ? -8.312 6.342 28.528 1.00 96.56 322 ILE A C 1
ATOM 2618 O O . ILE A 1 322 ? -8.091 5.231 29.008 1.00 96.56 322 ILE A O 1
ATOM 2622 N N . GLU A 1 323 ? -8.178 7.452 29.255 1.00 95.31 323 GLU A N 1
ATOM 2623 C CA . GLU A 1 323 ? -7.724 7.483 30.654 1.00 95.31 323 GLU A CA 1
ATOM 2624 C C . GLU A 1 323 ? -8.831 7.154 31.681 1.00 95.31 323 GLU A C 1
ATOM 2626 O O . GLU A 1 323 ? -8.582 7.230 32.892 1.00 95.31 323 GLU A O 1
ATOM 2631 N N . ASN A 1 324 ? -10.037 6.789 31.226 1.00 96.06 324 ASN A N 1
ATOM 2632 C CA . ASN A 1 324 ? -11.169 6.410 32.076 1.00 96.06 324 ASN A CA 1
ATOM 2633 C C . ASN A 1 324 ? -10.823 5.217 32.992 1.00 96.06 324 ASN A C 1
ATOM 2635 O O . ASN A 1 324 ? -10.011 4.364 32.646 1.00 96.06 324 ASN A O 1
ATOM 2639 N N . ASP A 1 325 ? -11.466 5.108 34.157 1.00 95.06 325 ASP A N 1
ATOM 2640 C CA . ASP A 1 325 ? -11.204 4.025 35.117 1.00 95.06 325 ASP A CA 1
ATOM 2641 C C . ASP A 1 325 ? -11.384 2.617 34.523 1.00 95.06 325 ASP A C 1
ATOM 2643 O O . ASP A 1 325 ? -10.729 1.674 34.969 1.00 95.06 325 ASP A O 1
ATOM 2647 N N . LEU A 1 326 ? -12.209 2.463 33.480 1.00 95.81 326 LEU A N 1
ATOM 2648 C CA . LEU A 1 326 ? -12.361 1.205 32.748 1.00 95.81 326 LEU A CA 1
ATOM 2649 C C . LEU A 1 326 ? -11.051 0.698 32.105 1.00 95.81 326 LEU A C 1
ATOM 2651 O O . LEU A 1 326 ? -10.921 -0.517 31.955 1.00 95.81 326 LEU A O 1
ATOM 2655 N N . SER A 1 327 ? -10.086 1.569 31.767 1.00 94.50 327 SER A N 1
ATOM 2656 C CA . SER A 1 327 ? -8.774 1.183 31.199 1.00 94.50 327 SER A CA 1
ATOM 2657 C C . SER A 1 327 ? -7.722 0.800 32.244 1.00 94.50 327 SER A C 1
ATOM 2659 O O . SER A 1 327 ? -6.603 0.419 31.895 1.00 94.50 327 SER A O 1
ATOM 2661 N N . LYS A 1 328 ? -8.064 0.909 33.532 1.00 92.56 328 LYS A N 1
ATOM 2662 C CA . LYS A 1 328 ? -7.170 0.631 34.671 1.00 92.56 328 LYS A CA 1
ATOM 2663 C C . LYS A 1 328 ? -7.621 -0.578 35.489 1.00 92.56 328 LYS A C 1
ATOM 2665 O O . LYS A 1 328 ? -7.075 -0.849 36.559 1.00 92.56 328 LYS A O 1
ATOM 2670 N N . ARG A 1 329 ? -8.652 -1.280 35.023 1.00 90.06 329 ARG A N 1
ATOM 2671 C CA . ARG A 1 329 ? -9.222 -2.447 35.702 1.00 90.06 329 ARG A CA 1
ATOM 2672 C C . ARG A 1 329 ? -8.345 -3.676 35.533 1.00 90.06 329 ARG A C 1
ATOM 2674 O O . ARG A 1 329 ? -7.499 -3.744 34.646 1.00 90.06 329 ARG A O 1
ATOM 2681 N N . SER A 1 330 ? -8.589 -4.676 36.379 1.00 88.62 330 SER A N 1
ATOM 2682 C CA . SER A 1 330 ? -8.018 -6.002 36.173 1.00 88.62 330 SER A CA 1
ATOM 2683 C C . SER A 1 330 ? -8.416 -6.534 34.799 1.00 88.62 330 SER A C 1
ATOM 2685 O O . SER A 1 330 ? -9.544 -6.336 34.337 1.00 88.62 330 SER A O 1
ATOM 2687 N N . VAL A 1 331 ? -7.483 -7.242 34.174 1.00 89.12 331 VAL A N 1
ATOM 2688 C CA . VAL A 1 331 ? -7.657 -7.920 32.889 1.00 89.12 331 VAL A CA 1
ATOM 2689 C C . VAL A 1 331 ? -7.392 -9.409 33.078 1.00 89.12 331 VAL A C 1
ATOM 2691 O O . VAL A 1 331 ? -6.682 -9.791 34.009 1.00 89.12 331 VAL A O 1
ATOM 2694 N N . ASN A 1 332 ? -7.970 -10.244 32.218 1.00 84.44 332 ASN A N 1
ATOM 2695 C CA . ASN A 1 332 ? -7.667 -11.671 32.182 1.00 84.44 332 ASN A CA 1
ATOM 2696 C C . ASN A 1 332 ? -6.843 -12.009 30.930 1.00 84.44 332 ASN A C 1
ATOM 2698 O O . ASN A 1 332 ? -7.193 -11.585 29.826 1.00 84.44 332 ASN A O 1
ATOM 2702 N N . ASP A 1 333 ? -5.785 -12.800 31.100 1.00 71.62 333 ASP A N 1
ATOM 2703 C CA . ASP A 1 333 ? -4.937 -13.290 30.014 1.00 71.62 333 ASP A CA 1
ATOM 2704 C C . ASP A 1 333 ? -5.440 -14.667 29.558 1.00 71.62 333 ASP A C 1
ATOM 2706 O O . ASP A 1 333 ? -4.987 -15.715 30.022 1.00 71.62 333 ASP A O 1
ATOM 2710 N N . ASN A 1 334 ? -6.406 -14.672 28.638 1.00 66.88 334 ASN A N 1
ATOM 2711 C CA . ASN A 1 334 ? -6.974 -15.905 28.091 1.00 66.88 334 ASN A CA 1
ATOM 2712 C C . ASN A 1 334 ? -6.371 -16.293 26.734 1.00 66.88 334 ASN A C 1
ATOM 2714 O O . ASN A 1 334 ? -5.840 -15.475 25.987 1.00 66.88 334 ASN A O 1
ATOM 2718 N N . LYS A 1 335 ? -6.472 -17.590 26.421 1.00 59.00 335 LYS A N 1
ATOM 2719 C CA . LYS A 1 335 ? -5.989 -18.212 25.178 1.00 59.00 335 LYS A CA 1
ATOM 2720 C C . LYS A 1 335 ? -6.829 -17.793 23.959 1.00 59.00 335 LYS A C 1
ATOM 2722 O O . LYS A 1 335 ? -7.913 -17.235 24.116 1.00 59.00 335 LYS A O 1
ATOM 2727 N N . ASN A 1 336 ? -6.323 -18.125 22.764 1.00 65.00 336 ASN A N 1
ATOM 2728 C CA . ASN A 1 336 ? -7.003 -17.942 21.475 1.00 65.00 336 ASN A CA 1
ATOM 2729 C C . ASN A 1 336 ? -8.472 -18.382 21.519 1.00 65.00 336 ASN A C 1
ATOM 2731 O O . ASN A 1 336 ? -8.779 -19.476 21.997 1.00 65.00 336 ASN A O 1
ATOM 2735 N N . ILE A 1 337 ? -9.339 -17.543 20.954 1.00 74.94 337 ILE A N 1
ATOM 2736 C CA . ILE A 1 337 ? -10.769 -17.801 20.777 1.00 74.94 337 ILE A CA 1
ATOM 2737 C C . ILE A 1 337 ? -11.072 -18.221 19.335 1.00 74.94 337 ILE A C 1
ATOM 2739 O O . ILE A 1 337 ? -10.424 -17.755 18.399 1.00 74.94 337 ILE A O 1
ATOM 2743 N N . ASP A 1 338 ? -12.079 -19.075 19.157 1.00 77.38 338 ASP A N 1
ATOM 2744 C CA . ASP A 1 338 ? -12.703 -19.318 17.855 1.00 77.38 338 ASP A CA 1
ATOM 2745 C C . ASP A 1 338 ? -13.830 -18.295 17.653 1.00 77.38 338 ASP A C 1
ATOM 2747 O O . ASP A 1 338 ? -14.892 -18.373 18.274 1.00 77.38 338 ASP A O 1
ATOM 2751 N N . ILE A 1 339 ? -13.575 -17.280 16.826 1.00 77.00 339 ILE A N 1
ATOM 2752 C CA . ILE A 1 339 ? -14.499 -16.155 16.633 1.00 77.00 339 ILE A CA 1
ATOM 2753 C C . ILE A 1 339 ? -15.846 -16.628 16.065 1.00 77.00 339 ILE A C 1
ATOM 2755 O O . ILE A 1 339 ? -16.889 -16.118 16.478 1.00 77.00 339 ILE A O 1
ATOM 2759 N N . GLU A 1 340 ? -15.851 -17.604 15.153 1.00 75.25 340 GLU A N 1
ATOM 2760 C CA . GLU A 1 340 ? -17.083 -18.094 14.526 1.00 75.25 340 GLU A CA 1
ATOM 2761 C C . GLU A 1 340 ? -17.951 -18.867 15.524 1.00 75.25 340 GLU A C 1
ATOM 2763 O O . GLU A 1 340 ? -19.173 -18.688 15.542 1.00 75.25 340 GLU A O 1
ATOM 2768 N N . GLU A 1 341 ? -17.331 -19.652 16.412 1.00 76.31 341 GLU A N 1
ATOM 2769 C CA . GLU A 1 341 ? -18.037 -20.339 17.499 1.00 76.31 341 GLU A CA 1
ATOM 2770 C C . GLU A 1 341 ? -18.719 -19.338 18.444 1.00 76.31 341 GLU A C 1
ATOM 2772 O O . GLU A 1 341 ? -19.897 -19.496 18.775 1.00 76.31 341 GLU A O 1
ATOM 2777 N N . TYR A 1 342 ? -18.019 -18.268 18.833 1.00 85.88 342 TYR A N 1
ATOM 2778 C CA . TYR A 1 342 ? -18.585 -17.236 19.706 1.00 85.88 342 TYR A CA 1
ATOM 2779 C C . TYR A 1 342 ? -19.684 -16.417 19.023 1.00 85.88 342 TYR A C 1
ATOM 2781 O O . TYR A 1 342 ? -20.674 -16.082 19.673 1.00 85.88 342 TYR A O 1
ATOM 2789 N N . ILE A 1 343 ? -19.565 -16.134 17.721 1.00 82.62 343 ILE A N 1
ATOM 2790 C CA . ILE A 1 343 ? -20.647 -15.513 16.943 1.00 82.62 343 ILE A CA 1
ATOM 2791 C C . ILE A 1 343 ? -21.882 -16.410 16.973 1.00 82.62 343 ILE A C 1
ATOM 2793 O O . ILE A 1 343 ? -22.962 -15.946 17.336 1.00 82.62 343 ILE A O 1
ATOM 2797 N N . TYR A 1 344 ? -21.724 -17.695 16.647 1.00 78.50 344 TYR A N 1
ATOM 2798 C CA . TYR A 1 344 ? -22.829 -18.648 16.664 1.00 78.50 344 TYR A CA 1
ATOM 2799 C C . TYR A 1 344 ? -23.459 -18.752 18.057 1.00 78.50 344 TYR A C 1
ATOM 2801 O O . TYR A 1 344 ? -24.685 -18.731 18.185 1.00 78.50 344 TYR A O 1
ATOM 2809 N N . MET A 1 345 ? -22.643 -18.827 19.111 1.00 87.50 345 MET A N 1
ATOM 2810 C CA . MET A 1 345 ? -23.129 -18.868 20.486 1.00 87.50 345 MET A CA 1
ATOM 2811 C C . MET A 1 345 ? -23.947 -17.619 20.819 1.00 87.50 345 MET A C 1
ATOM 2813 O O . MET A 1 345 ? -25.054 -17.758 21.325 1.00 87.50 345 MET A O 1
ATOM 2817 N N . LEU A 1 346 ? -23.436 -16.420 20.531 1.00 88.25 346 LEU A N 1
ATOM 2818 C CA . LEU A 1 346 ? -24.102 -15.159 20.865 1.00 88.25 346 LEU A CA 1
ATOM 2819 C C . LEU A 1 346 ? -25.381 -14.933 20.053 1.00 88.25 346 LEU A C 1
ATOM 2821 O O . LEU A 1 346 ? -26.369 -14.468 20.612 1.00 88.25 346 LEU A O 1
ATOM 2825 N N . GLU A 1 347 ? -25.399 -15.303 18.770 1.00 84.25 347 GLU A N 1
ATOM 2826 C CA . GLU A 1 347 ? -26.588 -15.190 17.911 1.00 84.25 347 GLU A CA 1
ATOM 2827 C C . GLU A 1 347 ? -27.722 -16.139 18.338 1.00 84.25 347 GLU A C 1
ATOM 2829 O O . GLU A 1 347 ? -28.890 -15.860 18.068 1.00 84.25 347 GLU A O 1
ATOM 2834 N N . ASN A 1 348 ? -27.395 -17.244 19.017 1.00 78.94 348 ASN A N 1
ATOM 2835 C CA . ASN A 1 348 ? -28.364 -18.247 19.471 1.00 78.94 348 ASN A CA 1
ATOM 2836 C C . ASN A 1 348 ? -28.573 -18.261 20.996 1.00 78.94 348 ASN A C 1
ATOM 2838 O O . ASN A 1 348 ? -29.395 -19.031 21.502 1.00 78.94 348 ASN A O 1
ATOM 2842 N N . ALA A 1 349 ? -27.834 -17.439 21.741 1.00 78.69 349 ALA A N 1
ATOM 2843 C CA . ALA A 1 349 ? -27.963 -17.334 23.183 1.00 78.69 349 ALA A CA 1
ATOM 2844 C C . ALA A 1 349 ? -29.213 -16.538 23.565 1.00 78.69 349 ALA A C 1
ATOM 2846 O O . ALA A 1 349 ? -29.593 -15.555 22.931 1.00 78.69 349 ALA A O 1
ATOM 2847 N N . ASP A 1 350 ? -29.833 -16.942 24.670 1.00 81.31 350 ASP A N 1
ATOM 2848 C CA . ASP A 1 350 ? -30.858 -16.136 25.321 1.00 81.31 350 ASP A CA 1
ATOM 2849 C C . ASP A 1 350 ? -30.178 -14.952 26.018 1.00 81.31 350 ASP A C 1
ATOM 2851 O O . ASP A 1 350 ? -29.633 -15.099 27.113 1.00 81.31 350 ASP A O 1
ATOM 2855 N N . SER A 1 351 ? -30.188 -13.788 25.368 1.00 80.94 351 SER A N 1
ATOM 2856 C CA . SER A 1 351 ? -29.503 -12.580 25.839 1.00 80.94 351 SER A CA 1
ATOM 2857 C C . SER A 1 351 ? -30.008 -12.068 27.190 1.00 80.94 351 SER A C 1
ATOM 2859 O O . SER A 1 351 ? -29.297 -11.309 27.848 1.00 80.94 351 SER A O 1
ATOM 2861 N N . SER A 1 352 ? -31.184 -12.518 27.646 1.00 80.12 352 SER A N 1
ATOM 2862 C CA . SER A 1 352 ? -31.708 -12.218 28.984 1.00 80.12 352 SER A CA 1
ATOM 2863 C C . SER A 1 352 ? -31.015 -12.993 30.110 1.00 80.12 352 SER A C 1
ATOM 2865 O O . SER A 1 352 ? -31.167 -12.648 31.282 1.00 80.12 352 SER A O 1
ATOM 2867 N N . LYS A 1 353 ? -30.259 -14.043 29.774 1.00 83.00 353 LYS A N 1
ATOM 2868 C CA . LYS A 1 353 ? -29.523 -14.876 30.729 1.00 83.00 353 LYS A CA 1
ATOM 2869 C C . LYS A 1 353 ? -28.053 -14.499 30.746 1.00 83.00 353 LYS A C 1
ATOM 2871 O O . LYS A 1 353 ? -27.495 -14.162 29.706 1.00 83.00 353 LYS A O 1
ATOM 2876 N N . LYS A 1 354 ? -27.415 -14.643 31.909 1.00 83.31 354 LYS A N 1
ATOM 2877 C CA . LYS A 1 354 ? -25.961 -14.522 32.050 1.00 83.31 354 LYS A CA 1
ATOM 2878 C C . LYS A 1 354 ? -25.224 -15.490 31.126 1.00 83.31 354 LYS A C 1
ATOM 2880 O O . LYS A 1 354 ? -25.652 -16.636 30.952 1.00 83.31 354 LYS A O 1
ATOM 2885 N N . TYR A 1 355 ? -24.115 -15.035 30.558 1.00 81.75 355 TYR A N 1
ATOM 2886 C CA . TYR A 1 355 ? -23.248 -15.879 29.738 1.00 81.75 355 TYR A CA 1
ATOM 2887 C C . TYR A 1 355 ? -22.239 -16.634 30.592 1.00 81.75 355 TYR A C 1
ATOM 2889 O O . TYR A 1 355 ? -21.824 -17.736 30.226 1.00 81.75 355 TYR A O 1
ATOM 2897 N N . ASN A 1 356 ? -21.913 -16.097 31.767 1.00 63.66 356 ASN A N 1
ATOM 2898 C CA . ASN A 1 356 ? -20.959 -16.725 32.656 1.00 63.66 356 ASN A CA 1
ATOM 2899 C C . ASN A 1 356 ? -21.511 -18.026 33.274 1.00 63.66 356 ASN A C 1
ATOM 2901 O O . ASN A 1 356 ? -22.511 -18.025 34.004 1.00 63.66 356 ASN A O 1
ATOM 2905 N N . LYS A 1 357 ? -20.854 -19.162 32.999 1.00 54.72 357 LYS A N 1
ATOM 2906 C CA . LYS A 1 357 ? -21.238 -20.473 33.557 1.00 54.72 357 LYS A CA 1
ATOM 2907 C C . LYS A 1 357 ? -20.567 -20.788 34.899 1.00 54.72 357 LYS A C 1
ATOM 2909 O O . LYS A 1 357 ? -20.981 -21.760 35.532 1.00 54.72 357 LYS A O 1
ATOM 2914 N N . LYS A 1 358 ? -19.608 -19.981 35.380 1.00 44.75 358 LYS A N 1
ATOM 2915 C CA . LYS A 1 358 ? -19.023 -20.093 36.732 1.00 44.75 358 LYS A CA 1
ATOM 2916 C C . LYS A 1 358 ? -18.575 -18.726 37.270 1.00 44.75 358 LYS A C 1
ATOM 2918 O O . LYS A 1 358 ? -17.888 -18.009 36.559 1.00 44.75 358 LYS A O 1
ATOM 2923 N N . PRO A 1 359 ? -18.886 -18.364 38.526 1.00 38.78 359 PRO A N 1
ATOM 2924 C CA . PRO A 1 359 ? -18.379 -17.123 39.096 1.00 38.78 359 PRO A CA 1
ATOM 2925 C C . PRO A 1 359 ? -16.854 -17.203 39.248 1.00 38.78 359 PRO A C 1
ATOM 2927 O O . PRO A 1 359 ? -16.338 -18.127 39.874 1.00 38.78 359 PRO A O 1
ATOM 2930 N N . ALA A 1 360 ? -16.140 -16.205 38.726 1.00 40.75 360 ALA A N 1
ATOM 2931 C CA . ALA A 1 360 ? -14.679 -16.066 38.783 1.00 40.75 360 ALA A CA 1
ATOM 2932 C C . ALA A 1 360 ? -14.100 -15.869 40.208 1.00 40.75 360 ALA A C 1
ATOM 2934 O O . ALA A 1 360 ? -12.950 -15.481 40.364 1.00 40.75 360 ALA A O 1
ATOM 2935 N N . ILE A 1 361 ? -14.871 -16.148 41.264 1.00 40.25 361 ILE A N 1
ATOM 2936 C CA . ILE A 1 361 ? -14.469 -15.946 42.665 1.00 40.25 361 ILE A CA 1
ATOM 2937 C C . ILE A 1 361 ? -13.989 -17.258 43.324 1.00 40.25 361 ILE A C 1
ATOM 2939 O O . ILE A 1 361 ? -13.354 -17.225 44.372 1.00 40.25 361 ILE A O 1
ATOM 2943 N N . GLU A 1 362 ? -14.183 -18.428 42.702 1.00 36.31 362 GLU A N 1
ATOM 2944 C CA . GLU A 1 362 ? -13.720 -19.708 43.281 1.00 36.31 362 GLU A CA 1
ATOM 2945 C C . GLU A 1 362 ? -12.297 -20.138 42.869 1.00 36.31 362 GLU A C 1
ATOM 2947 O O . GLU A 1 362 ? -11.796 -21.127 43.399 1.00 36.31 362 GLU A O 1
ATOM 2952 N N . GLN A 1 363 ? -11.599 -19.410 41.985 1.00 39.41 363 GLN A N 1
ATOM 2953 C CA . GLN A 1 363 ? -10.234 -19.787 41.566 1.00 39.41 363 GLN A CA 1
ATOM 2954 C C . GLN A 1 363 ? -9.103 -19.231 42.447 1.00 39.41 363 GLN A C 1
ATOM 2956 O O . GLN A 1 363 ? -8.003 -19.779 42.410 1.00 39.41 363 GLN A O 1
ATOM 2961 N N . GLU A 1 364 ? -9.355 -18.233 43.300 1.00 34.75 364 GLU A N 1
ATOM 2962 C CA . GLU A 1 364 ? -8.341 -17.731 44.248 1.00 34.75 364 GLU A CA 1
ATOM 2963 C C . GLU A 1 364 ? -8.453 -18.329 45.663 1.00 34.75 364 GLU A C 1
ATOM 2965 O O . GLU A 1 364 ? -7.537 -18.178 46.467 1.00 34.75 364 GLU A O 1
ATOM 2970 N N . VAL A 1 365 ? -9.520 -19.079 45.970 1.00 30.38 365 VAL A N 1
ATOM 2971 C CA . VAL A 1 365 ? -9.750 -19.644 47.318 1.00 30.38 365 VAL A CA 1
ATOM 2972 C C . VAL A 1 365 ? -9.425 -21.146 47.403 1.00 30.38 365 VAL A C 1
ATOM 2974 O O . VAL A 1 365 ? -9.260 -21.677 48.497 1.00 30.38 365 VAL A O 1
ATOM 2977 N N . SER A 1 366 ? -9.230 -21.851 46.281 1.00 28.48 366 SER A N 1
ATOM 2978 C CA . SER A 1 366 ? -8.935 -23.297 46.302 1.00 28.48 366 SER A CA 1
ATOM 2979 C C . SER A 1 366 ? -7.452 -23.667 46.436 1.00 28.48 366 SER A C 1
ATOM 2981 O O . SER A 1 366 ? -7.146 -24.848 46.570 1.00 28.48 366 SER A O 1
ATOM 2983 N N . ASN A 1 367 ? -6.527 -22.700 46.398 1.00 30.78 367 ASN A N 1
ATOM 2984 C CA . ASN A 1 367 ? -5.079 -22.969 46.412 1.00 30.78 367 ASN A CA 1
ATOM 2985 C C . ASN A 1 367 ? -4.375 -22.597 47.731 1.00 30.78 367 ASN A C 1
ATOM 2987 O O . ASN A 1 367 ? -3.147 -22.614 47.779 1.00 30.78 367 ASN A O 1
ATOM 2991 N N . LEU A 1 368 ? -5.119 -22.272 48.797 1.00 31.98 368 LEU A N 1
ATOM 2992 C CA . LEU A 1 368 ? -4.537 -21.873 50.090 1.00 31.98 368 LEU A CA 1
ATOM 2993 C C . LEU A 1 368 ? -4.856 -22.785 51.280 1.00 31.98 368 LEU A C 1
ATOM 2995 O O . LEU A 1 368 ? -4.275 -22.594 52.342 1.00 31.98 368 LEU A O 1
ATOM 2999 N N . GLU A 1 369 ? -5.676 -23.822 51.123 1.00 30.12 369 GLU A N 1
ATOM 3000 C CA . GLU A 1 369 ? -5.914 -24.791 52.197 1.00 30.12 369 GLU A CA 1
ATOM 3001 C C . GLU A 1 369 ? -6.002 -26.200 51.617 1.00 30.12 369 GLU A C 1
ATOM 3003 O O . GLU A 1 369 ? -7.072 -26.641 51.210 1.00 30.12 369 GLU A O 1
ATOM 3008 N N . ASN A 1 370 ? -4.852 -26.874 51.509 1.00 25.95 370 ASN A N 1
ATOM 3009 C CA . ASN A 1 370 ? -4.667 -28.308 51.777 1.00 25.95 370 ASN A CA 1
ATOM 3010 C C . ASN A 1 370 ? -3.219 -28.714 51.454 1.00 25.95 370 ASN A C 1
ATOM 3012 O O . ASN A 1 370 ? -2.960 -29.466 50.520 1.00 25.95 370 ASN A O 1
ATOM 3016 N N . ASP A 1 371 ? -2.276 -28.231 52.266 1.00 27.69 371 ASP A N 1
ATOM 3017 C CA . ASP A 1 371 ? -0.997 -28.911 52.471 1.00 27.69 371 ASP A CA 1
ATOM 3018 C C . ASP A 1 371 ? -1.070 -29.644 53.817 1.00 27.69 371 ASP A C 1
ATOM 3020 O O . ASP A 1 371 ? -0.960 -29.040 54.881 1.00 27.69 371 ASP A O 1
ATOM 3024 N N . SER A 1 372 ? -1.294 -30.958 53.773 1.00 25.28 372 SER A N 1
ATOM 3025 C CA . SER A 1 372 ? -0.696 -31.917 54.711 1.00 25.28 372 SER A CA 1
ATOM 3026 C C . SER A 1 372 ? -0.925 -33.344 54.204 1.00 25.28 372 SER A C 1
ATOM 3028 O O . SER A 1 372 ? -1.984 -33.927 54.383 1.00 25.28 372 SER A O 1
ATOM 3030 N N . GLU A 1 373 ? 0.056 -33.888 53.485 1.00 25.38 373 GLU A N 1
ATOM 3031 C CA . GLU A 1 373 ? 0.949 -34.926 54.027 1.00 25.38 373 GLU A CA 1
ATOM 3032 C C . GLU A 1 373 ? 1.894 -35.448 52.926 1.00 25.38 373 GLU A C 1
ATOM 3034 O O . GLU A 1 373 ? 1.569 -36.287 52.094 1.00 25.38 373 GLU A O 1
ATOM 3039 N N . GLU A 1 374 ? 3.100 -34.880 52.943 1.00 23.44 374 GLU A N 1
ATOM 3040 C CA . GLU A 1 374 ? 4.344 -35.629 53.138 1.00 23.44 374 GLU A CA 1
ATOM 3041 C C . GLU A 1 374 ? 4.673 -36.777 52.155 1.00 23.44 374 GLU A C 1
ATOM 3043 O O . GLU A 1 374 ? 4.340 -37.942 52.346 1.00 23.44 374 GLU A O 1
ATOM 3048 N N . SER A 1 375 ? 5.523 -36.489 51.164 1.00 23.56 375 SER A N 1
ATOM 3049 C CA . SER A 1 375 ? 6.904 -37.008 51.169 1.00 23.56 375 SER A CA 1
ATOM 3050 C C . SER A 1 375 ? 7.700 -36.567 49.933 1.00 23.56 375 SER A C 1
ATOM 3052 O O . SER A 1 375 ? 7.245 -36.647 48.796 1.00 23.56 375 SER A O 1
ATOM 3054 N N . THR A 1 376 ? 8.965 -36.208 50.182 1.00 24.19 376 THR A N 1
ATOM 3055 C CA . THR A 1 376 ? 10.069 -35.991 49.219 1.00 24.19 376 THR A CA 1
ATOM 3056 C C . THR A 1 376 ? 10.407 -34.543 48.823 1.00 24.19 376 THR A C 1
ATOM 3058 O O . THR A 1 376 ? 10.691 -34.249 47.668 1.00 24.19 376 THR A O 1
ATOM 3061 N N . ILE A 1 377 ? 10.546 -33.646 49.808 1.00 24.83 377 ILE A N 1
ATOM 3062 C CA . ILE A 1 377 ? 11.532 -32.549 49.736 1.00 24.83 377 ILE A CA 1
ATOM 3063 C C . ILE A 1 377 ? 12.518 -32.717 50.890 1.00 24.83 377 ILE A C 1
ATOM 3065 O O . ILE A 1 377 ? 12.294 -32.273 52.010 1.00 24.83 377 ILE A O 1
ATOM 3069 N N . LYS A 1 378 ? 13.627 -33.393 50.598 1.00 23.30 378 LYS A N 1
ATOM 3070 C CA . LYS A 1 378 ? 14.895 -33.297 51.329 1.00 23.30 378 LYS A CA 1
ATOM 3071 C C . LYS A 1 378 ? 15.977 -33.886 50.434 1.00 23.30 378 LYS A C 1
ATOM 3073 O O . LYS A 1 378 ? 16.308 -35.050 50.580 1.00 23.30 378 LYS A O 1
ATOM 3078 N N . GLN A 1 379 ? 16.515 -33.084 49.516 1.00 23.11 379 GLN A N 1
ATOM 3079 C CA . GLN A 1 379 ? 17.957 -32.839 49.489 1.00 23.11 379 GLN A CA 1
ATOM 3080 C C . GLN A 1 379 ? 18.326 -31.770 48.453 1.00 23.11 379 GLN A C 1
ATOM 3082 O O . GLN A 1 379 ? 18.206 -31.975 47.253 1.00 23.11 379 GLN A O 1
ATOM 3087 N N . TYR A 1 380 ? 18.915 -30.693 48.976 1.00 21.52 380 TYR A N 1
ATOM 3088 C CA . TYR A 1 380 ? 20.006 -29.949 48.349 1.00 21.52 380 TYR A CA 1
ATOM 3089 C C . TYR A 1 380 ? 19.676 -28.883 47.291 1.00 21.52 380 TYR A C 1
ATOM 3091 O O . TYR A 1 380 ? 20.109 -28.947 46.147 1.00 21.52 380 TYR A O 1
ATOM 3099 N N . ASN A 1 381 ? 19.104 -27.771 47.756 1.00 25.52 381 ASN A N 1
ATOM 3100 C CA . ASN A 1 381 ? 19.721 -26.490 47.412 1.00 25.52 381 ASN A CA 1
ATOM 3101 C C . ASN A 1 381 ? 20.919 -26.288 48.341 1.00 25.52 381 ASN A C 1
ATOM 3103 O O . ASN A 1 381 ? 20.735 -26.261 49.554 1.00 25.52 381 ASN A O 1
ATOM 3107 N N . ASN A 1 382 ? 22.123 -26.189 47.774 1.00 22.84 382 ASN A N 1
ATOM 3108 C CA . ASN A 1 382 ? 23.265 -25.474 48.351 1.00 22.84 382 ASN A CA 1
ATOM 3109 C C . ASN A 1 382 ? 24.417 -25.445 47.335 1.00 22.84 382 ASN A C 1
ATOM 3111 O O . ASN A 1 382 ? 25.193 -26.394 47.245 1.00 22.84 382 ASN A O 1
ATOM 3115 N N . ASN A 1 383 ? 24.549 -24.350 46.580 1.00 23.89 383 ASN A N 1
ATOM 3116 C CA . ASN A 1 383 ? 25.608 -23.355 46.813 1.00 23.89 383 ASN A CA 1
ATOM 3117 C C . ASN A 1 383 ? 25.886 -22.465 45.583 1.00 23.89 383 ASN A C 1
ATOM 3119 O O . ASN A 1 383 ? 26.400 -22.922 44.572 1.00 23.89 383 ASN A O 1
ATOM 3123 N N . VAL A 1 384 ? 25.595 -21.172 45.767 1.00 22.56 384 VAL A N 1
ATOM 3124 C CA . VAL A 1 384 ? 26.482 -20.003 45.585 1.00 22.56 384 VAL A CA 1
ATOM 3125 C C . VAL A 1 384 ? 27.224 -19.798 44.246 1.00 22.56 384 VAL A C 1
ATOM 3127 O O . VAL A 1 384 ? 28.131 -20.532 43.877 1.00 22.56 384 VAL A O 1
ATOM 3130 N N . ASN A 1 385 ? 26.921 -18.646 43.634 1.00 25.64 385 ASN A N 1
ATOM 3131 C CA . ASN A 1 385 ? 27.703 -17.864 42.664 1.00 25.64 385 ASN A CA 1
ATOM 3132 C C . ASN A 1 385 ? 29.230 -18.112 42.638 1.00 25.64 385 ASN A C 1
ATOM 3134 O O . ASN A 1 385 ? 29.910 -17.773 43.609 1.00 25.64 385 ASN A O 1
ATOM 3138 N N . ARG A 1 386 ? 29.790 -18.476 41.469 1.00 22.27 386 ARG A N 1
ATOM 3139 C CA . ARG A 1 386 ? 30.983 -17.820 40.880 1.00 22.27 386 ARG A CA 1
ATOM 3140 C C . ARG A 1 386 ? 31.371 -18.372 39.497 1.00 22.27 386 ARG A C 1
ATOM 3142 O O . ARG A 1 386 ? 31.547 -19.569 39.346 1.00 22.27 386 ARG A O 1
ATOM 3149 N N . ALA A 1 387 ? 31.695 -17.422 38.615 1.00 21.19 387 ALA A N 1
ATOM 3150 C CA . ALA A 1 387 ? 32.848 -17.410 37.704 1.00 21.19 387 ALA A CA 1
ATOM 3151 C C . ALA A 1 387 ? 32.851 -18.255 36.406 1.00 21.19 387 ALA A C 1
ATOM 3153 O O . ALA A 1 387 ? 32.829 -19.476 36.439 1.00 21.19 387 ALA A O 1
ATOM 3154 N N . PHE A 1 388 ? 33.088 -17.513 35.311 1.00 20.31 388 PHE A N 1
ATOM 3155 C CA . PHE A 1 388 ? 33.927 -17.819 34.138 1.00 20.31 388 PHE A CA 1
ATOM 3156 C C . PHE A 1 388 ? 33.533 -18.961 33.169 1.00 20.31 388 PHE A C 1
ATOM 3158 O O . PHE A 1 388 ? 33.511 -20.138 33.508 1.00 20.31 388 PHE A O 1
ATOM 3165 N N . GLU A 1 389 ? 33.326 -18.556 31.908 1.00 20.95 389 GLU A N 1
ATOM 3166 C CA . GLU A 1 389 ? 33.421 -19.332 30.651 1.00 20.95 389 GLU A CA 1
ATOM 3167 C C . GLU A 1 389 ? 34.794 -20.044 30.472 1.00 20.95 389 GLU A C 1
ATOM 3169 O O . GLU A 1 389 ? 35.710 -19.752 31.246 1.00 20.95 389 GLU A O 1
ATOM 3174 N N . PRO A 1 390 ? 35.099 -20.775 29.366 1.00 33.41 390 PRO A N 1
ATOM 3175 C CA . PRO A 1 390 ? 34.332 -21.646 28.449 1.00 33.41 390 PRO A CA 1
ATOM 3176 C C . PRO A 1 390 ? 35.032 -23.035 28.243 1.00 33.41 390 PRO A C 1
ATOM 3178 O O . PRO A 1 390 ? 36.034 -23.340 28.879 1.00 33.41 390 PRO A O 1
ATOM 3181 N N . ASN A 1 391 ? 34.556 -23.815 27.252 1.00 20.31 391 ASN A N 1
ATOM 3182 C CA . ASN A 1 391 ? 35.255 -24.845 26.436 1.00 20.31 391 ASN A CA 1
ATOM 3183 C C . ASN A 1 391 ? 34.988 -26.358 26.653 1.00 20.31 391 ASN A C 1
ATOM 3185 O O . ASN A 1 391 ? 35.540 -27.011 27.527 1.00 20.31 391 ASN A O 1
ATOM 3189 N N . ASN A 1 392 ? 34.248 -26.913 25.681 1.00 21.67 392 ASN A N 1
ATOM 3190 C CA . ASN A 1 392 ? 34.707 -27.834 24.620 1.00 21.67 392 ASN A CA 1
ATOM 3191 C C . ASN A 1 392 ? 35.346 -29.203 24.980 1.00 21.67 392 ASN A C 1
ATOM 3193 O O . ASN A 1 392 ? 36.493 -29.280 25.405 1.00 21.67 392 ASN A O 1
ATOM 3197 N N . SER A 1 393 ? 34.656 -30.301 24.634 1.00 21.84 393 SER A N 1
ATOM 3198 C CA . SER A 1 393 ? 35.148 -31.439 23.811 1.00 21.84 393 SER A CA 1
ATOM 3199 C C . SER A 1 393 ? 34.081 -32.557 23.782 1.00 21.84 393 SER A C 1
ATOM 3201 O O . SER A 1 393 ? 33.513 -32.909 24.806 1.00 21.84 393 SER A O 1
ATOM 3203 N N . SER A 1 394 ? 33.572 -32.941 22.599 1.00 21.62 394 SER A N 1
ATOM 3204 C CA . SER A 1 394 ? 33.946 -34.140 21.806 1.00 21.62 394 SER A CA 1
ATOM 3205 C C . SER A 1 394 ? 33.809 -35.467 22.588 1.00 21.62 394 SER A C 1
ATOM 3207 O O . SER A 1 394 ? 34.418 -35.606 23.635 1.00 21.62 394 SER A O 1
ATOM 3209 N N . ASN A 1 395 ? 33.124 -36.534 22.158 1.00 22.89 395 ASN A N 1
ATOM 3210 C CA . ASN A 1 395 ? 32.954 -37.111 20.819 1.00 22.89 395 ASN A CA 1
ATOM 3211 C C . ASN A 1 395 ? 31.809 -38.161 20.883 1.00 22.89 395 ASN A C 1
ATOM 3213 O O . ASN A 1 395 ? 31.737 -38.938 21.825 1.00 22.89 395 ASN A O 1
ATOM 3217 N N . LYS A 1 396 ? 30.872 -38.151 19.927 1.00 22.44 396 LYS A N 1
ATOM 3218 C CA . LYS A 1 396 ? 30.677 -39.146 18.841 1.00 22.44 396 LYS A CA 1
ATOM 3219 C C . LYS A 1 396 ? 30.189 -40.557 19.228 1.00 22.44 396 LYS A C 1
ATOM 3221 O O . LYS A 1 396 ? 30.976 -41.431 19.560 1.00 22.44 396 LYS A O 1
ATOM 3226 N N . GLY A 1 397 ? 28.920 -40.800 18.883 1.00 24.77 397 GLY A N 1
ATOM 3227 C CA . GLY A 1 397 ? 28.340 -42.095 18.503 1.00 24.77 397 GLY A CA 1
ATOM 3228 C C . GLY A 1 397 ? 27.240 -41.898 17.444 1.00 24.77 397 GLY A C 1
ATOM 3229 O O . GLY A 1 397 ? 26.068 -41.803 17.772 1.00 24.77 397 GLY A O 1
ATOM 3230 N N . LYS A 1 398 ? 27.657 -41.746 16.177 1.00 24.48 398 LYS A N 1
ATOM 3231 C CA . LYS A 1 398 ? 26.872 -41.749 14.911 1.00 24.48 398 LYS A CA 1
ATOM 3232 C C . LYS A 1 398 ? 26.093 -43.081 14.762 1.00 24.48 398 LYS A C 1
ATOM 3234 O O . LYS A 1 398 ? 26.565 -44.066 15.304 1.00 24.48 398 LYS A O 1
ATOM 3239 N N . LYS A 1 399 ? 25.028 -43.299 13.978 1.00 22.94 399 LYS A N 1
ATOM 3240 C CA . LYS A 1 399 ? 24.232 -42.605 12.937 1.00 22.94 399 LYS A CA 1
ATOM 3241 C C . LYS A 1 399 ? 23.132 -43.615 12.545 1.00 22.94 399 LYS A C 1
ATOM 3243 O O . LYS A 1 399 ? 23.499 -44.769 12.361 1.00 22.94 399 LYS A O 1
ATOM 3248 N N . ILE A 1 400 ? 21.911 -43.177 12.223 1.00 22.14 400 ILE A N 1
ATOM 3249 C CA . ILE A 1 400 ? 21.262 -43.514 10.938 1.00 22.14 400 ILE A CA 1
ATOM 3250 C C . ILE A 1 400 ? 20.505 -42.261 10.479 1.00 22.14 400 ILE A C 1
ATOM 3252 O O . ILE A 1 400 ? 19.560 -41.824 11.123 1.00 22.14 400 ILE A O 1
ATOM 3256 N N . ALA A 1 401 ? 20.973 -41.670 9.381 1.00 23.52 401 ALA A N 1
ATOM 3257 C CA . ALA A 1 401 ? 20.294 -40.642 8.604 1.00 23.52 401 ALA A CA 1
ATOM 3258 C C . ALA A 1 401 ? 20.648 -40.876 7.132 1.00 23.52 401 ALA A C 1
ATOM 3260 O O . ALA A 1 401 ? 21.836 -40.898 6.804 1.00 23.52 401 ALA A O 1
ATOM 3261 N N . ILE A 1 402 ? 19.622 -41.055 6.298 1.00 23.45 402 ILE A N 1
ATOM 3262 C CA . ILE A 1 402 ? 19.569 -40.964 4.826 1.00 23.45 402 ILE A CA 1
ATOM 3263 C C . ILE A 1 402 ? 18.075 -40.730 4.514 1.00 23.45 402 ILE A C 1
ATOM 3265 O O . ILE A 1 402 ? 17.253 -41.408 5.118 1.00 23.45 402 ILE A O 1
ATOM 3269 N N . ALA A 1 403 ? 17.594 -39.891 3.601 1.00 21.67 403 ALA A N 1
ATOM 3270 C CA . ALA A 1 403 ? 18.057 -38.688 2.916 1.00 21.67 403 ALA A CA 1
ATOM 3271 C C . ALA A 1 403 ? 16.828 -38.176 2.138 1.00 21.67 403 ALA A C 1
ATOM 3273 O O . ALA A 1 403 ? 16.167 -38.979 1.489 1.00 21.67 403 ALA A O 1
ATOM 3274 N N . CYS A 1 404 ? 16.573 -36.869 2.144 1.00 23.03 404 CYS A N 1
ATOM 3275 C CA . CYS A 1 404 ? 15.946 -36.176 1.018 1.00 23.03 404 CYS A CA 1
ATOM 3276 C C . CYS A 1 404 ? 16.724 -34.873 0.832 1.00 23.03 404 CYS A C 1
ATOM 3278 O O . CYS A 1 404 ? 16.780 -34.027 1.721 1.00 23.03 404 CYS A O 1
ATOM 3280 N N . VAL A 1 405 ? 17.423 -34.800 -0.294 1.00 21.80 405 VAL A N 1
ATOM 3281 C CA . VAL A 1 405 ? 18.297 -33.715 -0.737 1.00 21.80 405 VAL A CA 1
ATOM 3282 C C . VAL A 1 405 ? 17.541 -32.878 -1.775 1.00 21.80 405 VAL A C 1
ATOM 3284 O O . VAL A 1 405 ? 16.688 -33.414 -2.480 1.00 21.80 405 VAL A O 1
ATOM 3287 N N . THR A 1 406 ? 17.959 -31.607 -1.886 1.00 23.45 406 THR A N 1
ATOM 3288 C CA . THR A 1 406 ? 17.750 -30.597 -2.957 1.00 23.45 406 THR A CA 1
ATOM 3289 C C . THR A 1 406 ? 16.384 -29.885 -3.014 1.00 23.45 406 THR A C 1
ATOM 3291 O O . THR A 1 406 ? 15.368 -30.555 -2.942 1.00 23.45 406 THR A O 1
ATOM 3294 N N . VAL A 1 407 ? 16.231 -28.554 -3.185 1.00 21.81 407 VAL A N 1
ATOM 3295 C CA . VAL A 1 407 ? 17.089 -27.363 -3.489 1.00 21.81 407 VAL A CA 1
ATOM 3296 C C . VAL A 1 407 ? 16.116 -26.141 -3.462 1.00 21.81 407 VAL A C 1
ATOM 3298 O O . VAL A 1 407 ? 14.999 -26.300 -3.936 1.00 21.81 407 VAL A O 1
ATOM 3301 N N . CYS A 1 408 ? 16.304 -24.994 -2.785 1.00 23.20 408 CYS A N 1
ATOM 3302 C CA . CYS A 1 408 ? 17.046 -23.741 -3.095 1.00 23.20 408 CYS A CA 1
ATOM 3303 C C . CYS A 1 408 ? 16.608 -22.748 -1.973 1.00 23.20 408 CYS A C 1
ATOM 3305 O O . CYS A 1 408 ? 15.408 -22.616 -1.767 1.00 23.20 408 CYS A O 1
ATOM 3307 N N . ALA A 1 409 ? 17.401 -22.081 -1.127 1.00 27.19 409 ALA A N 1
ATOM 3308 C CA . ALA A 1 409 ? 18.546 -21.189 -1.341 1.00 27.19 409 ALA A CA 1
ATOM 3309 C C . ALA A 1 409 ? 18.313 -20.043 -2.351 1.00 27.19 409 ALA A C 1
ATOM 3311 O O . ALA A 1 409 ? 18.925 -20.042 -3.409 1.00 27.19 409 ALA A O 1
ATOM 3312 N N . VAL A 1 410 ? 17.491 -19.046 -1.984 1.00 24.97 410 VAL A N 1
ATOM 3313 C CA . VAL A 1 410 ? 17.682 -17.625 -2.366 1.00 24.97 410 VAL A CA 1
ATOM 3314 C C . VAL A 1 410 ? 17.276 -16.734 -1.181 1.00 24.97 410 VAL A C 1
ATOM 3316 O O . VAL A 1 410 ? 16.256 -16.056 -1.184 1.00 24.97 410 VAL A O 1
ATOM 3319 N N . VAL A 1 411 ? 18.078 -16.766 -0.119 1.00 29.14 411 VAL A N 1
ATOM 3320 C CA . VAL A 1 411 ? 18.154 -15.686 0.873 1.00 29.14 411 VAL A CA 1
ATOM 3321 C C . VAL A 1 411 ? 19.624 -15.301 0.911 1.00 29.14 411 VAL A C 1
ATOM 3323 O O . VAL A 1 411 ? 20.458 -16.103 1.322 1.00 29.14 411 VAL A O 1
ATOM 3326 N N . GLY A 1 412 ? 19.939 -14.108 0.409 1.00 26.08 412 GLY A N 1
ATOM 3327 C CA . GLY A 1 412 ? 21.297 -13.569 0.406 1.00 26.08 412 GLY A CA 1
ATOM 3328 C C . GLY A 1 412 ? 21.705 -12.976 -0.937 1.00 26.08 412 GLY A C 1
ATOM 3329 O O . GLY A 1 412 ? 22.294 -13.667 -1.758 1.00 26.08 412 GLY A O 1
ATOM 3330 N N . LEU A 1 413 ? 21.374 -11.696 -1.133 1.00 29.61 413 LEU A N 1
ATOM 3331 C CA . LEU A 1 413 ? 22.286 -10.594 -1.495 1.00 29.61 413 LEU A CA 1
ATOM 3332 C C . LEU A 1 413 ? 21.468 -9.426 -2.071 1.00 29.61 413 LEU A C 1
ATOM 3334 O O . LEU A 1 413 ? 21.422 -9.178 -3.269 1.00 29.61 413 LEU A O 1
ATOM 3338 N N . GLY A 1 414 ? 20.819 -8.702 -1.159 1.00 27.33 414 GLY A N 1
ATOM 3339 C CA . GLY A 1 414 ? 20.234 -7.380 -1.380 1.00 27.33 414 GLY A CA 1
ATOM 3340 C C . GLY A 1 414 ? 20.846 -6.363 -0.417 1.00 27.33 414 GLY A C 1
ATOM 3341 O O . GLY A 1 414 ? 20.127 -5.605 0.225 1.00 27.33 414 GLY A O 1
ATOM 3342 N N . VAL A 1 415 ? 22.173 -6.377 -0.253 1.00 31.14 415 VAL A N 1
ATOM 3343 C CA . VAL A 1 415 ? 22.908 -5.303 0.432 1.00 31.14 415 VAL A CA 1
ATOM 3344 C C . VAL A 1 415 ? 23.287 -4.264 -0.622 1.00 31.14 415 VAL A C 1
ATOM 3346 O O . VAL A 1 415 ? 24.416 -4.245 -1.081 1.00 31.14 415 VAL A O 1
ATOM 3349 N N . THR A 1 416 ? 22.346 -3.423 -1.060 1.00 35.22 416 THR A N 1
ATOM 3350 C CA . THR A 1 416 ? 22.671 -2.280 -1.949 1.00 35.22 416 THR A CA 1
ATOM 3351 C C . THR A 1 416 ? 21.883 -0.991 -1.680 1.00 35.22 416 THR A C 1
ATOM 3353 O O . THR A 1 416 ? 22.010 -0.036 -2.439 1.00 35.22 416 THR A O 1
ATOM 3356 N N . ALA A 1 417 ? 21.144 -0.867 -0.571 1.00 31.72 417 ALA A N 1
ATOM 3357 C CA . ALA A 1 417 ? 20.537 0.424 -0.191 1.00 31.72 417 ALA A CA 1
ATOM 3358 C C . ALA A 1 417 ? 20.388 0.644 1.329 1.00 31.72 417 ALA A C 1
ATOM 3360 O O . ALA A 1 417 ? 19.563 1.439 1.762 1.00 31.72 417 ALA A O 1
ATOM 3361 N N . GLY A 1 418 ? 21.173 -0.066 2.148 1.00 29.41 418 GLY A N 1
ATOM 3362 C CA . GLY A 1 418 ? 21.050 -0.084 3.614 1.00 29.41 418 GLY A CA 1
ATOM 3363 C C . GLY A 1 418 ? 22.169 0.621 4.388 1.00 29.41 418 GLY A C 1
ATOM 3364 O O . GLY A 1 418 ? 22.446 0.223 5.511 1.00 29.41 418 GLY A O 1
ATOM 3365 N N . LEU A 1 419 ? 22.840 1.625 3.811 1.00 26.89 419 LEU A N 1
ATOM 3366 C CA . LEU A 1 419 ? 23.807 2.473 4.527 1.00 26.89 419 LEU A CA 1
ATOM 3367 C C . LEU A 1 419 ? 23.615 3.943 4.135 1.00 26.89 419 LEU A C 1
ATOM 3369 O O . LEU A 1 419 ? 24.401 4.518 3.386 1.00 26.89 419 LEU A O 1
ATOM 3373 N N . PHE A 1 420 ? 22.550 4.549 4.652 1.00 31.28 420 PHE A N 1
ATOM 3374 C CA . PHE A 1 420 ? 22.458 5.996 4.824 1.00 31.28 420 PHE A CA 1
ATOM 3375 C C . PHE A 1 420 ? 22.291 6.289 6.315 1.00 31.28 420 PHE A C 1
ATOM 3377 O O . PHE A 1 420 ? 21.188 6.504 6.796 1.00 31.28 420 PHE A O 1
ATOM 3384 N N . ILE A 1 421 ? 23.415 6.288 7.032 1.00 26.19 421 ILE A N 1
ATOM 3385 C CA . ILE A 1 421 ? 23.581 7.009 8.296 1.00 26.19 421 ILE A CA 1
ATOM 3386 C C . ILE A 1 421 ? 24.792 7.935 8.101 1.00 26.19 421 ILE A C 1
ATOM 3388 O O . ILE A 1 421 ? 25.912 7.454 7.955 1.00 26.19 421 ILE A O 1
ATOM 3392 N N . GLY A 1 422 ? 24.541 9.251 8.084 1.00 25.41 422 GLY A N 1
ATOM 3393 C CA . GLY A 1 422 ? 25.501 10.315 8.423 1.00 25.41 422 GLY A CA 1
ATOM 3394 C C . GLY A 1 422 ? 26.395 10.896 7.314 1.00 25.41 422 GLY A C 1
ATOM 3395 O O . GLY A 1 422 ? 27.220 10.199 6.731 1.00 25.41 422 GLY A O 1
ATOM 3396 N N . GLY A 1 423 ? 26.308 12.220 7.102 1.00 23.97 423 GLY A N 1
ATOM 3397 C CA . GLY A 1 423 ? 27.299 12.963 6.315 1.00 23.97 423 GLY A CA 1
ATOM 3398 C C . GLY A 1 423 ? 27.039 14.453 6.048 1.00 23.97 423 GLY A C 1
ATOM 3399 O O . GLY A 1 423 ? 27.363 14.907 4.954 1.00 23.97 423 GLY A O 1
ATOM 3400 N N . VAL A 1 424 ? 26.490 15.222 6.999 1.00 25.78 424 VAL A N 1
ATOM 3401 C CA . VAL A 1 424 ? 26.679 16.688 7.018 1.00 25.78 424 VAL A CA 1
ATOM 3402 C C . VAL A 1 424 ? 28.152 16.958 7.358 1.00 25.78 424 VAL A C 1
ATOM 3404 O O . VAL A 1 424 ? 28.690 16.382 8.301 1.00 25.78 424 VAL A O 1
ATOM 3407 N N . LEU A 1 425 ? 28.822 17.789 6.558 1.00 22.72 425 LEU A N 1
ATOM 3408 C CA . LEU A 1 425 ? 30.218 18.203 6.749 1.00 22.72 425 LEU A CA 1
ATOM 3409 C C . LEU A 1 425 ? 30.353 19.149 7.959 1.00 22.72 425 LEU A C 1
ATOM 3411 O O . LEU A 1 425 ? 29.632 20.144 7.996 1.00 22.72 425 LEU A O 1
ATOM 3415 N N . PRO A 1 426 ? 31.337 18.960 8.862 1.00 25.38 426 PRO A N 1
ATOM 3416 C CA . PRO A 1 426 ? 31.857 20.040 9.694 1.00 25.38 426 PRO A CA 1
ATOM 3417 C C . PRO A 1 426 ? 33.254 20.502 9.237 1.00 25.38 426 PRO A C 1
ATOM 3419 O O . PRO A 1 426 ? 34.072 19.728 8.741 1.00 25.38 426 PRO A O 1
ATOM 3422 N N . ILE A 1 427 ? 33.496 21.801 9.415 1.00 23.78 427 ILE A N 1
ATOM 3423 C CA . ILE A 1 427 ? 34.695 22.579 9.067 1.00 23.78 427 ILE A CA 1
ATOM 3424 C C . ILE A 1 427 ? 35.836 22.344 10.096 1.00 23.78 427 ILE A C 1
ATOM 3426 O O . ILE A 1 427 ? 35.556 22.341 11.289 1.00 23.78 427 ILE A O 1
ATOM 3430 N N . ASP A 1 428 ? 37.079 22.151 9.596 1.00 25.47 428 ASP A N 1
ATOM 3431 C CA . ASP A 1 428 ? 38.468 22.262 10.159 1.00 25.47 428 ASP A CA 1
ATOM 3432 C C . ASP A 1 428 ? 38.673 22.490 11.688 1.00 25.47 428 ASP A C 1
ATOM 3434 O O . ASP A 1 428 ? 38.003 23.337 12.262 1.00 25.47 428 ASP A O 1
ATOM 3438 N N . LYS A 1 429 ? 39.669 21.987 12.459 1.00 21.84 429 LYS A N 1
ATOM 3439 C CA . LYS A 1 429 ? 40.987 21.263 12.387 1.00 21.84 429 LYS A CA 1
ATOM 3440 C C . LYS A 1 429 ? 41.517 21.178 13.873 1.00 21.84 429 LYS A C 1
ATOM 3442 O O . LYS A 1 429 ? 40.880 21.803 14.717 1.00 21.84 429 LYS A O 1
ATOM 3447 N N . PRO A 1 430 ? 42.732 20.681 14.259 1.00 27.80 430 PRO A N 1
ATOM 3448 C CA . PRO A 1 430 ? 43.617 19.600 13.763 1.00 27.80 430 PRO A CA 1
ATOM 3449 C C . PRO A 1 430 ? 44.287 18.686 14.864 1.00 27.80 430 PRO A C 1
ATOM 3451 O O . PRO A 1 430 ? 44.325 19.043 16.036 1.00 27.80 430 PRO A O 1
ATOM 3454 N N . LYS A 1 431 ? 44.977 17.613 14.396 1.00 20.94 431 LYS A N 1
ATOM 3455 C CA . LYS A 1 431 ? 46.256 16.959 14.851 1.00 20.94 431 LYS A CA 1
ATOM 3456 C C . LYS A 1 431 ? 46.282 15.530 15.468 1.00 20.94 431 LYS A C 1
ATOM 3458 O O . LYS A 1 431 ? 45.764 15.306 16.549 1.00 20.94 431 LYS A O 1
ATOM 3463 N N . GLU A 1 432 ? 47.127 14.707 14.803 1.00 19.84 432 GLU A N 1
ATOM 3464 C CA . GLU A 1 432 ? 48.046 13.621 15.266 1.00 19.84 432 GLU A CA 1
ATOM 3465 C C . GLU A 1 432 ? 47.459 12.284 15.788 1.00 19.84 432 GLU A C 1
ATOM 3467 O O . GLU A 1 432 ? 46.525 12.299 16.568 1.00 19.84 432 GLU A O 1
ATOM 3472 N N . LYS A 1 433 ? 47.948 11.066 15.462 1.00 20.22 433 LYS A N 1
ATOM 3473 C CA . LYS A 1 433 ? 49.163 10.546 14.782 1.00 20.22 433 LYS A CA 1
ATOM 3474 C C . LYS A 1 433 ? 48.932 9.106 14.245 1.00 20.22 433 LYS A C 1
ATOM 3476 O O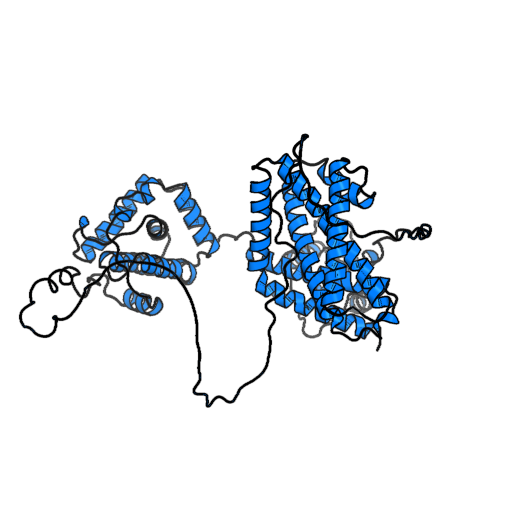 . LYS A 1 433 ? 48.273 8.315 14.901 1.00 20.22 433 LYS A O 1
ATOM 3481 N N . GLN A 1 434 ? 49.536 8.850 13.077 1.00 18.81 434 GLN A N 1
ATOM 3482 C CA . GLN A 1 434 ? 50.164 7.638 12.493 1.00 18.81 434 GLN A CA 1
ATOM 3483 C C . GLN A 1 434 ? 49.810 6.220 12.993 1.00 18.81 434 GLN A C 1
ATOM 3485 O O . GLN A 1 434 ? 50.002 5.918 14.160 1.00 18.81 434 GLN A O 1
ATOM 3490 N N . GLU A 1 435 ? 49.559 5.303 12.047 1.00 22.11 435 GLU A N 1
ATOM 3491 C CA . GLU A 1 435 ? 50.561 4.283 11.689 1.00 22.11 435 GLU A CA 1
ATOM 3492 C C . GLU A 1 435 ? 50.351 3.714 10.273 1.00 22.11 435 GLU A C 1
ATOM 3494 O O . GLU A 1 435 ? 49.282 3.811 9.675 1.00 22.11 435 GLU A O 1
ATOM 3499 N N . THR A 1 436 ? 51.454 3.218 9.724 1.00 16.73 436 THR A N 1
ATOM 3500 C CA . THR A 1 436 ? 51.810 3.092 8.308 1.00 16.73 436 THR A CA 1
ATOM 3501 C C . THR A 1 436 ? 51.901 1.620 7.920 1.00 16.73 436 THR A C 1
ATOM 3503 O O . THR A 1 436 ? 52.499 0.864 8.672 1.00 16.73 436 THR A O 1
ATOM 3506 N N . TYR A 1 437 ? 51.487 1.242 6.706 1.00 20.34 437 TYR A N 1
ATOM 3507 C CA . TYR A 1 437 ? 52.200 0.213 5.936 1.00 20.34 437 TYR A CA 1
ATOM 3508 C C . TYR A 1 437 ? 52.264 0.607 4.456 1.00 20.34 437 TYR A C 1
ATOM 3510 O O . TYR A 1 437 ? 51.261 0.717 3.759 1.00 20.34 437 TYR A O 1
ATOM 3518 N N . THR A 1 438 ? 53.494 0.859 4.020 1.00 18.62 438 THR A N 1
ATOM 3519 C CA . THR A 1 438 ? 53.962 1.079 2.651 1.00 18.62 438 THR A CA 1
ATOM 3520 C C . THR A 1 438 ? 54.077 -0.234 1.876 1.00 18.62 438 THR A C 1
ATOM 3522 O O . THR A 1 438 ? 54.642 -1.193 2.396 1.00 18.62 438 THR A O 1
ATOM 3525 N N . SER A 1 439 ? 53.699 -0.226 0.597 1.00 21.34 439 SER A N 1
ATOM 3526 C CA . SER A 1 439 ? 54.471 -0.881 -0.468 1.00 21.34 439 SER A CA 1
ATOM 3527 C C . SER A 1 439 ? 54.275 -0.112 -1.778 1.00 21.34 439 SER A C 1
ATOM 3529 O O . SER A 1 439 ? 53.225 0.484 -2.002 1.00 21.34 439 SER A O 1
ATOM 3531 N N . ALA A 1 440 ? 55.340 -0.052 -2.567 1.00 20.38 440 ALA A N 1
ATOM 3532 C CA . ALA A 1 440 ? 55.629 0.945 -3.585 1.00 20.38 440 ALA A CA 1
ATOM 3533 C C . ALA A 1 440 ? 55.169 0.559 -5.006 1.00 20.38 440 ALA A C 1
ATOM 3535 O O . ALA A 1 440 ? 55.301 -0.594 -5.397 1.00 20.38 440 ALA A O 1
ATOM 3536 N N . VAL A 1 441 ? 54.681 1.587 -5.715 1.00 21.66 441 VAL A N 1
ATOM 3537 C CA . VAL A 1 441 ? 54.980 2.046 -7.094 1.00 21.66 441 VAL A CA 1
ATOM 3538 C C . VAL A 1 441 ? 54.999 1.022 -8.238 1.00 21.66 441 VAL A C 1
ATOM 3540 O O . VAL A 1 441 ? 55.883 0.180 -8.294 1.00 21.66 441 VAL A O 1
ATOM 3543 N N . GLU A 1 442 ? 54.139 1.257 -9.237 1.00 21.30 442 GLU A N 1
ATOM 3544 C CA . GLU A 1 442 ? 54.576 1.447 -10.631 1.00 21.30 442 GLU A CA 1
ATOM 3545 C C . GLU A 1 442 ? 53.551 2.304 -11.400 1.00 21.30 442 GLU A C 1
ATOM 3547 O O . GLU A 1 442 ? 52.370 1.968 -11.490 1.00 21.30 442 GLU A O 1
ATOM 3552 N N . ASP A 1 443 ? 54.026 3.458 -11.878 1.00 23.36 443 ASP A N 1
ATOM 3553 C CA . ASP A 1 443 ? 53.327 4.416 -12.731 1.00 23.36 443 ASP A CA 1
ATOM 3554 C C . ASP A 1 443 ? 53.235 3.874 -14.164 1.00 23.36 443 ASP A C 1
ATOM 3556 O O . ASP A 1 443 ? 54.253 3.532 -14.767 1.00 23.36 443 ASP A O 1
ATOM 3560 N N . VAL A 1 444 ? 52.029 3.860 -14.733 1.00 23.47 444 VAL A N 1
ATOM 3561 C CA . VAL A 1 444 ? 51.821 3.778 -16.184 1.00 23.47 444 VAL A CA 1
ATOM 3562 C C . VAL A 1 444 ? 50.787 4.837 -16.557 1.00 23.47 444 VAL A C 1
ATOM 3564 O O . VAL A 1 444 ? 49.607 4.720 -16.226 1.00 23.47 444 VAL A O 1
ATOM 3567 N N . GLU A 1 445 ? 51.268 5.902 -17.200 1.00 29.91 445 GLU A N 1
ATOM 3568 C CA . GLU A 1 445 ? 50.457 6.821 -17.997 1.00 29.91 445 GLU A CA 1
ATOM 3569 C C . GLU A 1 445 ? 49.768 6.016 -19.107 1.00 29.91 445 GLU A C 1
ATOM 3571 O O . GLU A 1 445 ? 50.443 5.333 -19.877 1.00 29.91 445 GLU A O 1
ATOM 3576 N N . GLU A 1 446 ? 48.439 6.086 -19.200 1.00 25.27 446 GLU A N 1
ATOM 3577 C CA . GLU A 1 446 ? 47.705 5.530 -20.338 1.00 25.27 446 GLU A CA 1
ATOM 3578 C C . GLU A 1 446 ? 46.756 6.591 -20.908 1.00 25.27 446 GLU A C 1
ATOM 3580 O O . GLU A 1 446 ? 45.915 7.164 -20.207 1.00 25.27 446 GLU A O 1
ATOM 3585 N N . ASP A 1 447 ? 46.986 6.874 -22.188 1.00 23.78 447 ASP A N 1
ATOM 3586 C CA . ASP A 1 447 ? 46.344 7.877 -23.023 1.00 23.78 447 ASP A CA 1
ATOM 3587 C C . ASP A 1 447 ? 44.811 7.809 -22.987 1.00 23.78 447 ASP A C 1
ATOM 3589 O O . ASP A 1 447 ? 44.180 6.765 -23.169 1.00 23.78 447 ASP A O 1
ATOM 3593 N N . ALA A 1 448 ? 44.202 8.981 -22.819 1.00 29.03 448 ALA A N 1
ATOM 3594 C CA . ALA A 1 448 ? 42.775 9.192 -22.997 1.00 29.03 448 ALA A CA 1
ATOM 3595 C C . ALA A 1 448 ? 42.408 9.143 -24.492 1.00 29.03 448 ALA A C 1
ATOM 3597 O O . ALA A 1 448 ? 42.998 9.897 -25.269 1.00 29.03 448 ALA A O 1
ATOM 3598 N N . PRO A 1 449 ? 41.397 8.361 -24.921 1.00 28.33 449 PRO A N 1
ATOM 3599 C CA . PRO A 1 449 ? 40.808 8.570 -26.225 1.00 28.33 449 PRO A CA 1
ATOM 3600 C C . PRO A 1 449 ? 39.729 9.657 -26.156 1.00 28.33 449 PRO A C 1
ATOM 3602 O O . PRO A 1 449 ? 38.898 9.731 -25.247 1.00 28.33 449 PRO A O 1
ATOM 3605 N N . GLU A 1 450 ? 39.818 10.493 -27.176 1.00 25.72 450 GLU A N 1
ATOM 3606 C CA . GLU A 1 450 ? 38.998 11.621 -27.576 1.00 25.72 450 GLU A CA 1
ATOM 3607 C C . GLU A 1 450 ? 37.499 11.293 -27.723 1.00 25.72 450 GLU A C 1
ATOM 3609 O O . GLU A 1 450 ? 37.078 10.165 -27.985 1.00 25.72 450 GLU A O 1
ATOM 3614 N N . VAL A 1 451 ? 36.700 12.335 -27.511 1.00 32.56 451 VAL A N 1
ATOM 3615 C CA . VAL A 1 451 ? 35.239 12.368 -27.413 1.00 32.56 451 VAL A CA 1
ATOM 3616 C C . VAL A 1 451 ? 34.590 12.031 -28.761 1.00 32.56 451 VAL A C 1
ATOM 3618 O O . VAL A 1 451 ? 34.898 12.663 -29.765 1.00 32.56 451 VAL A O 1
ATOM 3621 N N . ALA A 1 452 ? 33.636 11.096 -28.778 1.00 26.91 452 ALA A N 1
ATOM 3622 C CA . ALA A 1 452 ? 32.680 10.961 -29.878 1.00 26.91 452 ALA A CA 1
ATOM 3623 C C . ALA A 1 452 ? 31.316 11.492 -29.419 1.00 26.91 452 ALA A C 1
ATOM 3625 O O . ALA A 1 452 ? 30.674 10.913 -28.539 1.00 26.91 452 ALA A O 1
ATOM 3626 N N . GLU A 1 453 ? 30.911 12.617 -30.006 1.00 33.16 453 GLU A N 1
ATOM 3627 C CA . GLU A 1 453 ? 29.577 13.205 -29.898 1.00 33.16 453 GLU A CA 1
ATOM 3628 C C . GLU A 1 453 ? 28.510 12.166 -30.282 1.00 33.16 453 GLU A C 1
ATOM 3630 O O . GLU A 1 453 ? 28.600 11.509 -31.320 1.00 33.16 453 GLU A O 1
ATOM 3635 N N . VAL A 1 454 ? 27.493 11.996 -29.434 1.00 27.55 454 VAL A N 1
ATOM 3636 C CA . VAL A 1 454 ? 26.281 11.252 -29.789 1.00 27.55 454 VAL A CA 1
ATOM 3637 C C . VAL A 1 454 ? 25.154 12.265 -29.842 1.00 27.55 454 VAL A C 1
ATOM 3639 O O . VAL A 1 454 ? 24.702 12.744 -28.804 1.00 27.55 454 VAL A O 1
ATOM 3642 N N . GLU A 1 455 ? 24.742 12.589 -31.064 1.00 27.61 455 GLU A N 1
ATOM 3643 C CA . GLU A 1 455 ? 23.555 13.387 -31.336 1.00 27.61 455 GLU A CA 1
ATOM 3644 C C . GLU A 1 455 ? 22.303 12.733 -30.732 1.00 27.61 455 GLU A C 1
ATOM 3646 O O . GLU A 1 455 ? 22.065 11.524 -30.840 1.00 27.61 455 GLU A O 1
ATOM 3651 N N . GLU A 1 456 ? 21.523 13.576 -30.068 1.00 31.80 456 GLU A N 1
ATOM 3652 C CA . GLU A 1 456 ? 20.189 13.336 -29.534 1.00 31.80 456 GLU A CA 1
ATOM 3653 C C . GLU A 1 456 ? 19.211 13.104 -30.699 1.00 31.80 456 GLU A C 1
ATOM 3655 O O . GLU A 1 456 ? 19.126 13.929 -31.604 1.00 31.80 456 GLU A O 1
ATOM 3660 N N . TYR A 1 457 ? 18.478 11.985 -30.699 1.00 28.00 457 TYR A N 1
ATOM 3661 C CA . TYR A 1 457 ? 17.362 11.770 -31.628 1.00 28.00 457 TYR A CA 1
ATOM 3662 C C . TYR A 1 457 ? 16.070 11.484 -30.857 1.00 28.00 457 TYR A C 1
ATOM 3664 O O . TYR A 1 457 ? 16.027 10.632 -29.967 1.00 28.00 457 TYR A O 1
ATOM 3672 N N . ASN A 1 458 ? 15.057 12.260 -31.241 1.00 32.94 458 ASN A N 1
ATOM 3673 C CA . ASN A 1 458 ? 13.778 12.549 -30.598 1.00 32.94 458 ASN A CA 1
ATOM 3674 C C . ASN A 1 458 ? 12.844 11.345 -30.358 1.00 32.94 458 ASN A C 1
ATOM 3676 O O . ASN A 1 458 ? 12.844 10.367 -31.104 1.00 32.94 458 ASN A O 1
ATOM 3680 N N . ASN A 1 459 ? 11.978 11.497 -29.347 1.00 36.62 459 ASN A N 1
ATOM 3681 C CA . ASN A 1 459 ? 10.867 10.616 -28.945 1.00 36.62 459 ASN A CA 1
ATOM 3682 C C . ASN A 1 459 ? 9.606 10.731 -29.839 1.00 36.62 459 ASN A C 1
ATOM 3684 O O . ASN A 1 459 ? 8.549 10.229 -29.469 1.00 36.62 459 ASN A O 1
ATOM 3688 N N . ASP A 1 460 ? 9.678 11.379 -31.003 1.00 38.28 460 ASP A N 1
ATOM 3689 C CA . ASP A 1 460 ? 8.470 11.806 -31.731 1.00 38.28 460 ASP A CA 1
ATOM 3690 C C . ASP A 1 460 ? 7.769 10.693 -32.542 1.00 38.28 460 ASP A C 1
ATOM 3692 O O . ASP A 1 460 ? 6.620 10.854 -32.933 1.00 38.28 460 ASP A O 1
ATOM 3696 N N . LEU A 1 461 ? 8.403 9.536 -32.774 1.00 39.03 461 LEU A N 1
ATOM 3697 C CA . LEU A 1 461 ? 7.857 8.507 -33.681 1.00 39.03 461 LEU A CA 1
ATOM 3698 C C . LEU A 1 461 ? 6.738 7.625 -33.087 1.00 39.03 461 LEU A C 1
ATOM 3700 O O . LEU A 1 461 ? 5.997 7.012 -33.853 1.00 39.03 461 LEU A O 1
ATOM 3704 N N . GLU A 1 462 ? 6.596 7.529 -31.760 1.00 43.16 462 GLU A N 1
ATOM 3705 C CA . GLU A 1 462 ? 5.506 6.747 -31.136 1.00 43.16 462 GLU A CA 1
ATOM 3706 C C . GLU A 1 462 ? 4.182 7.528 -31.056 1.00 43.16 462 GLU A C 1
ATOM 3708 O O . GLU A 1 462 ? 3.117 6.913 -30.977 1.00 43.16 462 GLU A O 1
ATOM 3713 N N . ASN A 1 463 ? 4.229 8.863 -31.137 1.00 49.78 463 ASN A N 1
ATOM 3714 C CA . ASN A 1 463 ? 3.050 9.721 -30.986 1.00 49.78 463 ASN A CA 1
ATOM 3715 C C . ASN A 1 463 ? 2.185 9.785 -32.263 1.00 49.78 463 ASN A C 1
ATOM 3717 O O . ASN A 1 463 ? 0.980 9.981 -32.177 1.00 49.78 463 ASN A O 1
ATOM 3721 N N . ASP A 1 464 ? 2.765 9.521 -33.440 1.00 54.91 464 ASP A N 1
ATOM 3722 C CA . ASP A 1 464 ? 2.065 9.567 -34.739 1.00 54.91 464 ASP A CA 1
ATOM 3723 C C . ASP A 1 464 ? 1.147 8.352 -35.008 1.00 54.91 464 ASP A C 1
ATOM 3725 O O . ASP A 1 464 ? 0.455 8.286 -36.028 1.00 54.91 464 ASP A O 1
ATOM 3729 N N . GLN A 1 465 ? 1.148 7.344 -34.127 1.00 74.12 465 GLN A N 1
ATOM 3730 C CA . GLN A 1 465 ? 0.389 6.103 -34.326 1.00 74.12 465 GLN A CA 1
ATOM 3731 C C . GLN A 1 465 ? -0.948 6.057 -33.577 1.00 74.12 465 GLN A C 1
ATOM 3733 O O . GLN A 1 465 ? -1.779 5.217 -33.934 1.00 74.12 465 GLN A O 1
ATOM 3738 N N . TYR A 1 466 ? -1.167 6.941 -32.604 1.00 80.81 466 TYR A N 1
ATOM 3739 C CA . TYR A 1 466 ? -2.401 7.059 -31.823 1.00 80.81 466 TYR A CA 1
ATOM 3740 C C . TYR A 1 466 ? -3.090 8.387 -32.133 1.00 80.81 466 TYR A C 1
ATOM 3742 O O . TYR A 1 466 ? -2.422 9.377 -32.417 1.00 80.81 466 TYR A O 1
ATOM 3750 N N . PHE A 1 467 ? -4.417 8.437 -32.048 1.00 86.75 467 PHE A N 1
ATOM 3751 C CA . PHE A 1 467 ? -5.126 9.714 -32.061 1.00 86.75 467 PHE A CA 1
ATOM 3752 C C . PHE A 1 467 ? -4.939 10.466 -30.741 1.00 86.75 467 PHE A C 1
ATOM 3754 O O . PHE A 1 467 ? -4.680 11.668 -30.759 1.00 86.75 467 PHE A O 1
ATOM 3761 N N . ILE A 1 468 ? -5.090 9.771 -29.606 1.00 86.06 468 ILE A N 1
ATOM 3762 C CA . ILE A 1 468 ? -4.895 10.336 -28.265 1.00 86.06 468 ILE A CA 1
ATOM 3763 C C . ILE A 1 468 ? -4.212 9.277 -27.397 1.00 86.06 468 ILE A C 1
ATOM 3765 O O . ILE A 1 468 ? -4.852 8.391 -26.833 1.00 86.06 468 ILE A O 1
ATOM 3769 N N . VAL A 1 469 ? -2.882 9.352 -27.309 1.00 83.81 469 VAL A N 1
ATOM 3770 C CA . VAL A 1 469 ? -2.044 8.306 -26.699 1.00 83.81 469 VAL A CA 1
ATOM 3771 C C . VAL A 1 469 ? -2.430 7.980 -25.252 1.00 83.81 469 VAL A C 1
ATOM 3773 O O . VAL A 1 469 ? -2.381 6.812 -24.872 1.00 83.81 469 VAL A O 1
ATOM 3776 N N . ASP A 1 470 ? -2.885 8.975 -24.493 1.00 79.62 470 ASP A N 1
ATOM 3777 C CA . ASP A 1 470 ? -3.183 8.910 -23.062 1.00 79.62 470 ASP A CA 1
ATOM 3778 C C . ASP A 1 470 ? -4.688 8.817 -22.736 1.00 79.62 470 ASP A C 1
ATOM 3780 O O . ASP A 1 470 ? -5.099 9.000 -21.587 1.00 79.62 470 ASP A O 1
ATOM 3784 N N . SER A 1 471 ? -5.534 8.476 -23.719 1.00 80.56 471 SER A N 1
ATOM 3785 C CA . SER A 1 471 ? -6.981 8.288 -23.509 1.00 80.56 471 SER A CA 1
ATOM 3786 C C . SER A 1 471 ? -7.330 7.143 -22.543 1.00 80.56 471 SER A C 1
ATOM 3788 O O . SER A 1 471 ? -8.479 7.027 -22.119 1.00 80.56 471 SER A O 1
ATOM 3790 N N . ASP A 1 472 ? -6.357 6.285 -22.226 1.00 78.69 472 ASP A N 1
ATOM 3791 C CA . ASP A 1 472 ? -6.444 5.169 -21.279 1.00 78.69 472 ASP A CA 1
ATOM 3792 C C . ASP A 1 472 ? -6.089 5.561 -19.831 1.00 78.69 472 ASP A C 1
ATOM 3794 O O . ASP A 1 472 ? -6.326 4.786 -18.902 1.00 78.69 472 ASP A O 1
ATOM 3798 N N . SER A 1 473 ? -5.520 6.752 -19.629 1.00 73.12 473 SER A N 1
ATOM 3799 C CA . SER A 1 473 ? -4.886 7.165 -18.371 1.00 73.12 473 SER A CA 1
ATOM 3800 C C . SER A 1 473 ? -5.323 8.543 -17.859 1.00 73.12 473 SER A C 1
ATOM 3802 O O . SER A 1 473 ? -4.939 8.925 -16.750 1.00 73.12 473 SER A O 1
ATOM 3804 N N . ARG A 1 474 ? -6.177 9.267 -18.600 1.00 86.44 474 ARG A N 1
ATOM 3805 C CA . ARG A 1 474 ? -6.837 10.504 -18.143 1.00 86.44 474 ARG A CA 1
ATOM 3806 C C . ARG A 1 474 ? -8.232 10.700 -18.742 1.00 86.44 474 ARG A C 1
ATOM 3808 O O . ARG A 1 474 ? -8.578 10.096 -19.753 1.00 86.44 474 ARG A O 1
ATOM 3815 N N . TYR A 1 475 ? -9.023 11.599 -18.150 1.00 74.94 475 TYR A N 1
ATOM 3816 C CA . TYR A 1 475 ? -10.303 12.036 -18.718 1.00 74.94 475 TYR A CA 1
ATOM 3817 C C . TYR A 1 475 ? -10.082 13.037 -19.861 1.00 74.94 475 TYR A C 1
ATOM 3819 O O . TYR A 1 475 ? -9.337 14.009 -19.707 1.00 74.94 475 TYR A O 1
ATOM 3827 N N . LEU A 1 476 ? -10.749 12.810 -20.990 1.00 79.88 476 LEU A N 1
ATOM 3828 C CA . LEU A 1 476 ? -10.805 13.745 -22.111 1.00 79.88 476 LEU A CA 1
ATOM 3829 C C . LEU A 1 476 ? -11.859 14.820 -21.841 1.00 79.88 476 LEU A C 1
ATOM 3831 O O . LEU A 1 476 ? -12.803 14.613 -21.078 1.00 79.88 476 LEU A O 1
ATOM 3835 N N . THR A 1 477 ? -11.697 15.982 -22.466 1.00 77.19 477 THR A N 1
ATOM 3836 C CA . THR A 1 477 ? -12.633 17.105 -22.300 1.00 77.19 477 THR A CA 1
ATOM 3837 C C . THR A 1 477 ? -13.426 17.359 -23.577 1.00 77.19 477 THR A C 1
ATOM 3839 O O . THR A 1 477 ? -12.925 17.123 -24.675 1.00 77.19 477 THR A O 1
ATOM 3842 N N . GLU A 1 478 ? -14.648 17.890 -23.458 1.00 81.25 478 GLU A N 1
ATOM 3843 C CA . GLU A 1 478 ? -15.451 18.290 -24.628 1.00 81.25 478 GLU A CA 1
ATOM 3844 C C . GLU A 1 478 ? -14.700 19.285 -25.519 1.00 81.25 478 GLU A C 1
ATOM 3846 O O . GLU A 1 478 ? -14.726 19.165 -26.739 1.00 81.25 478 GLU A O 1
ATOM 3851 N N . THR A 1 479 ? -13.977 20.233 -24.916 1.00 80.50 479 THR A N 1
ATOM 3852 C CA . THR A 1 479 ? -13.183 21.229 -25.644 1.00 80.50 479 THR A CA 1
ATOM 3853 C C . THR A 1 479 ? -12.085 20.576 -26.481 1.00 80.50 479 THR A C 1
ATOM 3855 O O . THR A 1 479 ? -11.909 20.938 -27.640 1.00 80.50 479 THR A O 1
ATOM 3858 N N . GLU A 1 480 ? -11.368 19.600 -25.922 1.00 82.12 480 GLU A N 1
ATOM 3859 C CA . GLU A 1 480 ? -10.340 18.843 -26.645 1.00 82.12 480 GLU A CA 1
ATOM 3860 C C . GLU A 1 480 ? -10.949 18.010 -27.779 1.00 82.12 480 GLU A C 1
ATOM 3862 O O . GLU A 1 480 ? -10.449 18.031 -28.901 1.00 82.12 480 GLU A O 1
ATOM 3867 N N . LEU A 1 481 ? -12.072 17.337 -27.516 1.00 90.25 481 LEU A N 1
ATOM 3868 C CA . LEU A 1 481 ? -12.746 16.492 -28.501 1.00 90.25 481 LEU A CA 1
ATOM 3869 C C . LEU A 1 481 ? -13.439 17.294 -29.613 1.00 90.25 481 LEU A C 1
ATOM 3871 O O . LEU A 1 481 ? -13.568 16.799 -30.728 1.00 90.25 481 LEU A O 1
ATOM 3875 N N . SER A 1 482 ? -13.816 18.551 -29.356 1.00 85.19 482 SER A N 1
ATOM 3876 C CA . SER A 1 482 ? -14.443 19.437 -30.349 1.00 85.19 482 SER A CA 1
ATOM 3877 C C . SER A 1 482 ? -13.536 19.804 -31.531 1.00 85.19 482 SER A C 1
ATOM 3879 O O . SER A 1 482 ? -14.020 20.309 -32.544 1.00 85.19 482 SER A O 1
ATOM 3881 N N . ALA A 1 483 ? -12.228 19.550 -31.416 1.00 87.25 483 ALA A N 1
ATOM 3882 C CA . ALA A 1 483 ? -11.272 19.740 -32.500 1.00 87.25 483 ALA A CA 1
ATOM 3883 C C . ALA A 1 483 ? -11.299 18.606 -33.545 1.00 87.25 483 ALA A C 1
ATOM 3885 O O . ALA A 1 483 ? -10.708 18.770 -34.612 1.00 87.25 483 ALA A O 1
ATOM 3886 N N . TYR A 1 484 ? -11.972 17.487 -33.257 1.00 89.88 484 TYR A N 1
ATOM 3887 C CA . TYR A 1 484 ? -12.041 16.310 -34.124 1.00 89.88 484 TYR A CA 1
ATOM 3888 C C . TYR A 1 484 ? -13.394 16.207 -34.833 1.00 89.88 484 TYR A C 1
ATOM 3890 O O . TYR A 1 484 ? -14.438 16.590 -34.305 1.00 89.88 484 TYR A O 1
ATOM 3898 N N . THR A 1 485 ? -13.381 15.659 -36.044 1.00 92.94 485 THR A N 1
ATOM 3899 C CA . THR A 1 485 ? -14.601 15.352 -36.803 1.00 92.94 485 THR A CA 1
ATOM 3900 C C . THR A 1 485 ? -15.331 14.130 -36.234 1.00 92.94 485 THR A C 1
ATOM 3902 O O . THR A 1 485 ? -14.717 13.284 -35.588 1.00 92.94 485 THR A O 1
ATOM 3905 N N . ASP A 1 486 ? -16.627 13.966 -36.535 1.00 90.38 486 ASP A N 1
ATOM 3906 C CA . ASP A 1 486 ? -17.405 12.779 -36.120 1.00 90.38 486 ASP A CA 1
ATOM 3907 C C . ASP A 1 486 ? -16.731 11.455 -36.529 1.00 90.38 486 ASP A C 1
ATOM 3909 O O . ASP A 1 486 ? -16.777 10.452 -35.811 1.00 90.38 486 ASP A O 1
ATOM 3913 N N . GLU A 1 487 ? -16.079 11.436 -37.695 1.00 90.56 487 GLU A N 1
ATOM 3914 C CA . GLU A 1 487 ? -15.359 10.258 -38.160 1.00 90.56 487 GLU A CA 1
ATOM 3915 C C . GLU A 1 487 ? -14.115 9.977 -37.307 1.00 90.56 487 GLU A C 1
ATOM 3917 O O . GLU A 1 487 ? -13.916 8.828 -36.901 1.00 90.56 487 GLU A O 1
ATOM 3922 N N . GLU A 1 488 ? -13.327 10.999 -36.982 1.00 92.56 488 GLU A N 1
ATOM 3923 C CA . GLU A 1 488 ? -12.143 10.889 -36.121 1.00 92.56 488 GLU A CA 1
ATOM 3924 C C . GLU A 1 488 ? -12.513 10.533 -34.681 1.00 92.56 488 GLU A C 1
ATOM 3926 O O . GLU A 1 488 ? -11.886 9.649 -34.105 1.00 92.56 488 GLU A O 1
ATOM 3931 N N . LEU A 1 489 ? -13.591 11.105 -34.135 1.00 94.69 489 LEU A N 1
ATOM 3932 C CA . LEU A 1 489 ? -14.158 10.701 -32.845 1.00 94.69 489 LEU A CA 1
ATOM 3933 C C . LEU A 1 489 ? -14.488 9.205 -32.834 1.00 94.69 489 LEU A C 1
ATOM 3935 O O . LEU A 1 489 ? -14.163 8.494 -31.879 1.00 94.69 489 LEU A O 1
ATOM 3939 N N . SER A 1 490 ? -15.014 8.687 -33.947 1.00 92.62 490 SER A N 1
ATOM 3940 C CA . SER A 1 490 ? -15.256 7.254 -34.081 1.00 92.62 490 SER A CA 1
ATOM 3941 C C . SER A 1 490 ? -13.968 6.429 -34.069 1.00 92.62 490 SER A C 1
ATOM 3943 O O . SER A 1 490 ? -13.975 5.327 -33.520 1.00 92.62 490 SER A O 1
ATOM 3945 N N . PHE A 1 491 ? -12.861 6.928 -34.621 1.00 93.31 491 PHE A N 1
ATOM 3946 C CA . PHE A 1 491 ? -11.564 6.256 -34.523 1.00 93.31 491 PHE A CA 1
ATOM 3947 C C . PHE A 1 491 ? -10.972 6.357 -33.118 1.00 93.31 491 PHE A C 1
ATOM 3949 O O . PHE A 1 491 ? -10.536 5.331 -32.612 1.00 93.31 491 PHE A O 1
ATOM 3956 N N . ILE A 1 492 ? -11.052 7.511 -32.450 1.00 94.19 492 ILE A N 1
ATOM 3957 C CA . ILE A 1 492 ? -10.599 7.698 -31.060 1.00 94.19 492 ILE A CA 1
ATOM 3958 C C . ILE A 1 492 ? -11.333 6.734 -30.126 1.00 94.19 492 ILE A C 1
ATOM 3960 O O . ILE A 1 492 ? -10.709 6.030 -29.335 1.00 94.19 492 ILE A O 1
ATOM 3964 N N . ARG A 1 493 ? -12.662 6.620 -30.248 1.00 94.75 493 ARG A N 1
ATOM 3965 C CA . ARG A 1 493 ? -13.411 5.651 -29.442 1.00 94.75 493 ARG A CA 1
ATOM 3966 C C . ARG A 1 493 ? -12.967 4.224 -29.742 1.00 94.75 493 ARG A C 1
ATOM 3968 O O . ARG A 1 493 ? -12.734 3.464 -28.814 1.00 94.75 493 ARG A O 1
ATOM 3975 N N . ASN A 1 494 ? -12.874 3.836 -31.017 1.00 93.75 494 ASN A N 1
ATOM 3976 C CA . ASN A 1 494 ? -12.479 2.470 -31.373 1.00 93.75 494 ASN A CA 1
ATOM 3977 C C . ASN A 1 494 ? -11.001 2.182 -31.057 1.00 93.75 494 ASN A C 1
ATOM 3979 O O . ASN A 1 494 ? -10.664 1.025 -30.849 1.00 93.75 494 ASN A O 1
ATOM 3983 N N . GLU A 1 495 ? -10.140 3.192 -30.938 1.00 93.81 495 GLU A N 1
ATOM 3984 C CA . GLU A 1 495 ? -8.756 3.047 -30.478 1.00 93.81 495 GLU A CA 1
ATOM 3985 C C . GLU A 1 495 ? -8.708 2.502 -29.048 1.00 93.81 495 GLU A C 1
ATOM 3987 O O . GLU A 1 495 ? -7.915 1.608 -28.766 1.00 93.81 495 GLU A O 1
ATOM 3992 N N . ILE A 1 496 ? -9.622 2.945 -28.178 1.00 93.19 496 ILE A N 1
ATOM 3993 C CA . ILE A 1 496 ? -9.756 2.414 -26.814 1.00 93.19 496 ILE A CA 1
ATOM 3994 C C . ILE A 1 496 ? -10.079 0.912 -26.848 1.00 93.19 496 ILE A C 1
ATOM 3996 O O . ILE A 1 496 ? -9.453 0.125 -26.149 1.00 93.19 496 ILE A O 1
ATOM 4000 N N . PHE A 1 497 ? -10.982 0.476 -27.729 1.00 87.81 497 PHE A N 1
ATOM 4001 C CA . PHE A 1 497 ? -11.287 -0.950 -27.917 1.00 87.81 497 PHE A CA 1
ATOM 4002 C C . PHE A 1 497 ? -10.114 -1.716 -28.554 1.00 87.81 497 PHE A C 1
ATOM 4004 O O . PHE A 1 497 ? -9.838 -2.862 -28.197 1.00 87.81 497 PHE A O 1
ATOM 4011 N N . ALA A 1 498 ? -9.403 -1.090 -29.494 1.00 90.12 498 ALA A N 1
ATOM 4012 C CA . ALA A 1 498 ? -8.268 -1.684 -30.189 1.00 90.12 498 ALA A CA 1
ATOM 4013 C C . ALA A 1 498 ? -7.109 -1.992 -29.230 1.00 90.12 498 ALA A C 1
ATOM 4015 O O . ALA A 1 498 ? -6.458 -3.023 -29.383 1.00 90.12 498 ALA A O 1
ATOM 4016 N N . ARG A 1 499 ? -6.879 -1.160 -28.207 1.00 90.81 499 ARG A N 1
ATOM 4017 C CA . ARG A 1 499 ? -5.827 -1.378 -27.194 1.00 90.81 499 ARG A CA 1
ATOM 4018 C C . ARG A 1 499 ? -5.958 -2.715 -26.457 1.00 90.81 499 ARG A C 1
ATOM 4020 O O . ARG A 1 499 ? -4.946 -3.280 -26.055 1.00 90.81 499 ARG A O 1
ATOM 4027 N N . TYR A 1 500 ? -7.174 -3.251 -26.358 1.00 84.88 500 TYR A N 1
ATOM 4028 C CA . TYR A 1 500 ? -7.461 -4.562 -25.765 1.00 84.88 500 TYR A CA 1
ATOM 4029 C C . TYR A 1 500 ? -7.636 -5.686 -26.795 1.00 84.88 500 TYR A C 1
ATOM 4031 O O . TYR A 1 500 ? -8.021 -6.800 -26.452 1.00 84.88 500 TYR A O 1
ATOM 4039 N N . GLY A 1 501 ? -7.369 -5.408 -28.071 1.00 83.56 501 GLY A N 1
ATOM 4040 C CA . GLY A 1 501 ? -7.463 -6.397 -29.136 1.00 83.56 501 GLY A CA 1
ATOM 4041 C C . GLY A 1 501 ? -8.878 -6.645 -29.652 1.00 83.56 501 GLY A C 1
ATOM 4042 O O . GLY A 1 501 ? -9.133 -7.695 -30.235 1.00 83.56 501 GLY A O 1
ATOM 4043 N N . TYR A 1 502 ? -9.813 -5.701 -29.509 1.00 87.81 502 TYR A N 1
ATOM 4044 C CA . TYR A 1 502 ? -11.166 -5.876 -30.046 1.00 87.81 502 TYR A CA 1
ATOM 4045 C C . TYR A 1 502 ? -11.167 -6.232 -31.537 1.00 87.81 502 TYR A C 1
ATOM 4047 O O . TYR A 1 502 ? -10.551 -5.549 -32.356 1.00 87.81 502 TYR A O 1
ATOM 4055 N N . VAL A 1 503 ? -11.892 -7.290 -31.908 1.00 85.44 503 VAL A N 1
ATOM 4056 C CA . VAL A 1 503 ? -11.964 -7.770 -33.294 1.00 85.44 503 VAL A CA 1
ATOM 4057 C C . VAL A 1 503 ? -13.014 -6.976 -34.077 1.00 85.44 503 VAL A C 1
ATOM 4059 O O . VAL A 1 503 ? -14.222 -7.217 -33.974 1.00 85.44 503 VAL A O 1
ATOM 4062 N N . PHE A 1 504 ? -12.559 -6.022 -34.893 1.00 90.62 504 PHE A N 1
ATOM 4063 C CA . PHE A 1 504 ? -13.443 -5.172 -35.692 1.00 90.62 504 PHE A CA 1
ATOM 4064 C C . PHE A 1 504 ? -14.130 -5.933 -36.832 1.00 90.62 504 PHE A C 1
ATOM 4066 O O . PHE A 1 504 ? -13.546 -6.796 -37.479 1.00 90.62 504 PHE A O 1
ATOM 4073 N N . LYS A 1 505 ? -15.386 -5.559 -37.115 1.00 86.12 505 LYS A N 1
ATOM 4074 C CA . LYS A 1 505 ? -16.192 -6.123 -38.218 1.00 86.12 505 LYS A CA 1
ATOM 4075 C C . LYS A 1 505 ? -16.374 -5.176 -39.404 1.00 86.12 505 LYS A C 1
ATOM 4077 O O . LYS A 1 505 ? -16.830 -5.605 -40.455 1.00 86.12 505 LYS A O 1
ATOM 4082 N N . LYS A 1 506 ? -16.107 -3.880 -39.218 1.00 86.00 506 LYS A N 1
ATOM 4083 C CA . LYS A 1 506 ? -16.238 -2.867 -40.272 1.00 86.00 506 LYS A CA 1
ATOM 4084 C C . LYS A 1 506 ? -14.877 -2.643 -40.920 1.00 86.00 506 LYS A C 1
ATOM 4086 O O . LYS A 1 506 ? -13.926 -2.327 -40.207 1.00 86.00 506 LYS A O 1
ATOM 4091 N N . ASP A 1 507 ? -14.825 -2.704 -42.248 1.00 83.75 507 ASP A N 1
ATOM 4092 C CA . ASP A 1 507 ? -13.582 -2.622 -43.028 1.00 83.75 507 ASP A CA 1
ATOM 4093 C C . ASP A 1 507 ? -12.733 -1.393 -42.691 1.00 83.75 507 ASP A C 1
ATOM 4095 O O . ASP A 1 507 ? -11.518 -1.501 -42.574 1.00 83.75 507 ASP A O 1
ATOM 4099 N N . LYS A 1 508 ? -13.359 -0.234 -42.442 1.00 89.56 508 LYS A N 1
ATOM 4100 C CA . LYS A 1 508 ? -12.619 0.993 -42.110 1.00 89.56 508 LYS A CA 1
ATOM 4101 C C . LYS A 1 508 ? -11.780 0.885 -40.831 1.00 89.56 508 LYS A C 1
ATOM 4103 O O . LYS A 1 508 ? -10.692 1.443 -40.782 1.00 89.56 508 LYS A O 1
ATOM 4108 N N . TYR A 1 509 ? -12.253 0.149 -39.823 1.00 92.00 509 TYR A N 1
ATOM 4109 C CA . TYR A 1 509 ? -11.503 -0.063 -38.581 1.00 92.00 509 TYR A CA 1
ATOM 4110 C C . TYR A 1 509 ? -10.502 -1.209 -38.721 1.00 92.00 509 TYR A C 1
ATOM 4112 O O . TYR A 1 509 ? -9.399 -1.104 -38.202 1.00 92.00 509 TYR A O 1
ATOM 4120 N N . ILE A 1 510 ? -10.851 -2.265 -39.467 1.00 83.69 510 ILE A N 1
ATOM 4121 C CA . ILE A 1 510 ? -9.918 -3.360 -39.771 1.00 83.69 510 ILE A CA 1
ATOM 4122 C C . ILE A 1 510 ? -8.685 -2.798 -40.480 1.00 83.69 510 ILE A C 1
ATOM 4124 O O . ILE A 1 510 ? -7.574 -2.988 -39.998 1.00 83.69 510 ILE A O 1
ATOM 4128 N N . ASN A 1 511 ? -8.887 -2.056 -41.572 1.00 84.88 511 ASN A N 1
ATOM 4129 C CA . ASN A 1 511 ? -7.798 -1.492 -42.364 1.00 84.88 511 ASN A CA 1
ATOM 4130 C C . ASN A 1 511 ? -6.939 -0.550 -41.512 1.00 84.88 511 ASN A C 1
ATOM 4132 O O . ASN A 1 511 ? -5.734 -0.748 -41.426 1.00 84.88 511 ASN A O 1
ATOM 4136 N N . TYR A 1 512 ? -7.566 0.395 -40.804 1.00 89.44 512 TYR A N 1
ATOM 4137 C CA . TYR A 1 512 ? -6.846 1.377 -39.994 1.00 89.44 512 TYR A CA 1
ATOM 4138 C C . TYR A 1 512 ? -6.035 0.748 -38.851 1.00 89.44 512 TYR A C 1
ATOM 4140 O O . TYR A 1 512 ? -4.856 1.054 -38.701 1.00 89.44 512 TYR A O 1
ATOM 4148 N N . PHE A 1 513 ? -6.640 -0.130 -38.040 1.00 90.19 513 PHE A N 1
ATOM 4149 C CA . PHE A 1 513 ? -5.956 -0.690 -36.871 1.00 90.19 513 PHE A CA 1
ATOM 4150 C C . PHE A 1 513 ? -4.981 -1.812 -37.235 1.00 90.19 513 PHE A C 1
ATOM 4152 O O . PHE A 1 513 ? -3.976 -1.963 -36.552 1.00 90.19 513 PHE A O 1
ATOM 4159 N N . SER A 1 514 ? -5.196 -2.551 -38.331 1.00 80.44 514 SER A N 1
ATOM 4160 C CA . SER A 1 514 ? -4.246 -3.586 -38.780 1.00 80.44 514 SER A CA 1
ATOM 4161 C C . SER A 1 514 ? -2.867 -3.039 -39.170 1.00 80.44 514 SER A C 1
ATOM 4163 O O . SER A 1 514 ? -1.884 -3.775 -39.128 1.00 80.44 514 SER A O 1
ATOM 4165 N N . GLU A 1 515 ? -2.785 -1.751 -39.512 1.00 84.50 515 GLU A N 1
ATOM 4166 C CA . GLU A 1 515 ? -1.532 -1.058 -39.827 1.00 84.50 515 GLU A CA 1
ATOM 4167 C C . GLU A 1 515 ? -0.811 -0.536 -38.570 1.00 84.50 515 GLU A C 1
ATOM 4169 O O . GLU A 1 515 ? 0.347 -0.120 -38.648 1.00 84.50 515 GLU A O 1
ATOM 4174 N N . LYS A 1 516 ? -1.462 -0.571 -37.398 1.00 81.56 516 LYS A N 1
ATOM 4175 C CA . LYS A 1 516 ? -0.890 -0.099 -36.134 1.00 81.56 516 LYS A CA 1
ATOM 4176 C C . LYS A 1 516 ? -0.038 -1.184 -35.499 1.00 81.56 516 LYS A C 1
ATOM 4178 O O . LYS A 1 516 ? -0.531 -2.244 -35.126 1.00 81.56 516 LYS A O 1
ATOM 4183 N N . SER A 1 517 ? 1.240 -0.882 -35.290 1.00 79.31 517 SER A N 1
ATOM 4184 C CA . SER A 1 517 ? 2.211 -1.810 -34.690 1.00 79.31 517 SER A CA 1
ATOM 4185 C C . SER A 1 517 ? 1.856 -2.255 -33.266 1.00 79.31 517 SER A C 1
ATOM 4187 O O . SER A 1 517 ? 2.364 -3.274 -32.800 1.00 79.31 517 SER A O 1
ATOM 4189 N N . TRP A 1 518 ? 0.996 -1.502 -32.578 1.00 84.31 518 TRP A N 1
ATOM 4190 C CA . TRP A 1 518 ? 0.527 -1.776 -31.223 1.00 84.31 518 TRP A CA 1
ATOM 4191 C C . TRP A 1 518 ? -0.785 -2.579 -31.164 1.00 84.31 518 TRP A C 1
ATOM 4193 O O . TRP A 1 518 ? -1.124 -3.085 -30.096 1.00 84.31 518 TRP A O 1
ATOM 4203 N N . TYR A 1 519 ? -1.524 -2.721 -32.271 1.00 87.06 519 TYR A N 1
ATOM 4204 C CA . TYR A 1 519 ? -2.801 -3.440 -32.296 1.00 87.06 519 TYR A CA 1
ATOM 4205 C C . TYR A 1 519 ? -2.587 -4.933 -32.557 1.00 87.06 519 TYR A C 1
ATOM 4207 O O . TYR A 1 519 ? -1.912 -5.334 -33.503 1.00 87.06 519 TYR A O 1
ATOM 4215 N N . THR A 1 520 ? -3.184 -5.789 -31.728 1.00 83.81 520 THR A N 1
ATOM 4216 C CA . THR A 1 520 ? -3.214 -7.241 -31.949 1.00 83.81 520 THR A CA 1
ATOM 4217 C C . THR A 1 520 ? -4.611 -7.767 -31.621 1.00 83.81 520 THR A C 1
ATOM 4219 O O . THR A 1 520 ? -5.031 -7.624 -30.477 1.00 83.81 520 THR A O 1
ATOM 4222 N N . PRO A 1 521 ? -5.346 -8.361 -32.581 1.00 78.62 521 PRO A N 1
ATOM 4223 C CA . PRO A 1 521 ? -6.703 -8.842 -32.338 1.00 78.62 521 PRO A CA 1
ATOM 4224 C C . PRO A 1 521 ? -6.729 -10.045 -31.381 1.00 78.62 521 PRO A C 1
ATOM 4226 O O . PRO A 1 521 ? -5.982 -11.007 -31.559 1.00 78.62 521 PRO A O 1
ATOM 4229 N N . ASP A 1 522 ? -7.651 -10.016 -30.420 1.00 82.50 522 ASP A N 1
ATOM 4230 C CA . ASP A 1 522 ? -7.924 -11.053 -29.429 1.00 82.50 522 ASP A CA 1
ATOM 4231 C C . ASP A 1 522 ? -9.401 -11.471 -29.504 1.00 82.50 522 ASP A C 1
ATOM 4233 O O . ASP A 1 522 ? -10.316 -10.730 -29.150 1.00 82.50 522 ASP A O 1
ATOM 4237 N N . SER A 1 523 ? -9.647 -12.701 -29.958 1.00 76.62 523 SER A N 1
ATOM 4238 C CA . SER A 1 523 ? -10.998 -13.257 -30.091 1.00 76.62 523 SER A CA 1
ATOM 4239 C C . SER A 1 523 ? -11.710 -13.532 -28.761 1.00 76.62 523 SER A C 1
ATOM 4241 O O . SER A 1 523 ? -12.895 -13.861 -28.774 1.00 76.62 523 SER A O 1
ATOM 4243 N N . THR A 1 524 ? -10.999 -13.468 -27.632 1.00 75.94 524 THR A N 1
ATOM 4244 C CA . THR A 1 524 ? -11.571 -13.669 -26.293 1.00 75.94 524 THR A CA 1
ATOM 4245 C C . THR A 1 524 ? -12.112 -12.378 -25.682 1.00 75.94 524 THR A C 1
ATOM 4247 O O . THR A 1 524 ? -12.989 -12.441 -24.820 1.00 75.94 524 THR A O 1
ATOM 4250 N N . PHE A 1 525 ? -11.664 -11.221 -26.178 1.00 77.12 525 PHE A N 1
ATOM 4251 C CA . PHE A 1 525 ? -12.116 -9.911 -25.732 1.00 77.12 525 PHE A CA 1
ATOM 4252 C C . PHE A 1 525 ? -13.490 -9.565 -26.323 1.00 77.12 525 PHE A C 1
ATOM 4254 O O . PHE A 1 525 ? -13.672 -9.534 -27.544 1.00 77.12 525 PHE A O 1
ATOM 4261 N N . GLN A 1 526 ? -14.470 -9.297 -25.456 1.00 75.81 526 GLN A N 1
ATOM 4262 C CA . GLN A 1 526 ? -15.850 -9.008 -25.867 1.00 75.81 526 GLN A CA 1
ATOM 4263 C C . GLN A 1 526 ? -16.175 -7.509 -25.870 1.00 75.81 526 GLN A C 1
ATOM 4265 O O . GLN A 1 526 ? -17.095 -7.100 -26.583 1.00 75.81 526 GLN A O 1
ATOM 4270 N N . GLY A 1 527 ? -15.396 -6.689 -25.154 1.00 78.81 527 GLY A N 1
ATOM 4271 C CA . GLY A 1 527 ? -15.598 -5.243 -25.072 1.00 78.81 527 GLY A CA 1
ATOM 4272 C C . GLY A 1 527 ? -16.814 -4.869 -24.228 1.00 78.81 527 GLY A C 1
ATOM 4273 O O . GLY A 1 527 ? -17.568 -3.971 -24.609 1.00 78.81 527 GLY A O 1
ATOM 4274 N N . ASN A 1 528 ? -17.029 -5.588 -23.126 1.00 79.88 528 ASN A N 1
ATOM 4275 C CA . ASN A 1 528 ? -18.040 -5.266 -22.122 1.00 79.88 528 ASN A CA 1
ATOM 4276 C C . ASN A 1 528 ? -17.556 -4.096 -21.248 1.00 79.88 528 ASN A C 1
ATOM 4278 O O . ASN A 1 528 ? -16.359 -3.851 -21.152 1.00 79.88 528 ASN A O 1
ATOM 4282 N N . GLU A 1 529 ? -18.464 -3.377 -20.579 1.00 68.56 529 GLU A N 1
ATOM 4283 C CA . GLU A 1 529 ? -18.080 -2.237 -19.720 1.00 68.56 529 GLU A CA 1
ATOM 4284 C C . GLU A 1 529 ? -17.080 -2.624 -18.618 1.00 68.56 529 GLU A C 1
ATOM 4286 O O . GLU A 1 529 ? -16.179 -1.848 -18.323 1.00 68.56 529 GLU A O 1
ATOM 4291 N N . GLU A 1 530 ? -17.185 -3.840 -18.071 1.00 75.88 530 GLU A N 1
ATOM 4292 C CA . GLU A 1 530 ? -16.277 -4.383 -17.045 1.00 75.88 530 GLU A CA 1
ATOM 4293 C C . GLU A 1 530 ? -14.835 -4.592 -17.542 1.00 75.88 530 GLU A C 1
ATOM 4295 O O . GLU A 1 530 ? -13.918 -4.721 -16.730 1.00 75.88 530 GLU A O 1
ATOM 4300 N N . ASP A 1 531 ? -14.629 -4.616 -18.862 1.00 75.00 531 ASP A N 1
ATOM 4301 C CA . ASP A 1 531 ? -13.316 -4.812 -19.474 1.00 75.00 531 ASP A CA 1
ATOM 4302 C C . ASP A 1 531 ? -12.485 -3.511 -19.518 1.00 75.00 531 ASP A C 1
ATOM 4304 O O . ASP A 1 531 ? -11.278 -3.554 -19.762 1.00 75.00 531 ASP A O 1
ATOM 4308 N N . PHE A 1 532 ? -13.119 -2.356 -19.287 1.00 77.81 532 PHE A N 1
ATOM 4309 C CA . PHE A 1 532 ? -12.506 -1.032 -19.401 1.00 77.81 532 PHE A CA 1
ATOM 4310 C C . PHE A 1 532 ? -12.259 -0.393 -18.037 1.00 77.81 532 PHE A C 1
ATOM 4312 O O . PHE A 1 532 ? -12.961 -0.643 -17.057 1.00 77.81 532 PHE A O 1
ATOM 4319 N N . ASN A 1 533 ? -11.264 0.491 -17.968 1.00 70.25 533 ASN A N 1
ATOM 4320 C CA . ASN A 1 533 ? -11.041 1.291 -16.769 1.00 70.25 533 ASN A CA 1
ATOM 4321 C C . ASN A 1 533 ? -11.965 2.528 -16.720 1.00 70.25 533 ASN A C 1
ATOM 4323 O O . ASN A 1 533 ? -12.597 2.900 -17.707 1.00 70.25 533 ASN A O 1
ATOM 4327 N N . ASN A 1 534 ? -12.025 3.210 -15.573 1.00 71.56 534 ASN A N 1
ATOM 4328 C CA . ASN A 1 534 ? -12.929 4.351 -15.377 1.00 71.56 534 ASN A CA 1
ATOM 4329 C C . ASN A 1 534 ? -12.701 5.517 -16.361 1.00 71.56 534 ASN A C 1
ATOM 4331 O O . ASN A 1 534 ? -13.674 6.163 -16.754 1.00 71.56 534 ASN A O 1
ATOM 4335 N N . TYR A 1 535 ? -11.456 5.790 -16.770 1.00 74.38 535 TYR A N 1
ATOM 4336 C CA . TYR A 1 535 ? -11.159 6.813 -17.778 1.00 74.38 535 TYR A CA 1
ATOM 4337 C C . TYR A 1 535 ? -11.722 6.403 -19.128 1.00 74.38 535 TYR A C 1
ATOM 4339 O O . TYR A 1 535 ? -12.436 7.172 -19.755 1.00 74.38 535 TYR A O 1
ATOM 4347 N N . GLU A 1 536 ? -11.465 5.169 -19.538 1.00 84.06 536 GLU A N 1
ATOM 4348 C CA . GLU A 1 536 ? -11.913 4.625 -20.815 1.00 84.06 536 GLU A CA 1
ATOM 4349 C C . GLU A 1 536 ? -13.435 4.573 -20.901 1.00 84.06 536 GLU A C 1
ATOM 4351 O O . GLU A 1 536 ? -13.986 5.043 -21.889 1.00 84.06 536 GLU A O 1
ATOM 4356 N N . ILE A 1 537 ? -14.126 4.113 -19.851 1.00 82.31 537 ILE A N 1
ATOM 4357 C CA . ILE A 1 537 ? -15.596 4.125 -19.782 1.00 82.31 537 ILE A CA 1
ATOM 4358 C C . ILE A 1 537 ? -16.118 5.555 -19.953 1.00 82.31 537 ILE A C 1
ATOM 4360 O O . ILE A 1 537 ? -16.952 5.813 -20.822 1.00 82.31 537 ILE A O 1
ATOM 4364 N N . LYS A 1 538 ? -15.594 6.510 -19.174 1.00 82.81 538 LYS A N 1
ATOM 4365 C CA . LYS A 1 538 ? -16.045 7.910 -19.225 1.00 82.81 538 LYS A CA 1
ATOM 4366 C C . LYS A 1 538 ? -15.700 8.594 -20.544 1.00 82.81 538 LYS A C 1
ATOM 4368 O O . LYS A 1 538 ? -16.508 9.361 -21.057 1.00 82.81 538 LYS A O 1
ATOM 4373 N N . ASN A 1 539 ? -14.546 8.290 -21.124 1.00 88.69 539 ASN A N 1
ATOM 4374 C CA . ASN A 1 539 ? -14.120 8.818 -22.414 1.00 88.69 539 ASN A CA 1
ATOM 4375 C C . ASN A 1 539 ? -14.956 8.218 -23.549 1.00 88.69 539 ASN A C 1
ATOM 4377 O O . ASN A 1 539 ? -15.399 8.956 -24.421 1.00 88.69 539 ASN A O 1
ATOM 4381 N N . ILE A 1 540 ? -15.252 6.914 -23.520 1.00 91.56 540 ILE A N 1
ATOM 4382 C CA . ILE A 1 540 ? -16.157 6.255 -24.472 1.00 91.56 540 ILE A CA 1
ATOM 4383 C C . ILE A 1 540 ? -17.553 6.884 -24.401 1.00 91.56 540 ILE A C 1
ATOM 4385 O O . ILE A 1 540 ? -18.128 7.184 -25.450 1.00 91.56 540 ILE A O 1
ATOM 4389 N N . GLU A 1 541 ? -18.094 7.093 -23.194 1.00 89.94 541 GLU A N 1
ATOM 4390 C CA . GLU A 1 541 ? -19.382 7.766 -22.971 1.00 89.94 541 GLU A CA 1
ATOM 4391 C C . GLU A 1 541 ? -19.373 9.188 -23.545 1.00 89.94 541 GLU A C 1
ATOM 4393 O O . GLU A 1 541 ? -20.269 9.546 -24.314 1.00 89.94 541 GLU A O 1
ATOM 4398 N N . LEU A 1 542 ? -18.341 9.971 -23.218 1.00 88.56 542 LEU A N 1
ATOM 4399 C CA . LEU A 1 542 ? -18.195 11.350 -23.667 1.00 88.56 542 LEU A CA 1
ATOM 4400 C C . LEU A 1 542 ? -18.072 11.437 -25.191 1.00 88.56 542 LEU A C 1
ATOM 4402 O O . LEU A 1 542 ? -18.858 12.136 -25.826 1.00 88.56 542 LEU A O 1
ATOM 4406 N N . ILE A 1 543 ? -17.155 10.680 -25.796 1.00 92.94 543 ILE A N 1
ATOM 4407 C CA . ILE A 1 543 ? -16.949 10.655 -27.250 1.00 92.94 543 ILE A CA 1
ATOM 4408 C C . ILE A 1 543 ? -18.241 10.236 -27.958 1.00 92.94 543 ILE A C 1
ATOM 4410 O O . ILE A 1 543 ? -18.668 10.881 -28.909 1.00 92.94 543 ILE A O 1
ATOM 4414 N N . LYS A 1 544 ? -18.929 9.203 -27.456 1.00 90.44 544 LYS A N 1
ATOM 4415 C CA . LYS A 1 544 ? -20.211 8.746 -28.011 1.00 90.44 544 LYS A CA 1
ATOM 4416 C C . LYS A 1 544 ? -21.327 9.786 -27.882 1.00 90.44 544 LYS A C 1
ATOM 4418 O O . LYS A 1 544 ? -22.251 9.754 -28.688 1.00 90.44 544 LYS A O 1
ATOM 4423 N N . SER A 1 545 ? -21.273 10.666 -26.881 1.00 89.38 545 SER A N 1
ATOM 4424 C CA . SER A 1 545 ? -22.231 11.768 -26.729 1.00 89.38 545 SER A CA 1
ATOM 4425 C C . SER A 1 545 ? -21.981 12.926 -27.702 1.00 89.38 545 SER A C 1
ATOM 4427 O O . SER A 1 545 ? -22.926 13.632 -28.047 1.00 89.38 545 SER A O 1
ATOM 4429 N N . LEU A 1 546 ? -20.732 13.087 -28.156 1.00 87.06 546 LEU A N 1
ATOM 4430 C CA . LEU A 1 546 ? -20.307 14.127 -29.096 1.00 87.06 546 LEU A CA 1
ATOM 4431 C C . LEU A 1 546 ? -20.389 13.686 -30.563 1.00 87.06 546 LEU A C 1
ATOM 4433 O O . LEU A 1 546 ? -20.519 14.540 -31.431 1.00 87.06 546 LEU A O 1
ATOM 4437 N N . GLU A 1 547 ? -20.353 12.379 -30.845 1.00 85.12 547 GLU A N 1
ATOM 4438 C CA . GLU A 1 547 ? -20.605 11.841 -32.185 1.00 85.12 547 GLU A CA 1
ATOM 4439 C C . GLU A 1 547 ? -22.042 12.158 -32.641 1.00 85.12 547 GLU A C 1
ATOM 4441 O O . GLU A 1 547 ? -23.025 11.641 -32.094 1.00 85.12 547 GLU A O 1
ATOM 4446 N N . SER A 1 548 ? -22.176 12.979 -33.682 1.00 66.19 548 SER A N 1
ATOM 4447 C CA . SER A 1 548 ? -23.460 13.220 -34.345 1.00 66.19 548 SER A CA 1
ATOM 4448 C C . SER A 1 548 ? -23.994 11.918 -34.961 1.00 66.19 548 SER A C 1
ATOM 4450 O O . SER A 1 548 ? -23.248 11.176 -35.601 1.00 66.19 548 SER A O 1
ATOM 4452 N N . LYS A 1 549 ? -25.289 11.625 -34.785 1.00 49.06 549 LYS A N 1
ATOM 4453 C CA . LYS A 1 549 ? -25.943 10.431 -35.361 1.00 49.06 549 LYS A CA 1
ATOM 4454 C C . LYS A 1 549 ? -26.004 10.420 -36.883 1.00 49.06 549 LYS A C 1
ATOM 4456 O O . LYS A 1 549 ? -26.415 11.458 -37.448 1.00 49.06 549 LYS A O 1
#

pLDDT: mean 74.82, std 25.02, range [16.73, 98.38]

Radius of gyration: 33.96 Å; Cα contacts (8 Å, |Δi|>4): 440; chains: 1; bounding box: 87×71×98 Å

Organism: NCBI:txid2813371